Protein AF-A0A955GLV3-F1 (afdb_monomer)

Nearest PDB structures (foldseek):
  5hv3-assembly1_A  TM=8.457E-01  e=3.589E-18  Listeria monocytogenes
  5hv6-assembly1_A  TM=8.400E-01  e=1.665E-17  Listeria monocytogenes
  5hv1-assembly1_A  TM=8.209E-01  e=6.772E-18  Listeria monocytogenes
  5hv6-assembly2_B  TM=8.291E-01  e=8.146E-17  Listeria monocytogenes
  5hv2-assembly1_A  TM=7.913E-01  e=1.383E-16  Listeria monocytogenes

Sequence (504 aa):
MSITPLNQQSSASLVGTKADNLWLLTTLGYQVPRGLTIPVSVFEKYKDLELEDFQDSKEYQTILGLLLELGLGDETTFAVRSSSPNEDGKDNSFAGIFESYLNIEIDQLGKYIKKVWDSTSSTKAQHYARQNGIIQDLQVAVIVQEMIDGDYSGIAFSANPANLVNEIIIESVKGRGDKLADGITNPDSYLVEKRQFQLIHHSQQSATNLEPAEVIRLARIITSLEKNFGYPVDVEWTTRNGQFYILQTRPITTLTSQDSAVEQIVGRQKSLTEWLSDLSHQATATFRHSDSRKRDRLDLLNQFGQMPIEQTWEFEAILAQELSDDLAEFYQEHQDKPVAFRVIPKNPSDQKFRIRGITLKQAINDWLPNHRLNLDRYTLQIGLHPTNNIYAITLVVQGESIIGEIIRGGHHQLTQGFYTSSQPINFSYIIPPGTLTLSLEDPEIRDTLSEIIKVISLDSNDQLIEQLIDRLNATVVRTDQKQFIEGYYEAQISELGLQIIDFN

Mean predicted aligned error: 15.94 Å

Secondary structure (DSSP, 8-state):
---EETTS---HHHH-HHHHHHHHHHHTT-----EEEE-HHHHHHHTTS-HHHHHTSHHHHHHHHHHHHTT--TT-EEEEEEE-TTTEETTEE-TTTS-EEEEEEGGGHHHHHHHHHHGGGSHHHHHHHHHTT--SPP--EEEEEEPP--SEEEEEESSBTTTBTTEEEEEEEES-THHHHTS-SPPEEEEEETTTTEEEEEE--SSS---HHHHHHHHHHHHHHHHHHTS-EEEEEEEETTEEEEEEEEE-GGG--HHHHHHHHHHHPPPHHHHHHHTT-TTHHHHHHHHHTHHHHHHHHHHHH---B--EEEEE---TT---HHHHHHHHHHTTSEEEEEEEESSTTSPPEEEEEEEHHHIIIIITGGG---GGGEEEEEEEPPSSEEEEEEEEEETTEEEEEEEES-HHHHHH---SS-PPEEEEEETTTTEEEESS--HHHHHHHHHHHHHT-EETT-HHHHHHHHHHT--EEE-SSEEEE-EEEEEEEETTEEEEEEE-

Radius of gyration: 29.74 Å; Cα contacts (8 Å, |Δi|>4): 958; chains: 1; bounding box: 71×55×81 Å

pLDDT: mean 84.91, std 12.5, range [37.88, 98.0]

Structure (mmCIF, N/CA/C/O backbone):
data_AF-A0A955GLV3-F1
#
_entry.id   AF-A0A955GLV3-F1
#
loop_
_atom_site.group_PDB
_atom_site.id
_atom_site.type_symbol
_atom_site.label_atom_id
_atom_site.label_alt_id
_atom_site.label_comp_id
_atom_site.label_asym_id
_atom_site.label_entity_id
_atom_site.label_seq_id
_atom_site.pdbx_PDB_ins_code
_atom_site.Cartn_x
_atom_site.Cartn_y
_atom_site.Cartn_z
_atom_site.occupancy
_atom_site.B_iso_or_equiv
_atom_site.auth_seq_id
_atom_site.auth_comp_id
_atom_site.auth_asym_id
_atom_site.auth_atom_id
_atom_site.pdbx_PDB_model_num
ATOM 1 N N . MET A 1 1 ? -9.311 19.424 29.705 1.00 57.72 1 MET A N 1
ATOM 2 C CA . MET A 1 1 ? -10.388 19.592 28.699 1.00 57.72 1 MET A CA 1
ATOM 3 C C . MET A 1 1 ? -11.607 18.806 29.154 1.00 57.72 1 MET A C 1
ATOM 5 O O . MET A 1 1 ? -11.461 17.971 30.039 1.00 57.72 1 MET A O 1
ATOM 9 N N . SER A 1 2 ? -12.790 19.111 28.624 1.00 85.31 2 SER A N 1
ATOM 10 C CA . SER A 1 2 ? -14.054 18.467 29.004 1.00 85.31 2 SER A CA 1
ATOM 11 C C . SER A 1 2 ? -14.303 17.170 28.231 1.00 85.31 2 SER A C 1
ATOM 13 O O . SER A 1 2 ? -13.738 16.968 27.161 1.00 85.31 2 SER A O 1
ATOM 15 N N . ILE A 1 3 ? -15.164 16.312 28.780 1.00 93.81 3 ILE A N 1
ATOM 16 C CA . ILE A 1 3 ? -15.827 15.221 28.050 1.00 93.81 3 ILE A CA 1
ATOM 17 C C . ILE A 1 3 ? -16.641 15.840 26.907 1.00 93.81 3 ILE A C 1
ATOM 19 O O . ILE A 1 3 ? -17.285 16.872 27.112 1.00 93.81 3 ILE A O 1
ATOM 23 N N . THR A 1 4 ? -16.594 15.245 25.718 1.00 93.50 4 THR A N 1
ATOM 24 C CA . THR A 1 4 ? -17.189 15.815 24.498 1.00 93.50 4 THR A CA 1
ATOM 25 C C . THR A 1 4 ? -18.005 14.779 23.729 1.00 93.50 4 THR A C 1
ATOM 27 O O . THR A 1 4 ? -17.633 13.608 23.693 1.00 93.50 4 THR A O 1
ATOM 30 N N . PRO A 1 5 ? -19.113 15.175 23.083 1.00 94.88 5 PRO A N 1
ATOM 31 C CA . PRO A 1 5 ? -19.773 14.352 22.075 1.00 94.88 5 PRO A CA 1
ATOM 32 C C . PRO A 1 5 ? -18.861 14.004 20.893 1.00 94.88 5 PRO A C 1
ATOM 34 O O . PRO A 1 5 ? -18.048 14.827 20.478 1.00 94.88 5 PRO A O 1
ATOM 37 N N . LEU A 1 6 ? -19.042 12.819 20.298 1.00 92.56 6 LEU A N 1
ATOM 38 C CA . LEU A 1 6 ? -18.247 12.356 19.146 1.00 92.56 6 LEU A CA 1
ATOM 39 C C . LEU A 1 6 ? -18.337 13.285 17.924 1.00 92.56 6 LEU A C 1
ATOM 41 O O . LEU A 1 6 ? -17.421 13.315 17.112 1.00 92.56 6 LEU A O 1
ATOM 45 N N . ASN A 1 7 ? -19.412 14.065 17.792 1.00 89.56 7 ASN A N 1
ATOM 46 C CA . ASN A 1 7 ? -19.581 15.043 16.714 1.00 89.56 7 ASN A CA 1
ATOM 47 C C . ASN A 1 7 ? -18.957 16.421 17.014 1.00 89.56 7 ASN A C 1
ATOM 49 O O . ASN A 1 7 ? -19.154 17.362 16.246 1.00 89.56 7 ASN A O 1
ATOM 53 N N . GLN A 1 8 ? -18.220 16.563 18.119 1.00 87.69 8 GLN A N 1
ATOM 54 C CA . GLN A 1 8 ? -17.521 17.791 18.490 1.00 87.69 8 GLN A CA 1
ATOM 55 C C . GLN A 1 8 ? -16.008 17.581 18.479 1.00 87.69 8 GLN A C 1
ATOM 57 O O . GLN A 1 8 ? -15.492 16.575 18.965 1.00 87.69 8 GLN A O 1
ATOM 62 N N . GLN A 1 9 ? -15.289 18.565 17.940 1.00 79.56 9 GLN A N 1
ATOM 63 C CA . GLN A 1 9 ? -13.843 18.473 17.788 1.00 79.56 9 GLN A CA 1
ATOM 64 C C . GLN A 1 9 ? -13.149 18.400 19.151 1.00 79.56 9 GLN A C 1
ATOM 66 O O . GLN A 1 9 ? -13.423 19.191 20.054 1.00 79.56 9 GLN A O 1
ATOM 71 N N . SER A 1 10 ? -12.208 17.469 19.268 1.00 76.06 10 SER A N 1
ATOM 72 C CA . SER A 1 10 ? -11.315 17.312 20.416 1.00 76.06 10 SER A CA 1
ATOM 73 C C . SER A 1 10 ? -9.881 17.163 19.908 1.00 76.06 10 SER A C 1
ATOM 75 O O . SER A 1 10 ? -9.670 16.770 18.768 1.00 76.06 10 SER A O 1
ATOM 77 N N . SER A 1 11 ? -8.874 17.498 20.716 1.00 76.44 11 SER A N 1
ATOM 78 C CA . SER A 1 11 ? -7.477 17.335 20.285 1.00 76.44 11 SER A CA 1
ATOM 79 C C . SER A 1 11 ? -7.112 15.852 20.221 1.00 76.44 11 SER A C 1
ATOM 81 O O . SER A 1 11 ? -7.158 15.195 21.261 1.00 76.44 11 SER A O 1
ATOM 83 N N . ALA A 1 12 ? -6.684 15.343 19.060 1.00 68.62 12 ALA A N 1
ATOM 84 C CA . ALA A 1 12 ? -6.233 13.955 18.881 1.00 68.62 12 ALA A CA 1
ATOM 85 C C . ALA A 1 12 ? -5.195 13.521 19.935 1.00 68.62 12 ALA A C 1
ATOM 87 O O . ALA A 1 12 ? -5.265 12.418 20.474 1.00 68.62 12 ALA A O 1
ATOM 88 N N . SER A 1 13 ? -4.305 14.437 20.335 1.00 74.38 13 SER A N 1
ATOM 89 C CA . SER A 1 13 ? -3.314 14.220 21.400 1.00 74.38 13 SER A CA 1
ATOM 90 C C . SER A 1 13 ? -3.908 13.914 22.785 1.00 74.38 13 SER A C 1
ATOM 92 O O . SER A 1 13 ? -3.191 13.464 23.670 1.00 74.38 13 SER A O 1
ATOM 94 N N . LEU A 1 14 ? -5.197 14.186 22.999 1.00 78.56 14 LEU A N 1
ATOM 95 C CA . LEU A 1 14 ? -5.902 14.001 24.271 1.00 78.56 14 LEU A CA 1
ATOM 96 C C . LEU A 1 14 ? -6.942 12.886 24.228 1.00 78.56 14 LEU A C 1
ATOM 98 O O . LEU A 1 14 ? -7.372 12.425 25.286 1.00 78.56 14 LEU A O 1
ATOM 102 N N . VAL A 1 15 ? -7.389 12.502 23.032 1.00 83.75 15 VAL A N 1
ATOM 103 C CA . VAL A 1 15 ? -8.494 11.554 22.857 1.00 83.75 15 VAL A CA 1
ATOM 104 C C . VAL A 1 15 ? -8.129 10.310 22.063 1.00 83.75 15 VAL A C 1
ATOM 106 O O . VAL A 1 15 ? -8.911 9.365 22.039 1.00 83.75 15 VAL A O 1
ATOM 109 N N . GLY A 1 16 ? -6.954 10.278 21.442 1.00 81.56 16 GLY A N 1
ATOM 110 C CA . GLY A 1 16 ? -6.540 9.173 20.594 1.00 81.56 16 GLY A CA 1
ATOM 111 C C . GLY A 1 16 ? -7.126 9.214 19.191 1.00 81.56 16 GLY A C 1
ATOM 112 O O . GLY A 1 16 ? -8.143 9.856 18.919 1.00 81.56 16 GLY A O 1
ATOM 113 N N . THR A 1 17 ? -6.454 8.500 18.297 1.00 81.25 17 THR A N 1
ATOM 114 C CA . THR A 1 17 ? -6.739 8.499 16.861 1.00 81.25 17 THR A CA 1
ATOM 115 C C . THR A 1 17 ? -8.098 7.889 16.534 1.00 81.25 17 THR A C 1
ATOM 117 O O . THR A 1 17 ? -8.781 8.382 15.644 1.00 81.25 17 THR A O 1
ATOM 120 N N . LYS A 1 18 ? -8.566 6.873 17.275 1.00 86.69 18 LYS A N 1
ATOM 121 C CA . LYS A 1 18 ? -9.905 6.298 17.043 1.00 86.69 18 LYS A CA 1
ATOM 122 C C . LYS A 1 18 ? -11.008 7.329 17.256 1.00 86.69 18 LYS A C 1
ATOM 124 O O . LYS A 1 18 ? -11.908 7.441 16.428 1.00 86.69 18 LYS A O 1
ATOM 129 N N . ALA A 1 19 ? -10.935 8.084 18.351 1.00 89.12 19 ALA A N 1
ATOM 130 C CA . ALA A 1 19 ? -11.908 9.132 18.639 1.00 89.12 19 ALA A CA 1
ATOM 131 C C . ALA A 1 19 ? -11.834 10.267 17.603 1.00 89.12 19 ALA A C 1
ATOM 133 O O . ALA A 1 19 ? -12.873 10.738 17.145 1.00 89.12 19 ALA A O 1
ATOM 134 N N . ASP A 1 20 ? -10.623 10.657 17.193 1.00 87.38 20 ASP A N 1
ATOM 135 C CA . ASP A 1 20 ? -10.408 11.669 16.151 1.00 87.38 20 ASP A CA 1
ATOM 136 C C . ASP A 1 20 ? -10.973 11.225 14.790 1.00 87.38 20 ASP A C 1
ATOM 138 O O . ASP A 1 20 ? -11.697 11.971 14.131 1.00 87.38 20 ASP A O 1
ATOM 142 N N . ASN A 1 21 ? -10.758 9.961 14.417 1.00 89.06 21 ASN A N 1
ATOM 143 C CA . ASN A 1 21 ? -11.310 9.361 13.207 1.00 89.06 21 AS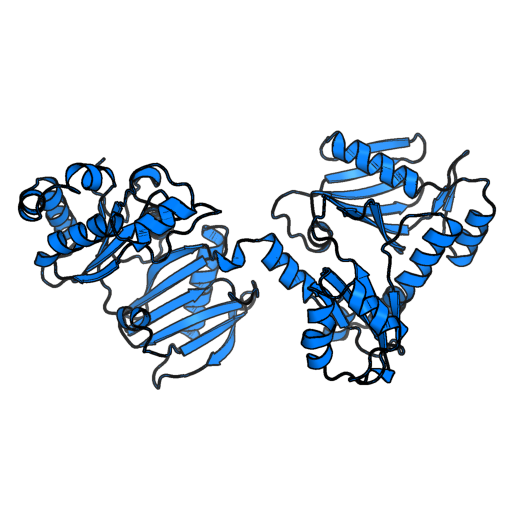N A CA 1
ATOM 144 C C . ASN A 1 21 ? -12.846 9.336 13.227 1.00 89.06 21 ASN A C 1
ATOM 146 O O . ASN A 1 21 ? -13.474 9.658 12.219 1.00 89.06 21 ASN A O 1
ATOM 150 N N . LEU A 1 22 ? -13.471 8.987 14.359 1.00 92.62 22 LEU A N 1
ATOM 151 C CA . LEU A 1 22 ? -14.932 9.033 14.506 1.00 92.62 22 LEU A CA 1
ATOM 152 C C . LEU A 1 22 ? -15.475 10.457 14.364 1.00 92.62 22 LEU A C 1
ATOM 154 O O . LEU A 1 22 ? -16.475 10.667 13.676 1.00 92.62 22 LEU A O 1
ATOM 158 N N . TRP A 1 23 ? -14.799 11.440 14.954 1.00 91.25 23 TRP A N 1
ATOM 159 C CA . TRP A 1 23 ? -15.158 12.842 14.777 1.00 91.25 23 TRP A CA 1
ATOM 160 C C . TRP A 1 23 ? -15.038 13.281 13.310 1.00 91.25 23 TRP A C 1
ATOM 162 O O . TRP A 1 23 ? -15.972 13.876 12.758 1.00 91.25 23 TRP A O 1
ATOM 172 N N . LEU A 1 24 ? -13.940 12.935 12.637 1.00 89.44 24 LEU A N 1
ATOM 173 C CA . LEU A 1 24 ? -13.738 13.249 11.225 1.00 89.44 24 LEU A CA 1
ATOM 174 C C . LEU A 1 24 ? -14.838 12.627 10.350 1.00 89.44 24 LEU A C 1
ATOM 176 O O . LEU A 1 24 ? -15.390 13.303 9.483 1.00 89.44 24 LEU A O 1
ATOM 180 N N . LEU A 1 25 ? -15.232 11.379 10.621 1.00 93.44 25 LEU A N 1
ATOM 181 C CA . LEU A 1 25 ? -16.348 10.719 9.940 1.00 93.44 25 LEU A CA 1
ATOM 182 C C . LEU A 1 25 ? -17.662 11.503 10.073 1.00 93.44 25 LEU A C 1
ATOM 184 O O . LEU A 1 25 ? -18.353 11.700 9.071 1.00 93.44 25 LEU A O 1
ATOM 188 N N . THR A 1 26 ? -17.991 11.989 11.277 1.00 92.56 26 THR A N 1
ATOM 189 C CA . THR A 1 26 ? -19.202 12.807 11.480 1.00 92.56 26 THR A CA 1
ATOM 190 C C . THR A 1 26 ? -19.141 14.119 10.699 1.00 92.56 26 THR A C 1
ATOM 192 O O . THR A 1 26 ? -20.126 14.515 10.077 1.00 92.56 26 THR A O 1
ATOM 195 N N . THR A 1 27 ? -17.970 14.760 10.658 1.00 90.19 27 THR A N 1
ATOM 196 C CA . THR A 1 27 ? -17.745 16.019 9.930 1.00 90.19 27 THR A CA 1
ATOM 197 C C . THR A 1 27 ? -17.876 15.830 8.417 1.00 90.19 27 THR A C 1
ATOM 199 O O . THR A 1 27 ? -18.360 16.713 7.713 1.00 90.19 27 THR A O 1
ATOM 202 N N . LEU A 1 28 ? -17.497 14.653 7.915 1.00 90.69 28 LEU A N 1
ATOM 203 C CA . LEU A 1 28 ? -17.644 14.261 6.513 1.00 90.69 28 LEU A CA 1
ATOM 204 C C . LEU A 1 28 ? -19.072 13.808 6.151 1.00 90.69 28 LEU A C 1
ATOM 206 O O . LEU A 1 28 ? -19.331 13.487 4.991 1.00 90.69 28 LEU A O 1
ATOM 210 N N . GLY A 1 29 ? -20.001 13.792 7.113 1.00 93.44 29 GLY A N 1
ATOM 211 C CA . GLY A 1 29 ? -21.411 13.466 6.893 1.00 93.44 29 GLY A CA 1
ATOM 212 C C . GLY A 1 29 ? -21.734 11.970 6.868 1.00 93.44 29 GLY A C 1
ATOM 213 O O . GLY A 1 29 ? -22.832 11.599 6.449 1.00 93.44 29 GLY A O 1
ATOM 214 N N . TYR A 1 30 ? -20.816 11.102 7.308 1.00 95.12 30 TYR A N 1
ATOM 215 C CA . TYR A 1 30 ? -21.116 9.679 7.476 1.00 95.12 30 TYR A CA 1
ATOM 216 C C . TYR A 1 30 ? -21.986 9.449 8.716 1.00 95.12 30 TYR A C 1
ATOM 218 O O . TYR A 1 30 ? -21.904 10.178 9.706 1.00 95.12 30 TYR A O 1
ATOM 226 N N . GLN A 1 31 ? -22.813 8.404 8.674 1.00 95.44 31 GLN A N 1
ATOM 227 C CA . GLN A 1 31 ? -23.584 7.978 9.838 1.00 95.44 31 GLN A CA 1
ATOM 228 C C . GLN A 1 31 ? -22.645 7.293 10.829 1.00 95.44 31 GLN A C 1
ATOM 230 O O . GLN A 1 31 ? -22.113 6.221 10.551 1.00 95.44 31 GLN A O 1
ATOM 235 N N . VAL A 1 32 ? -22.447 7.914 11.984 1.00 96.06 32 VAL A N 1
ATOM 236 C CA . VAL A 1 32 ? -21.662 7.371 13.096 1.00 96.06 32 VAL A CA 1
ATOM 237 C C . VAL A 1 32 ? -22.595 7.275 14.302 1.00 96.06 32 VAL A C 1
ATOM 239 O O . VAL A 1 32 ? -23.350 8.224 14.539 1.00 96.06 32 VAL A O 1
ATOM 242 N N . PRO A 1 33 ? -22.596 6.163 15.059 1.00 95.88 33 PRO A N 1
ATOM 243 C CA . PRO A 1 33 ? -23.410 6.067 16.264 1.00 95.88 33 PRO A CA 1
ATOM 244 C C . PRO A 1 33 ? -23.070 7.179 17.255 1.00 95.88 33 PRO A C 1
ATOM 246 O O . PRO A 1 33 ? -21.907 7.571 17.398 1.00 95.88 33 PRO A O 1
ATOM 249 N N . ARG A 1 34 ? -24.095 7.680 17.946 1.00 96.38 34 ARG A N 1
ATOM 250 C CA . ARG A 1 34 ? -23.938 8.758 18.924 1.00 96.38 34 ARG A CA 1
ATOM 251 C C . ARG A 1 34 ? -23.071 8.276 20.080 1.00 96.38 34 ARG A C 1
ATOM 253 O O . ARG A 1 34 ? -23.027 7.091 20.392 1.00 96.38 34 ARG A O 1
ATOM 260 N N . GLY A 1 35 ? -22.391 9.196 20.742 1.00 96.56 35 GLY A N 1
ATOM 261 C CA . GLY A 1 35 ? -21.540 8.829 21.859 1.00 96.56 35 GLY A CA 1
ATOM 262 C C . GLY A 1 35 ? -20.685 9.976 22.343 1.00 96.56 35 GLY A C 1
ATOM 263 O O . GLY A 1 35 ? -20.783 11.100 21.843 1.00 96.56 35 GLY A O 1
ATOM 264 N N . LEU A 1 36 ? -19.839 9.656 23.310 1.00 96.75 36 LEU A N 1
ATOM 265 C CA . LEU A 1 36 ? -18.939 10.574 23.978 1.00 96.75 36 LEU A CA 1
ATOM 266 C C . LEU A 1 36 ? -17.501 10.082 23.901 1.00 96.75 36 LEU A C 1
ATOM 268 O O . LEU A 1 36 ? -17.222 8.882 23.856 1.00 96.75 36 LEU A O 1
ATOM 272 N N . THR A 1 37 ? -16.602 11.043 24.008 1.00 95.56 37 THR A N 1
ATOM 273 C CA . THR A 1 37 ? -15.178 10.848 24.194 1.00 95.56 37 THR A CA 1
ATOM 274 C C . THR A 1 37 ? -14.785 11.373 25.570 1.00 95.56 37 THR A C 1
ATOM 276 O O . THR A 1 37 ? -15.008 12.538 25.910 1.00 95.56 37 THR A O 1
ATOM 279 N N . ILE A 1 38 ? -14.191 10.500 26.376 1.00 95.56 38 ILE A N 1
ATOM 280 C CA . ILE A 1 38 ? -13.674 10.781 27.713 1.00 95.56 38 ILE A CA 1
ATOM 281 C C . ILE A 1 38 ? -12.155 10.958 27.580 1.00 95.56 38 ILE A C 1
ATOM 283 O O . ILE A 1 38 ? -11.460 9.977 27.307 1.00 95.56 38 ILE A O 1
ATOM 287 N N . PRO A 1 39 ? -11.617 12.181 27.739 1.00 93.75 39 PRO A N 1
ATOM 288 C CA . PRO A 1 39 ? -10.219 12.468 27.434 1.00 93.75 39 PRO A CA 1
ATOM 289 C C . PRO A 1 39 ? -9.256 11.883 28.473 1.00 93.75 39 PRO A C 1
ATOM 291 O O . PRO A 1 39 ? -9.628 11.647 29.626 1.00 93.75 39 PRO A O 1
ATOM 294 N N . VAL A 1 40 ? -7.980 11.762 28.093 1.00 90.88 40 VAL A N 1
ATOM 295 C CA . VAL A 1 40 ? -6.886 11.278 28.959 1.00 90.88 40 VAL A CA 1
ATOM 296 C C . VAL A 1 40 ? -6.798 12.032 30.292 1.00 90.88 40 VAL A C 1
ATOM 298 O O . VAL A 1 40 ? -6.497 11.429 31.315 1.00 90.88 40 VAL A O 1
ATOM 301 N N . SER A 1 41 ? -7.148 13.320 30.339 1.00 91.75 41 SER A N 1
ATOM 302 C CA . SER A 1 41 ? -7.130 14.082 31.598 1.00 91.75 41 SER A CA 1
ATOM 303 C C . SER A 1 41 ? -8.094 13.543 32.666 1.00 91.75 41 SER A C 1
ATOM 305 O O . SER A 1 41 ? -7.899 13.793 33.851 1.00 91.75 41 SER A O 1
ATOM 307 N N . VAL A 1 42 ? -9.155 12.826 32.269 1.00 93.94 42 VAL A N 1
ATOM 308 C CA . VAL A 1 42 ? -10.046 12.137 33.220 1.00 93.94 42 VAL A CA 1
ATOM 309 C C . VAL A 1 42 ? -9.394 10.839 33.698 1.00 93.94 42 VAL A C 1
ATOM 311 O O . VAL A 1 42 ? -9.403 10.569 34.895 1.00 93.94 42 VAL A O 1
ATOM 314 N N . PHE A 1 43 ? -8.757 10.085 32.796 1.00 92.50 43 PHE A N 1
ATOM 315 C CA . PHE A 1 43 ? -7.953 8.915 33.161 1.00 92.50 43 PHE A CA 1
ATOM 316 C C . PHE A 1 43 ? -6.887 9.275 34.204 1.00 92.50 43 PHE A C 1
ATOM 318 O O . PHE A 1 43 ? -6.852 8.671 35.269 1.00 92.50 43 PHE A O 1
ATOM 325 N N . GLU A 1 44 ? -6.082 10.312 33.963 1.00 91.25 44 GLU A N 1
ATOM 326 C CA . GLU A 1 44 ? -5.022 10.749 34.886 1.00 91.25 44 GLU A CA 1
ATOM 327 C C . GLU A 1 44 ? -5.538 11.045 36.301 1.00 91.25 44 GLU A C 1
ATOM 329 O O . GLU A 1 44 ? -4.840 10.793 37.280 1.00 91.25 44 GLU A O 1
ATOM 334 N N . LYS A 1 45 ? -6.767 11.559 36.412 1.00 93.38 45 LYS A N 1
ATOM 335 C CA . LYS A 1 45 ? -7.385 11.931 37.686 1.00 93.38 45 LYS A CA 1
ATOM 336 C C . LYS A 1 45 ? -7.953 10.733 38.455 1.00 93.38 45 LYS A C 1
ATOM 338 O O . LYS A 1 45 ? -7.960 10.768 39.682 1.00 93.38 45 LYS A O 1
ATOM 343 N N . TYR A 1 46 ? -8.440 9.704 37.755 1.00 93.81 46 TYR A N 1
ATOM 344 C CA . TYR A 1 46 ? -9.245 8.623 38.347 1.00 93.81 46 TYR A CA 1
ATOM 345 C C . TYR A 1 46 ? -8.656 7.213 38.187 1.00 93.81 46 TYR A C 1
ATOM 347 O O . TYR A 1 46 ? -9.206 6.257 38.738 1.00 93.81 46 TYR A O 1
ATOM 355 N N . LYS A 1 47 ? -7.538 7.043 37.470 1.00 88.75 47 LYS A N 1
ATOM 356 C CA . LYS A 1 47 ? -6.940 5.723 37.203 1.00 88.75 47 LYS A CA 1
ATOM 357 C C . LYS A 1 47 ? -6.539 4.946 38.459 1.00 88.75 47 LYS A C 1
ATOM 359 O O . LYS A 1 47 ? -6.657 3.729 38.445 1.00 88.75 47 LYS A O 1
ATOM 364 N N . ASP A 1 48 ? -6.170 5.623 39.546 1.00 88.94 48 ASP A N 1
ATOM 365 C CA . ASP A 1 48 ? -5.730 4.983 40.798 1.00 88.94 48 ASP A CA 1
ATOM 366 C C . ASP A 1 48 ? -6.781 5.060 41.924 1.00 88.94 48 ASP A C 1
ATOM 368 O O . ASP A 1 48 ? -6.518 4.621 43.038 1.00 88.94 48 ASP A O 1
ATOM 372 N N . LEU A 1 49 ? -7.956 5.643 41.652 1.00 92.06 49 LEU A N 1
ATOM 373 C CA . LEU A 1 49 ? -9.058 5.757 42.616 1.00 92.06 49 LEU A CA 1
ATOM 374 C C . LEU A 1 49 ? -10.019 4.568 42.517 1.00 92.06 49 LEU A C 1
ATOM 376 O O . LEU A 1 49 ? -10.063 3.893 41.482 1.00 92.06 49 LEU A O 1
ATOM 380 N N . GLU A 1 50 ? -10.796 4.329 43.575 1.00 94.25 50 GLU A N 1
ATOM 381 C CA . GLU A 1 50 ? -11.811 3.273 43.597 1.00 94.25 50 GLU A CA 1
ATOM 382 C C . GLU A 1 50 ? -12.984 3.607 42.659 1.00 94.25 50 GLU A C 1
ATOM 384 O O . GLU A 1 50 ? -13.179 4.752 42.232 1.00 94.25 50 GLU A O 1
ATOM 389 N N . LEU A 1 51 ? -13.768 2.588 42.294 1.00 94.19 51 LEU A N 1
ATOM 390 C CA . LEU A 1 51 ? -14.892 2.755 41.370 1.00 94.19 51 LEU A CA 1
ATOM 391 C C . LEU A 1 51 ? -15.932 3.740 41.920 1.00 94.19 51 LEU A C 1
ATOM 393 O O . LEU A 1 51 ? -16.436 4.576 41.169 1.00 94.19 51 LEU A O 1
ATOM 397 N N . GLU A 1 52 ? -16.224 3.658 43.215 1.00 95.75 52 GLU A N 1
ATOM 398 C CA . GLU A 1 52 ? -17.185 4.517 43.903 1.00 95.75 52 GLU A CA 1
ATOM 399 C C . GLU A 1 52 ? -16.761 5.992 43.829 1.00 95.75 52 GLU A C 1
ATOM 401 O O . GLU A 1 52 ? -17.570 6.845 43.466 1.00 95.75 52 GLU A O 1
ATOM 406 N N . ASP A 1 53 ? -15.472 6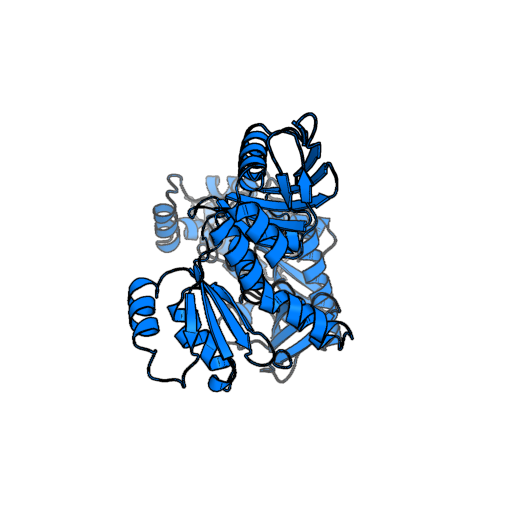.288 44.039 1.00 95.56 53 ASP A N 1
ATOM 407 C CA . ASP A 1 53 ? -14.930 7.652 43.936 1.00 95.56 53 ASP A CA 1
ATOM 408 C C . ASP A 1 53 ? -15.107 8.236 42.525 1.00 95.56 53 ASP A C 1
ATOM 410 O O . ASP A 1 53 ? -15.359 9.434 42.348 1.00 95.56 53 ASP A O 1
ATOM 414 N N . PHE A 1 54 ? -14.962 7.396 41.494 1.00 95.56 54 PHE A N 1
ATOM 415 C CA . PHE A 1 54 ? -15.216 7.810 40.119 1.00 95.56 54 PHE A CA 1
ATOM 416 C C . PHE A 1 54 ? -16.713 8.018 39.861 1.00 95.56 54 PHE A C 1
ATOM 418 O O . PHE A 1 54 ? -17.083 9.034 39.273 1.00 95.56 54 PHE A O 1
ATOM 425 N N . GLN A 1 55 ? -17.581 7.112 40.308 1.00 95.69 55 GLN A N 1
ATOM 426 C CA . GLN A 1 55 ? -19.029 7.214 40.085 1.00 95.69 55 GLN A CA 1
ATOM 427 C C . GLN A 1 55 ? -19.670 8.409 40.814 1.00 95.69 55 GLN A C 1
ATOM 429 O O . GLN A 1 55 ? -20.589 9.037 40.280 1.00 95.69 55 GLN A O 1
ATOM 434 N N . ASP A 1 56 ? -19.128 8.800 41.966 1.00 96.06 56 ASP A N 1
ATOM 435 C CA . ASP A 1 56 ? -19.567 9.981 42.719 1.00 96.06 56 ASP A CA 1
ATOM 436 C C . ASP A 1 56 ? -18.987 11.302 42.171 1.00 96.06 56 ASP A C 1
ATOM 438 O O . ASP A 1 56 ? -19.334 12.398 42.625 1.00 96.06 56 ASP A O 1
ATOM 442 N N . SER A 1 57 ? -18.105 11.235 41.169 1.00 96.19 57 SER A N 1
ATOM 443 C CA . SER A 1 57 ? -17.431 12.412 40.625 1.00 96.19 57 SER A CA 1
ATOM 444 C C . SER A 1 57 ? -18.324 13.291 39.744 1.00 96.19 57 SER A C 1
ATOM 446 O O . SER A 1 57 ? -19.228 12.832 39.044 1.00 96.19 57 SER A O 1
ATOM 448 N N . LYS A 1 58 ? -17.990 14.588 39.677 1.00 96.12 58 LYS A N 1
ATOM 449 C CA . LYS A 1 58 ? -18.620 15.533 38.738 1.00 96.12 58 LYS A CA 1
ATOM 450 C C . LYS A 1 58 ? -18.437 15.091 37.282 1.00 96.12 58 LYS A C 1
ATOM 452 O O . LYS A 1 58 ? -19.329 15.298 36.461 1.00 96.12 58 LYS A O 1
ATOM 457 N N . GLU A 1 59 ? -17.290 14.511 36.950 1.00 96.31 59 GLU A N 1
ATOM 458 C CA . GLU A 1 59 ? -16.972 13.999 35.622 1.00 96.31 59 GLU A CA 1
ATOM 459 C C . GLU A 1 59 ? -17.911 12.856 35.220 1.00 96.31 59 GLU A C 1
ATOM 461 O O . GLU A 1 59 ? -18.461 12.904 34.122 1.00 96.31 59 GLU A O 1
ATOM 466 N N . TYR A 1 60 ? -18.184 11.893 36.106 1.00 96.81 60 TYR A N 1
ATOM 467 C CA . TYR A 1 60 ? -19.140 10.820 35.815 1.00 96.81 60 TYR A CA 1
ATOM 468 C C . TYR A 1 60 ? -20.574 11.340 35.669 1.00 96.81 60 TYR A C 1
ATOM 470 O O . TYR A 1 60 ? -21.263 10.987 34.713 1.00 96.81 60 TYR A O 1
ATOM 478 N N . GLN A 1 61 ? -20.994 12.280 36.522 1.00 96.62 61 GLN A N 1
ATOM 479 C CA . GLN A 1 61 ? -22.291 12.951 36.355 1.00 96.62 61 GLN A CA 1
ATOM 480 C C . GLN A 1 61 ? -22.379 13.729 35.028 1.00 96.62 61 GLN A C 1
ATOM 482 O O . GLN A 1 61 ? -23.436 13.781 34.402 1.00 96.62 61 GLN A O 1
ATOM 487 N N . THR A 1 62 ? -21.262 14.290 34.554 1.00 96.94 62 THR A N 1
ATOM 488 C CA . THR A 1 62 ? -21.185 14.951 33.241 1.00 96.94 62 THR A CA 1
ATOM 489 C C . THR A 1 62 ? -21.330 13.945 32.096 1.00 96.94 62 THR A C 1
ATOM 491 O O . THR A 1 62 ? -22.023 14.240 31.128 1.00 96.94 62 THR A O 1
ATOM 494 N N . ILE A 1 63 ? -20.725 12.754 32.208 1.00 97.00 63 ILE A N 1
ATOM 495 C CA . ILE A 1 63 ? -20.901 11.665 31.231 1.00 97.00 63 ILE A CA 1
ATOM 496 C C . ILE A 1 63 ? -22.386 11.313 31.114 1.00 97.00 63 ILE A C 1
ATOM 498 O O . ILE A 1 63 ? -22.932 11.356 30.015 1.00 97.00 63 ILE A O 1
ATOM 502 N N . LEU A 1 64 ? -23.054 11.027 32.235 1.00 97.06 64 LEU A N 1
ATOM 503 C CA . LEU A 1 64 ? -24.472 10.656 32.237 1.00 97.06 64 LEU A CA 1
ATOM 504 C C . LEU A 1 64 ? -25.365 11.777 31.685 1.00 97.06 64 LEU A C 1
ATOM 506 O O . LEU A 1 64 ? -26.238 11.515 30.859 1.00 97.06 64 LEU A O 1
ATOM 510 N N . GLY A 1 65 ? -25.118 13.028 32.084 1.00 96.94 65 GLY A N 1
ATOM 511 C CA . GLY A 1 65 ? -25.867 14.184 31.586 1.00 96.94 65 GLY A CA 1
ATOM 512 C C . GLY A 1 65 ? -25.756 14.357 30.070 1.00 96.94 65 GLY A C 1
ATOM 513 O O . GLY A 1 65 ? -26.769 14.502 29.392 1.00 96.94 65 GLY A O 1
ATOM 514 N N . LEU A 1 66 ? -24.541 14.262 29.521 1.00 96.75 66 LEU A N 1
ATOM 515 C CA . LEU A 1 66 ? -24.314 14.382 28.079 1.00 96.75 66 LEU A CA 1
ATOM 516 C C . LEU A 1 66 ? -24.906 13.204 27.288 1.00 96.75 66 LEU A C 1
ATOM 518 O O . LEU A 1 66 ? -25.408 13.407 26.185 1.00 96.75 66 LEU A O 1
ATOM 522 N N . LEU A 1 67 ? -24.883 11.979 27.830 1.00 97.31 67 LEU A N 1
ATOM 523 C CA . LEU A 1 67 ? -25.553 10.834 27.198 1.00 97.31 67 LEU A CA 1
ATOM 524 C C . LEU A 1 67 ? -27.065 11.070 27.098 1.00 97.31 67 LEU A C 1
ATOM 526 O O . LEU A 1 67 ? -27.643 10.885 26.025 1.00 97.31 67 LEU A O 1
ATOM 530 N N . LEU A 1 68 ? -27.687 11.565 28.170 1.00 95.75 68 LEU A N 1
ATOM 531 C CA . LEU A 1 68 ? -29.110 11.904 28.175 1.00 95.75 68 LEU A CA 1
ATOM 532 C C . LEU A 1 68 ? -29.443 13.032 27.188 1.00 95.75 68 LEU A C 1
ATOM 534 O O . LEU A 1 68 ? -30.437 12.932 26.471 1.00 95.75 68 LEU A O 1
ATOM 538 N N . GLU A 1 69 ? -28.605 14.070 27.088 1.00 95.88 69 GLU A N 1
ATOM 539 C CA . GLU A 1 69 ? -28.755 15.142 26.087 1.00 95.88 69 GLU A CA 1
ATOM 540 C C . GLU A 1 69 ? -28.676 14.618 24.646 1.00 95.88 69 GLU A C 1
ATOM 542 O O . GLU A 1 69 ? -29.379 15.110 23.761 1.00 95.88 69 GLU A O 1
ATOM 547 N N . LEU A 1 70 ? -27.868 13.581 24.406 1.00 95.06 70 LEU A N 1
ATOM 548 C CA . LEU A 1 70 ? -27.803 12.876 23.125 1.00 95.06 70 LEU A CA 1
ATOM 549 C C . LEU A 1 70 ? -28.992 11.931 22.893 1.00 95.06 70 LEU A C 1
ATOM 551 O O . LEU A 1 70 ? -29.081 11.336 21.817 1.00 95.06 70 LEU A O 1
ATOM 555 N N . GLY A 1 71 ? -29.904 11.791 23.859 1.00 95.50 71 GLY A N 1
ATOM 556 C CA . GLY A 1 71 ? -31.034 10.866 23.810 1.00 95.50 71 GLY A CA 1
ATOM 557 C C . GLY A 1 71 ? -30.618 9.405 23.982 1.00 95.50 71 GLY A C 1
ATOM 558 O O . GLY A 1 71 ? -31.195 8.538 23.326 1.00 95.50 71 GLY A O 1
ATOM 559 N N . LEU A 1 72 ? -29.588 9.152 24.794 1.00 95.56 72 LEU A N 1
ATOM 560 C CA . LEU A 1 72 ? -29.070 7.831 25.151 1.00 95.56 72 LEU A CA 1
ATOM 561 C C . LEU A 1 72 ? -29.341 7.600 26.645 1.00 95.56 72 LEU A C 1
ATOM 563 O O . LEU A 1 72 ? -28.836 8.339 27.488 1.00 95.56 72 LEU A O 1
ATOM 567 N N . GLY A 1 73 ? -30.169 6.608 26.968 1.00 91.50 73 GLY A N 1
ATOM 568 C CA . GLY A 1 73 ? -30.684 6.378 28.325 1.00 91.50 73 GLY A CA 1
ATOM 569 C C . GLY A 1 73 ? -30.770 4.896 28.680 1.00 91.50 73 GLY A C 1
ATOM 570 O O . GLY A 1 73 ? -30.033 4.088 28.124 1.00 91.50 73 GLY A O 1
ATOM 571 N N . ASP A 1 74 ? -31.697 4.537 29.569 1.00 90.12 74 ASP A N 1
ATOM 572 C CA . ASP A 1 74 ? -31.798 3.188 30.157 1.00 90.12 74 ASP A CA 1
ATOM 573 C C . ASP A 1 74 ? -32.059 2.067 29.134 1.00 90.12 74 ASP A C 1
ATOM 575 O O . ASP A 1 74 ? -31.651 0.930 29.341 1.00 90.12 74 ASP A O 1
ATOM 579 N N . GLU A 1 75 ? -32.703 2.373 28.003 1.00 90.75 75 GLU A N 1
ATOM 580 C CA . GLU A 1 75 ? -32.946 1.401 26.921 1.00 90.75 75 GLU A CA 1
ATOM 581 C C . GLU A 1 75 ? -31.767 1.282 25.936 1.00 90.75 75 GLU A C 1
ATOM 583 O O . GLU A 1 75 ? -31.812 0.509 24.978 1.00 90.75 75 GLU A O 1
ATOM 588 N N . THR A 1 76 ? -30.713 2.079 26.123 1.00 94.50 76 THR A N 1
ATOM 589 C CA . THR A 1 76 ? -29.537 2.096 25.252 1.00 94.50 76 THR A CA 1
ATOM 590 C C . THR A 1 76 ? -28.436 1.212 25.822 1.00 94.50 76 THR A C 1
ATOM 592 O O . THR A 1 76 ? -28.110 1.278 27.004 1.00 94.50 76 THR A O 1
ATOM 595 N N . THR A 1 77 ? -27.807 0.423 24.951 1.00 95.56 77 THR A N 1
ATOM 596 C CA . THR A 1 77 ? -26.558 -0.273 25.277 1.00 95.56 77 THR A CA 1
ATOM 597 C C . THR A 1 77 ? -25.380 0.401 24.587 1.00 95.56 77 THR A C 1
ATOM 599 O O . THR A 1 77 ? -25.532 1.035 23.540 1.00 95.56 77 THR A O 1
ATOM 602 N N . PHE A 1 78 ? -24.196 0.267 25.176 1.00 96.50 78 PHE A N 1
ATOM 603 C CA . PHE A 1 78 ? -23.003 1.004 24.782 1.00 96.50 78 PHE A CA 1
ATOM 604 C C . PHE A 1 78 ? -21.822 0.077 24.486 1.00 96.50 78 PHE A C 1
ATOM 606 O O . PHE A 1 78 ? -21.638 -0.963 25.120 1.00 96.50 78 PHE A O 1
ATOM 613 N N . ALA A 1 79 ? -20.998 0.491 23.529 1.00 94.50 79 ALA A N 1
ATOM 614 C CA . ALA A 1 79 ? -19.625 0.054 23.374 1.00 94.50 79 ALA A CA 1
ATOM 615 C C . ALA A 1 79 ? -18.714 1.002 24.164 1.00 94.50 79 ALA A C 1
ATOM 617 O O . ALA A 1 79 ? -18.733 2.214 23.949 1.00 94.50 79 ALA A O 1
ATOM 618 N N . VAL A 1 80 ? -17.901 0.447 25.059 1.00 95.94 80 VAL A N 1
ATOM 619 C CA . VAL A 1 80 ? -16.878 1.168 25.823 1.00 95.94 80 VAL A CA 1
ATOM 620 C C . VAL A 1 80 ? -15.518 0.751 25.279 1.00 95.94 80 VAL A C 1
ATOM 622 O O . VAL A 1 80 ? -15.083 -0.385 25.478 1.00 95.94 80 VAL A O 1
ATOM 625 N N . ARG A 1 81 ? -14.874 1.644 24.527 1.00 92.44 81 ARG A N 1
ATOM 626 C CA . ARG A 1 81 ? -13.681 1.345 23.724 1.00 92.44 81 ARG A CA 1
ATOM 627 C C . ARG A 1 81 ? -12.501 2.202 24.157 1.00 92.44 81 ARG A C 1
ATOM 629 O O . ARG A 1 81 ? -12.649 3.393 24.420 1.00 92.44 81 ARG A O 1
ATOM 636 N N . SER A 1 82 ? -11.319 1.607 24.182 1.00 90.50 82 SER A N 1
ATOM 637 C CA . SER A 1 82 ? -10.067 2.335 24.358 1.00 90.50 82 SER A CA 1
ATOM 638 C C . SER A 1 82 ? -9.725 3.173 23.124 1.00 90.50 82 SER A C 1
ATOM 640 O O . SER A 1 82 ? -9.886 2.713 21.989 1.00 90.50 82 SER A O 1
ATOM 642 N N . SER A 1 83 ? -9.180 4.364 23.352 1.00 87.94 83 SER A N 1
ATOM 643 C CA . SER A 1 83 ? -8.606 5.226 22.318 1.00 87.94 83 SER A CA 1
ATOM 644 C C . SER A 1 83 ? -7.348 5.893 22.872 1.00 87.94 83 SER A C 1
ATOM 646 O O . SER A 1 83 ? -7.435 6.792 23.705 1.00 87.94 83 SER A O 1
ATOM 648 N N . SER A 1 84 ? -6.159 5.436 22.486 1.00 79.00 84 SER A N 1
ATOM 649 C CA . SER A 1 84 ? -4.900 6.001 22.989 1.00 79.00 84 SER A CA 1
ATOM 650 C C . SER A 1 84 ? -4.310 7.040 22.017 1.00 79.00 84 SER A C 1
ATOM 652 O O . SER A 1 84 ? -4.276 6.807 20.809 1.00 79.00 84 SER A O 1
ATOM 654 N N . PRO A 1 85 ? -3.803 8.190 22.507 1.00 66.19 85 PRO A N 1
ATOM 655 C CA . PRO A 1 85 ? -3.025 9.151 21.707 1.00 66.19 85 PRO A CA 1
ATOM 656 C C . PRO A 1 85 ? -1.784 8.558 21.038 1.00 66.19 85 PRO A C 1
ATOM 658 O O . PRO A 1 85 ? -1.338 9.069 20.016 1.00 66.19 85 PRO A O 1
ATOM 661 N N . ASN A 1 86 ? -1.253 7.470 21.600 1.00 61.28 86 ASN A N 1
ATOM 662 C CA . ASN A 1 86 ? -0.070 6.778 21.099 1.00 61.28 86 ASN A CA 1
ATOM 663 C C . ASN A 1 86 ? -0.431 5.534 20.256 1.00 61.28 86 ASN A C 1
ATOM 665 O O . ASN A 1 86 ? 0.464 4.774 19.901 1.00 61.28 86 ASN A O 1
ATOM 669 N N . GLU A 1 87 ? -1.725 5.300 19.976 1.00 54.97 87 GLU A N 1
ATOM 670 C CA . GLU A 1 87 ? -2.262 4.055 19.393 1.00 54.97 87 GLU A CA 1
ATOM 671 C C . GLU A 1 87 ? -1.859 3.822 17.934 1.00 54.97 87 GLU A C 1
ATOM 673 O O . GLU A 1 87 ? -1.712 2.662 17.559 1.00 54.97 87 GLU A O 1
ATOM 678 N N . ASP A 1 88 ? -1.631 4.890 17.157 1.00 51.34 88 ASP A N 1
ATOM 679 C CA . ASP A 1 88 ? -1.467 4.830 15.696 1.00 51.34 88 ASP A CA 1
ATOM 680 C C . ASP A 1 88 ? -0.290 5.695 15.196 1.00 51.34 88 ASP A C 1
ATOM 682 O O . ASP A 1 88 ? -0.453 6.638 14.418 1.00 51.34 88 ASP A O 1
ATOM 686 N N . GLY A 1 89 ? 0.927 5.385 15.653 1.00 45.50 89 GLY A N 1
ATOM 687 C CA . GLY A 1 89 ? 2.142 5.858 14.980 1.00 45.50 89 GLY A CA 1
ATOM 688 C C . GLY A 1 89 ? 2.394 5.047 13.703 1.00 45.50 89 GLY A C 1
ATOM 689 O O . GLY A 1 89 ? 2.025 3.877 13.648 1.00 45.50 89 GLY A O 1
ATOM 690 N N . LYS A 1 90 ? 3.073 5.623 12.694 1.00 42.81 90 LYS A N 1
ATOM 691 C CA . LYS A 1 90 ? 3.471 4.891 11.465 1.00 42.81 90 LYS A CA 1
ATOM 692 C C . LYS A 1 90 ? 4.213 3.574 11.755 1.00 42.81 90 LYS A C 1
ATOM 694 O O . LYS A 1 90 ? 4.130 2.658 10.946 1.00 42.81 90 LYS A O 1
ATOM 699 N N . ASP A 1 91 ? 4.865 3.486 12.915 1.00 37.88 91 ASP A N 1
ATOM 700 C CA . ASP A 1 91 ? 5.715 2.362 13.309 1.00 37.88 91 ASP A CA 1
ATOM 701 C C . ASP A 1 91 ? 5.102 1.459 14.402 1.00 37.88 91 ASP A C 1
ATOM 703 O O . ASP A 1 91 ? 5.599 0.360 14.620 1.00 37.88 91 ASP A O 1
ATOM 707 N N . ASN A 1 92 ? 4.023 1.881 15.083 1.00 48.56 92 ASN A N 1
ATOM 708 C CA . ASN A 1 92 ? 3.501 1.223 16.291 1.00 48.56 92 ASN A CA 1
ATOM 709 C C . ASN A 1 92 ? 1.965 1.250 16.317 1.00 48.56 92 ASN A C 1
ATOM 711 O O . ASN A 1 92 ? 1.381 2.319 16.487 1.00 48.56 92 ASN A O 1
ATOM 715 N N . SER A 1 93 ? 1.317 0.082 16.216 1.00 51.62 93 SER A N 1
ATOM 716 C CA . SER A 1 93 ? -0.141 -0.051 16.352 1.00 51.62 93 SER A CA 1
ATOM 717 C C . SER A 1 93 ? -0.505 -0.765 17.656 1.00 51.62 93 SER A C 1
ATOM 719 O O . SER A 1 93 ? -0.188 -1.940 17.843 1.00 51.62 93 SER A O 1
ATOM 721 N N . PHE A 1 94 ? -1.223 -0.090 18.562 1.00 53.84 94 PHE A N 1
ATOM 722 C CA . PHE A 1 94 ? -1.731 -0.711 19.801 1.00 53.84 94 PHE A CA 1
ATOM 723 C C . PHE A 1 94 ? -2.967 -1.607 19.560 1.00 53.84 94 PHE A C 1
ATOM 725 O O . PHE A 1 94 ? -3.778 -1.852 20.460 1.00 53.84 94 PHE A O 1
ATOM 732 N N . ALA A 1 95 ? -3.121 -2.125 18.340 1.00 54.56 95 ALA A N 1
ATOM 733 C CA . ALA A 1 95 ? -4.277 -2.898 17.922 1.00 54.56 95 ALA A CA 1
ATOM 734 C C . ALA A 1 95 ? -4.489 -4.122 18.833 1.00 54.56 95 ALA A C 1
ATOM 736 O O . ALA A 1 95 ? -3.652 -5.019 18.933 1.00 54.56 95 ALA A O 1
ATOM 737 N N . GLY A 1 96 ? -5.637 -4.148 19.518 1.00 58.34 96 GLY A N 1
ATOM 738 C CA . GLY A 1 96 ? -6.025 -5.237 20.416 1.00 58.34 96 GLY A CA 1
ATOM 739 C C . GLY A 1 96 ? -5.215 -5.323 21.714 1.00 58.34 96 GLY A C 1
ATOM 740 O O . GLY A 1 96 ? -5.209 -6.381 22.347 1.00 58.34 96 GLY A O 1
ATOM 741 N N . ILE A 1 97 ? -4.492 -4.269 22.100 1.00 67.25 97 ILE A N 1
ATOM 742 C CA . ILE A 1 97 ? -3.702 -4.239 23.341 1.00 67.25 97 ILE A CA 1
ATOM 743 C C . ILE A 1 97 ? -4.550 -3.818 24.531 1.00 67.25 97 ILE A C 1
ATOM 745 O O . ILE A 1 97 ? -4.489 -4.460 25.578 1.00 67.25 97 ILE A O 1
ATOM 749 N N . PHE A 1 98 ? -5.336 -2.761 24.353 1.00 75.69 98 PHE A N 1
ATOM 750 C CA . PHE A 1 98 ? -6.301 -2.305 25.342 1.00 75.69 98 PHE A CA 1
ATOM 751 C C . PHE A 1 98 ? -7.654 -2.978 25.119 1.00 75.69 98 PHE A C 1
ATOM 753 O O . PHE A 1 98 ? -7.987 -3.415 24.014 1.00 75.69 98 PHE A O 1
ATOM 760 N N . GLU A 1 99 ? -8.425 -3.083 26.194 1.00 81.62 99 GLU A N 1
ATOM 761 C CA . GLU A 1 99 ? -9.699 -3.790 26.168 1.00 81.62 99 GLU A CA 1
ATOM 762 C C . GLU A 1 99 ? -10.818 -2.930 25.568 1.00 81.62 99 GLU A C 1
ATOM 764 O O . GLU A 1 99 ? -10.813 -1.700 25.631 1.00 81.62 99 GLU A O 1
ATOM 769 N N . SER A 1 100 ? -11.799 -3.597 24.966 1.00 86.50 100 SER A N 1
ATOM 770 C CA . SER A 1 100 ? -13.044 -2.993 24.501 1.00 86.50 100 SER A CA 1
ATOM 771 C C . SER A 1 100 ? -14.202 -3.884 24.916 1.00 86.50 100 SER A C 1
ATOM 773 O O . SER A 1 100 ? -14.105 -5.109 24.862 1.00 86.50 100 SER A O 1
ATOM 775 N N . TYR A 1 101 ? -15.292 -3.258 25.336 1.00 91.25 101 TYR A N 1
ATOM 776 C CA . TYR A 1 101 ? -16.445 -3.932 25.910 1.00 91.25 101 TYR A CA 1
ATOM 777 C C . TYR A 1 101 ? -17.703 -3.527 25.159 1.00 91.25 101 TYR A C 1
ATOM 779 O O . TYR A 1 101 ? -17.915 -2.346 24.899 1.00 91.25 101 TYR A O 1
ATOM 787 N N . LEU A 1 102 ? -18.529 -4.503 24.796 1.00 91.56 102 LEU A N 1
ATOM 788 C CA . LEU A 1 102 ? -19.761 -4.297 24.037 1.00 91.56 102 LEU A CA 1
ATOM 789 C C . LEU A 1 102 ? -20.974 -4.613 24.914 1.00 91.56 102 LEU A C 1
ATOM 791 O O . LEU A 1 102 ? -20.860 -5.380 25.868 1.00 91.56 102 LEU A O 1
ATOM 795 N N . ASN A 1 103 ? -22.138 -4.076 24.544 1.00 91.88 103 ASN A N 1
ATOM 796 C CA . ASN A 1 103 ? -23.434 -4.361 25.179 1.00 91.88 103 ASN A CA 1
ATOM 797 C C . ASN A 1 103 ? -23.520 -3.938 26.646 1.00 91.88 103 ASN A C 1
ATOM 799 O O . ASN A 1 103 ? -24.098 -4.642 27.469 1.00 91.88 103 ASN A O 1
ATOM 803 N N . ILE A 1 104 ? -22.925 -2.795 26.971 1.00 96.00 104 ILE A N 1
ATOM 804 C CA . ILE A 1 104 ? -22.884 -2.283 28.337 1.00 96.00 104 ILE A CA 1
ATOM 805 C C . ILE A 1 104 ? -24.124 -1.437 28.597 1.00 96.00 104 ILE A C 1
ATOM 807 O O . ILE A 1 104 ? -24.410 -0.519 27.835 1.00 96.00 104 ILE A O 1
ATOM 811 N N . GLU A 1 105 ? -24.862 -1.752 29.654 1.00 96.25 105 GLU A N 1
ATOM 812 C CA . GLU A 1 105 ? -25.992 -0.946 30.126 1.00 96.25 105 GLU A CA 1
ATOM 813 C C . GLU A 1 105 ? -25.494 0.336 30.815 1.00 96.25 105 GLU A C 1
ATOM 815 O O . GLU A 1 105 ? -24.349 0.414 31.276 1.00 96.25 105 GLU A O 1
ATOM 820 N N . ILE A 1 106 ? -26.337 1.372 30.862 1.00 95.62 106 ILE A N 1
ATOM 821 C CA . ILE A 1 106 ? -25.936 2.708 31.336 1.00 95.62 106 ILE A CA 1
ATOM 822 C C . ILE A 1 106 ? -25.439 2.711 32.794 1.00 95.62 106 ILE A C 1
ATOM 824 O O . ILE A 1 106 ? -24.490 3.421 33.129 1.00 95.62 106 ILE A O 1
ATOM 828 N N . ASP A 1 107 ? -26.029 1.878 33.650 1.00 94.81 107 ASP A N 1
ATOM 829 C CA . ASP A 1 107 ? -25.682 1.719 35.066 1.00 94.81 107 ASP A CA 1
ATOM 830 C C . ASP A 1 107 ? -24.317 1.036 35.271 1.00 94.81 107 ASP A C 1
ATOM 832 O O . ASP A 1 107 ? -23.638 1.251 36.278 1.00 94.81 107 ASP A O 1
ATOM 836 N N . GLN A 1 108 ? -23.866 0.266 34.280 1.00 96.62 108 GLN A N 1
ATOM 837 C CA . GLN A 1 108 ? -22.587 -0.436 34.285 1.00 96.62 108 GLN A CA 1
ATOM 838 C C . GLN A 1 108 ? -21.438 0.387 33.689 1.00 96.62 108 GLN A C 1
ATOM 840 O O . GLN A 1 108 ? -20.279 -0.025 33.810 1.00 96.62 108 GLN A O 1
ATOM 845 N N . LEU A 1 109 ? -21.706 1.544 33.070 1.00 96.81 109 LEU A N 1
ATOM 846 C CA . LEU A 1 109 ? -20.692 2.330 32.357 1.00 96.81 109 LEU A CA 1
ATOM 847 C C . LEU A 1 109 ? -19.464 2.642 33.212 1.00 96.81 109 LEU A C 1
ATOM 849 O O . LEU A 1 109 ? -18.344 2.405 32.761 1.00 96.81 109 LEU A O 1
ATOM 853 N N . GLY A 1 110 ? -19.652 3.108 34.451 1.00 96.75 110 GLY A N 1
ATOM 854 C CA . GLY A 1 110 ? -18.539 3.447 35.346 1.00 96.75 110 GLY A CA 1
ATOM 855 C C . GLY A 1 110 ? -17.553 2.291 35.525 1.00 96.75 110 GLY A C 1
ATOM 856 O O . GLY A 1 110 ? -16.343 2.468 35.381 1.00 96.75 110 GLY A O 1
ATOM 857 N N . LYS A 1 111 ? -18.081 1.078 35.731 1.00 97.06 111 LYS A N 1
ATOM 858 C CA . LYS A 1 111 ? -17.291 -0.148 35.886 1.00 97.06 111 LYS A CA 1
ATOM 859 C C . LYS A 1 111 ? -16.469 -0.458 34.636 1.00 97.06 111 LYS A C 1
ATOM 861 O O . LYS A 1 111 ? -15.305 -0.831 34.749 1.00 97.06 111 LYS A O 1
ATOM 866 N N . TYR A 1 112 ? -17.059 -0.344 33.449 1.00 97.06 112 TYR A N 1
ATOM 867 C CA . TYR A 1 112 ? -16.372 -0.709 32.206 1.00 97.06 112 TYR A CA 1
ATOM 868 C C . TYR A 1 112 ? -15.417 0.373 31.704 1.00 97.06 112 TYR A C 1
ATOM 870 O O . TYR A 1 112 ? -14.378 0.034 31.146 1.00 97.06 112 TYR A O 1
ATOM 878 N N . ILE A 1 113 ? -15.693 1.650 31.978 1.00 96.62 113 ILE A N 1
ATOM 879 C CA . ILE A 1 113 ? -14.723 2.736 31.779 1.00 96.62 113 ILE A CA 1
ATOM 880 C C . ILE A 1 113 ? -13.473 2.462 32.623 1.00 96.62 113 ILE A C 1
ATOM 882 O O . ILE A 1 113 ? -12.357 2.497 32.105 1.00 96.62 113 ILE A O 1
ATOM 886 N N . LYS A 1 114 ? -13.663 2.098 33.899 1.00 94.75 114 LYS A N 1
ATOM 887 C CA . LYS A 1 114 ? -12.566 1.755 34.806 1.00 94.75 114 LYS A CA 1
ATOM 888 C C . LYS A 1 114 ? -11.775 0.536 34.329 1.00 94.75 114 LYS A C 1
ATOM 890 O O . LYS A 1 114 ? -10.557 0.602 34.267 1.00 94.75 114 LYS A O 1
ATOM 895 N N . LYS A 1 115 ? -12.447 -0.521 33.863 1.00 94.25 115 LYS A N 1
ATOM 896 C CA . LYS A 1 115 ? -11.770 -1.682 33.257 1.00 94.25 115 LYS A CA 1
ATOM 897 C C . LYS A 1 115 ? -10.902 -1.319 32.049 1.00 94.25 115 LYS A C 1
ATOM 899 O O . LYS A 1 115 ? -9.788 -1.822 31.930 1.00 94.25 115 LYS A O 1
ATOM 904 N N . VAL A 1 116 ? -11.376 -0.435 31.164 1.00 93.56 116 VAL A N 1
ATOM 905 C CA . VAL A 1 116 ? -10.557 0.049 30.039 1.00 93.56 116 VAL A CA 1
ATOM 906 C C . VAL A 1 116 ? -9.311 0.769 30.551 1.00 93.56 116 VAL A C 1
ATOM 908 O O . VAL A 1 116 ? -8.219 0.535 30.035 1.00 93.56 116 VAL A O 1
ATOM 911 N N . TRP A 1 117 ? -9.437 1.593 31.591 1.00 93.44 117 TRP A N 1
ATOM 912 C CA . TRP A 1 117 ? -8.287 2.229 32.235 1.00 93.44 117 TRP A CA 1
ATOM 913 C C . TRP A 1 117 ? -7.329 1.214 32.860 1.00 93.44 117 TRP A C 1
ATOM 915 O O . TRP A 1 117 ? -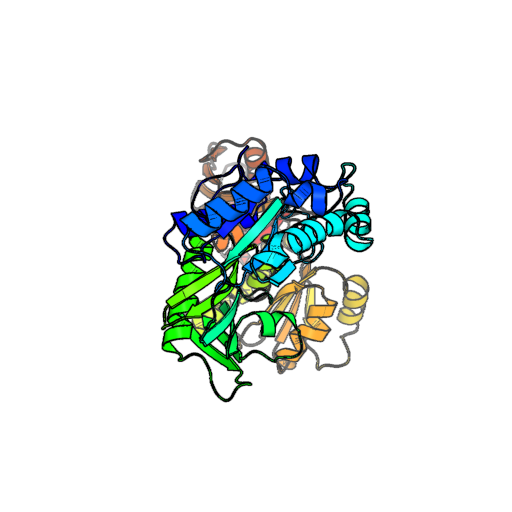6.130 1.284 32.601 1.00 93.44 117 TRP A O 1
ATOM 925 N N . ASP A 1 118 ? -7.834 0.231 33.599 1.00 90.69 118 ASP A N 1
ATOM 926 C CA . ASP A 1 118 ? -7.023 -0.805 34.247 1.00 90.69 118 ASP A CA 1
ATOM 927 C C . ASP A 1 118 ? -6.266 -1.673 33.222 1.00 90.69 118 ASP A C 1
ATOM 929 O O . ASP A 1 118 ? -5.156 -2.144 33.493 1.00 90.69 118 ASP A O 1
ATOM 933 N N . SER A 1 119 ? -6.797 -1.813 31.998 1.00 89.12 119 SER A N 1
ATOM 934 C CA . SER A 1 119 ? -6.137 -2.543 30.905 1.00 89.12 119 SER A CA 1
ATOM 935 C C . SER A 1 119 ? -4.763 -1.965 30.522 1.00 89.12 119 SER A C 1
ATOM 937 O O . SER A 1 119 ? -3.909 -2.696 30.010 1.00 89.12 119 SER A O 1
ATOM 939 N N . THR A 1 120 ? -4.490 -0.694 30.853 1.00 86.88 120 THR A N 1
ATOM 940 C CA . THR A 1 120 ? -3.165 -0.058 30.694 1.00 86.88 120 THR A CA 1
ATOM 941 C C . THR A 1 120 ? -2.066 -0.713 31.533 1.00 86.88 120 THR A C 1
ATOM 943 O O . THR A 1 120 ? -0.898 -0.726 31.138 1.00 86.88 120 THR A O 1
ATOM 946 N N . SER A 1 121 ? -2.436 -1.324 32.658 1.00 85.00 121 SER A N 1
ATOM 947 C CA . SER A 1 121 ? -1.518 -2.035 33.553 1.00 85.00 121 SER A CA 1
ATOM 948 C C . SER A 1 121 ? -1.440 -3.535 33.257 1.00 85.00 121 SER A C 1
ATOM 950 O O . SER A 1 121 ? -0.720 -4.267 33.939 1.00 85.00 121 SER A O 1
ATOM 952 N N . SER A 1 122 ? -2.161 -4.020 32.239 1.00 83.88 122 SER A N 1
ATOM 953 C CA . SER A 1 122 ? -2.146 -5.434 31.867 1.00 83.88 122 SER A CA 1
ATOM 954 C C . SER A 1 122 ? -0.749 -5.893 31.439 1.00 83.88 122 SER A C 1
ATOM 956 O O . SER A 1 122 ? 0.042 -5.135 30.872 1.00 83.88 122 SER A O 1
ATOM 958 N N . THR A 1 123 ? -0.440 -7.174 31.656 1.00 81.12 123 THR A N 1
ATOM 959 C CA . THR A 1 123 ? 0.846 -7.762 31.243 1.00 81.12 123 THR A CA 1
ATOM 960 C C . THR A 1 123 ? 1.107 -7.574 29.749 1.00 81.12 123 THR A C 1
ATOM 962 O O . THR A 1 123 ? 2.243 -7.305 29.360 1.00 81.12 123 THR A O 1
ATOM 965 N N . LYS A 1 124 ? 0.056 -7.651 28.922 1.00 78.62 124 LYS A N 1
ATOM 966 C CA . LYS A 1 124 ? 0.108 -7.422 27.474 1.00 78.62 124 LYS A CA 1
ATOM 967 C C . LYS A 1 124 ? 0.492 -5.979 27.141 1.00 78.62 124 LYS A C 1
ATOM 969 O O . LYS A 1 124 ? 1.423 -5.770 26.366 1.00 78.62 124 LYS A O 1
ATOM 974 N N . ALA A 1 125 ? -0.171 -5.002 27.761 1.00 78.38 125 ALA A N 1
ATOM 975 C CA . ALA A 1 125 ? 0.113 -3.584 27.550 1.00 78.38 125 ALA A CA 1
ATOM 976 C C . ALA A 1 125 ? 1.534 -3.212 28.000 1.00 78.38 125 ALA A C 1
ATOM 978 O O . ALA A 1 125 ? 2.278 -2.570 27.260 1.00 78.38 125 ALA A O 1
ATOM 979 N N . GLN A 1 126 ? 1.957 -3.706 29.165 1.00 81.25 126 GLN A N 1
ATOM 980 C CA . GLN A 1 126 ? 3.296 -3.466 29.707 1.00 81.25 126 GLN A CA 1
ATOM 981 C C . GLN A 1 126 ? 4.401 -4.132 28.876 1.00 81.25 126 GLN A C 1
ATOM 983 O O . GLN A 1 126 ? 5.478 -3.561 28.694 1.00 81.25 126 GLN A O 1
ATOM 988 N N . HIS A 1 127 ? 4.154 -5.333 28.346 1.00 78.19 127 HIS A N 1
ATOM 989 C CA . HIS A 1 127 ? 5.102 -6.002 27.456 1.00 78.19 127 HIS A CA 1
ATOM 990 C C . HIS A 1 127 ? 5.284 -5.229 26.147 1.00 78.19 127 HIS A C 1
ATOM 992 O O . HIS A 1 127 ? 6.418 -4.984 25.737 1.00 78.19 127 HIS A O 1
ATOM 998 N N . TYR A 1 128 ? 4.183 -4.781 25.540 1.00 72.69 128 TYR A N 1
ATOM 999 C CA . TYR A 1 128 ? 4.225 -3.981 24.322 1.00 72.69 128 TYR A CA 1
ATOM 1000 C C . TYR A 1 128 ? 4.934 -2.637 24.523 1.00 72.69 128 TYR A C 1
ATOM 1002 O O . TYR A 1 128 ? 5.771 -2.260 23.705 1.00 72.69 128 TYR A O 1
ATOM 1010 N N . ALA A 1 129 ? 4.654 -1.935 25.627 1.00 74.12 129 ALA A N 1
ATOM 1011 C CA . ALA A 1 129 ? 5.333 -0.681 25.951 1.00 74.12 129 ALA A CA 1
ATOM 1012 C C . ALA A 1 129 ? 6.858 -0.868 26.016 1.00 74.12 129 ALA A C 1
ATOM 1014 O O . ALA A 1 129 ? 7.604 -0.101 25.411 1.00 74.12 129 ALA A O 1
ATOM 1015 N N . ARG A 1 130 ? 7.324 -1.943 26.668 1.00 76.69 130 ARG A N 1
ATOM 1016 C CA . ARG A 1 130 ? 8.756 -2.271 26.755 1.00 76.69 130 ARG A CA 1
ATOM 1017 C C . ARG A 1 130 ? 9.374 -2.605 25.400 1.00 76.69 130 ARG A C 1
ATOM 1019 O O . ARG A 1 130 ? 10.480 -2.149 25.130 1.00 76.69 130 ARG A O 1
ATOM 1026 N N . GLN A 1 131 ? 8.689 -3.391 24.566 1.00 72.69 131 GLN A N 1
ATOM 1027 C CA . GLN A 1 131 ? 9.189 -3.764 23.236 1.00 72.69 131 GLN A CA 1
ATOM 1028 C C . GLN A 1 131 ? 9.361 -2.555 22.313 1.00 72.69 131 GLN A C 1
ATOM 1030 O O . GLN A 1 131 ? 10.315 -2.515 21.544 1.00 72.69 131 GLN A O 1
ATOM 1035 N N . ASN A 1 132 ? 8.488 -1.556 22.441 1.00 66.75 132 ASN A N 1
ATOM 1036 C CA . ASN A 1 132 ? 8.500 -0.359 21.599 1.00 66.75 132 ASN A CA 1
ATOM 1037 C C . ASN A 1 132 ? 9.216 0.836 22.249 1.00 66.75 132 ASN A C 1
ATOM 1039 O O . ASN A 1 132 ? 9.064 1.970 21.800 1.00 66.75 132 ASN A O 1
ATOM 1043 N N . GLY A 1 133 ? 9.987 0.605 23.320 1.00 69.81 133 GLY A N 1
ATOM 1044 C CA . GLY A 1 133 ? 10.787 1.645 23.972 1.00 69.81 133 GLY A CA 1
ATOM 1045 C C . GLY A 1 133 ? 9.964 2.771 24.609 1.00 69.81 133 GLY A C 1
ATOM 1046 O O . GLY A 1 133 ? 10.469 3.879 24.777 1.00 69.81 133 GLY A O 1
ATOM 1047 N N . ILE A 1 134 ? 8.703 2.513 24.963 1.00 71.56 134 ILE A N 1
ATOM 1048 C CA . ILE A 1 134 ? 7.825 3.489 25.611 1.00 71.56 134 ILE A CA 1
ATOM 1049 C C . ILE A 1 134 ? 8.189 3.551 27.097 1.00 71.56 134 ILE A C 1
ATOM 1051 O O . ILE A 1 134 ? 7.973 2.602 27.848 1.00 71.56 134 ILE A O 1
ATOM 1055 N N . ILE A 1 135 ? 8.787 4.675 27.501 1.00 65.31 135 ILE A N 1
ATOM 1056 C CA . ILE A 1 135 ? 9.318 4.901 28.859 1.00 65.31 135 ILE A CA 1
ATOM 1057 C C . ILE A 1 135 ? 8.261 5.520 29.793 1.00 65.31 135 ILE A C 1
ATOM 1059 O O . ILE A 1 135 ? 8.382 5.422 31.010 1.00 65.31 135 ILE A O 1
ATOM 1063 N N . GLN A 1 136 ? 7.238 6.171 29.235 1.00 68.06 136 GLN A N 1
ATOM 1064 C CA . GLN A 1 136 ? 6.177 6.834 29.997 1.00 68.06 136 GLN A CA 1
ATOM 1065 C C . GLN A 1 136 ? 5.033 5.869 30.330 1.00 68.06 136 GLN A C 1
ATOM 1067 O O . GLN A 1 136 ? 4.821 4.883 29.621 1.00 68.06 136 GLN A O 1
ATOM 1072 N N . ASP A 1 137 ? 4.272 6.190 31.379 1.00 73.56 137 ASP A N 1
ATOM 1073 C CA . ASP A 1 137 ? 3.055 5.458 31.725 1.00 73.56 137 ASP A CA 1
ATOM 1074 C C . ASP A 1 137 ? 2.063 5.486 30.557 1.00 73.56 137 ASP A C 1
ATOM 1076 O O . ASP A 1 137 ? 1.840 6.522 29.925 1.00 73.56 137 ASP A O 1
ATOM 1080 N N . LEU A 1 138 ? 1.456 4.335 30.268 1.00 81.75 138 LEU A N 1
ATOM 1081 C CA . LEU A 1 138 ? 0.446 4.237 29.223 1.00 81.75 138 LEU A CA 1
ATOM 1082 C C . LEU A 1 138 ? -0.802 5.018 29.627 1.00 81.75 138 LEU A C 1
ATOM 1084 O O . LEU A 1 138 ? -1.352 4.833 30.712 1.00 81.75 138 LEU A O 1
ATOM 1088 N N . GLN A 1 139 ? -1.267 5.858 28.710 1.00 85.19 139 GLN A N 1
ATOM 1089 C CA . GLN A 1 139 ? -2.463 6.666 28.881 1.00 85.19 139 GLN A CA 1
ATOM 1090 C C . GLN A 1 139 ? -3.493 6.314 27.815 1.00 85.19 139 GLN A C 1
ATOM 1092 O O . GLN A 1 139 ? -3.153 6.035 26.658 1.00 85.19 139 GLN A O 1
ATOM 1097 N N . VAL A 1 140 ? -4.765 6.336 28.205 1.00 89.62 140 VAL A N 1
ATOM 1098 C CA . VAL A 1 140 ? -5.863 5.942 27.326 1.00 89.62 140 VAL A CA 1
ATOM 1099 C C . VAL A 1 140 ? -7.079 6.834 27.564 1.00 89.62 140 VAL A C 1
ATOM 1101 O O . VAL A 1 140 ? -7.495 7.058 28.701 1.00 89.62 140 VAL A O 1
ATOM 1104 N N . ALA A 1 141 ? -7.633 7.377 26.485 1.00 92.69 141 ALA A N 1
ATOM 1105 C CA . ALA A 1 141 ? -8.967 7.958 26.485 1.00 92.69 141 ALA A CA 1
ATOM 1106 C C . ALA A 1 141 ? -10.004 6.851 26.252 1.00 92.69 141 ALA A C 1
ATOM 1108 O O . ALA A 1 141 ? -9.676 5.745 25.815 1.00 92.69 141 ALA A O 1
ATOM 1109 N N . VAL A 1 142 ? -11.266 7.139 26.554 1.00 95.00 142 VAL A N 1
ATOM 1110 C CA . VAL A 1 142 ? -12.354 6.162 26.430 1.00 95.00 142 VAL A CA 1
ATOM 1111 C C . VAL A 1 142 ? -13.449 6.716 25.537 1.00 95.00 142 VAL A C 1
ATOM 1113 O O . VAL A 1 142 ? -13.917 7.832 25.733 1.00 95.00 142 VAL A O 1
ATOM 1116 N N . ILE A 1 143 ? -13.873 5.920 24.566 1.00 95.75 143 ILE A N 1
ATOM 1117 C CA . ILE A 1 143 ? -15.043 6.181 23.736 1.00 95.75 143 ILE A CA 1
ATOM 1118 C C . ILE A 1 143 ? -16.215 5.415 24.348 1.00 95.75 143 ILE A C 1
ATOM 1120 O O . ILE A 1 143 ? -16.123 4.205 24.549 1.00 95.75 143 ILE A O 1
ATOM 1124 N N . VAL A 1 144 ? -17.317 6.110 24.621 1.00 97.38 144 VAL A N 1
ATOM 1125 C CA . VAL A 1 144 ? -18.604 5.508 24.993 1.00 97.38 144 VAL A CA 1
ATOM 1126 C C . VAL A 1 144 ? -19.561 5.743 23.836 1.00 97.38 144 VAL A C 1
ATOM 1128 O O . VAL A 1 144 ? -19.987 6.871 23.606 1.00 97.38 144 VAL A O 1
ATOM 1131 N N . GLN A 1 145 ? -19.867 4.696 23.081 1.00 96.50 145 GLN A N 1
ATOM 1132 C CA . GLN A 1 145 ? -20.591 4.785 21.816 1.00 96.50 145 GLN A CA 1
ATOM 1133 C C . GLN A 1 145 ? -21.865 3.942 21.857 1.00 96.50 145 GLN A C 1
ATOM 1135 O O . GLN A 1 145 ? -21.853 2.825 22.356 1.00 96.50 145 GLN A O 1
ATOM 1140 N N . GLU A 1 146 ? -22.964 4.466 21.329 1.00 96.00 146 GLU A N 1
ATOM 1141 C CA . GLU A 1 146 ? -24.233 3.756 21.169 1.00 96.00 146 GLU A CA 1
ATOM 1142 C C . GLU A 1 146 ? -24.043 2.460 20.362 1.00 96.00 146 GLU A C 1
ATOM 1144 O O . GLU A 1 146 ? -23.467 2.467 19.271 1.00 96.00 146 GLU A O 1
ATOM 1149 N N . MET A 1 147 ? -24.570 1.348 20.877 1.00 93.12 147 MET A N 1
ATOM 1150 C CA . MET A 1 147 ? -24.681 0.103 20.124 1.00 93.12 147 MET A CA 1
ATOM 1151 C C . MET A 1 147 ? -25.871 0.185 19.175 1.00 93.12 147 MET A C 1
ATOM 1153 O O . MET A 1 147 ? -27.020 0.335 19.590 1.00 93.12 147 MET A O 1
ATOM 1157 N N . ILE A 1 148 ? -25.602 0.016 17.886 1.00 92.12 148 ILE A N 1
ATOM 1158 C CA . ILE A 1 148 ? -26.649 -0.126 16.880 1.00 92.12 148 ILE A CA 1
ATOM 1159 C C . ILE A 1 148 ? -27.032 -1.601 16.793 1.00 92.12 148 ILE A C 1
ATOM 1161 O O . ILE A 1 148 ? -26.185 -2.449 16.517 1.00 92.12 148 ILE A O 1
ATOM 1165 N N . ASP A 1 149 ? -28.307 -1.907 17.027 1.00 88.12 149 ASP A N 1
ATOM 1166 C CA . ASP A 1 149 ? -28.858 -3.230 16.734 1.00 88.12 149 ASP A CA 1
ATOM 1167 C C . ASP A 1 149 ? -29.067 -3.351 15.223 1.00 88.12 149 ASP A C 1
ATOM 1169 O O . ASP A 1 149 ? -30.019 -2.799 14.663 1.00 88.12 149 ASP A O 1
ATOM 1173 N N . GLY A 1 150 ? -28.070 -3.938 14.564 1.00 86.69 150 GLY A N 1
ATOM 1174 C CA . GLY A 1 150 ? -27.977 -3.964 13.117 1.00 86.69 150 GLY A CA 1
ATOM 1175 C C . GLY A 1 150 ? -28.463 -5.265 12.490 1.00 86.69 150 GLY A C 1
ATOM 1176 O O . GLY A 1 150 ? -28.270 -6.347 13.041 1.00 86.69 150 GLY A O 1
ATOM 1177 N N . ASP A 1 151 ? -29.040 -5.151 11.295 1.00 90.06 151 ASP A N 1
ATOM 1178 C CA . ASP A 1 151 ? -29.492 -6.266 10.461 1.00 90.06 151 ASP A CA 1
ATOM 1179 C C . ASP A 1 151 ? -28.295 -7.106 9.981 1.00 90.06 151 ASP A C 1
ATOM 1181 O O . ASP A 1 151 ? -28.309 -8.339 10.043 1.00 90.06 151 ASP A O 1
ATOM 1185 N N . TYR A 1 152 ? -27.229 -6.418 9.567 1.00 91.75 152 TYR A N 1
ATOM 1186 C CA . TYR A 1 152 ? -25.925 -6.973 9.213 1.00 91.75 152 TYR A CA 1
ATOM 1187 C C . TYR A 1 152 ? -24.808 -6.107 9.776 1.00 91.75 152 TYR A C 1
ATOM 1189 O O . TYR A 1 152 ? -24.903 -4.879 9.754 1.00 91.75 152 TYR A O 1
ATOM 1197 N N . SER A 1 153 ? -23.728 -6.742 10.212 1.00 91.94 153 SER A N 1
ATOM 1198 C CA . SER A 1 153 ? -22.512 -6.072 10.673 1.00 91.94 153 SER A CA 1
ATOM 1199 C C . SER A 1 153 ? -21.293 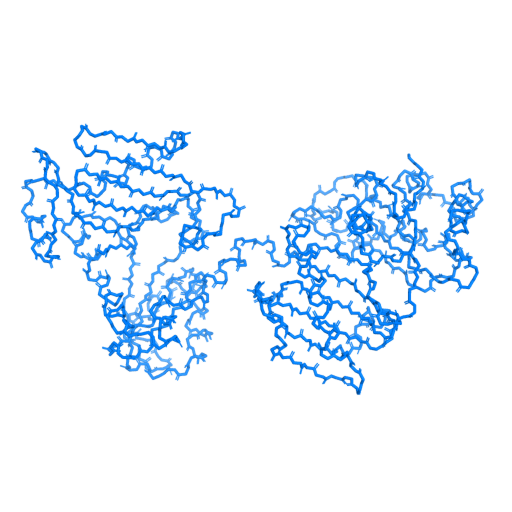-6.696 10.019 1.00 91.94 153 SER A C 1
ATOM 1201 O O . SER A 1 153 ? -21.357 -7.832 9.544 1.00 91.94 153 SER A O 1
ATOM 1203 N N . GLY A 1 154 ? -20.194 -5.958 9.964 1.00 91.38 154 GLY A N 1
ATOM 1204 C CA . GLY A 1 154 ? -19.056 -6.386 9.176 1.00 91.38 154 GLY A CA 1
ATOM 1205 C C . GLY A 1 154 ? -17.799 -5.570 9.370 1.00 91.38 154 GLY A C 1
ATOM 1206 O O . GLY A 1 154 ? -17.777 -4.540 10.046 1.00 91.38 154 GLY A O 1
ATOM 1207 N N . ILE A 1 155 ? -16.763 -6.057 8.703 1.00 91.69 155 ILE A N 1
ATOM 1208 C CA . ILE A 1 155 ? -15.506 -5.354 8.488 1.00 91.69 155 ILE A CA 1
ATOM 1209 C C . ILE A 1 155 ? -15.362 -5.159 6.981 1.00 91.69 155 ILE A C 1
ATOM 1211 O O . ILE A 1 155 ? -15.832 -5.975 6.187 1.00 91.69 155 ILE A O 1
ATOM 1215 N N . ALA A 1 156 ? -14.778 -4.049 6.558 1.00 93.75 156 ALA A N 1
ATOM 1216 C CA . ALA A 1 156 ? -14.446 -3.820 5.168 1.00 93.75 156 ALA A CA 1
ATOM 1217 C C . ALA A 1 156 ? -13.050 -3.221 5.047 1.00 93.75 156 ALA A C 1
ATOM 1219 O O . ALA A 1 156 ? -12.738 -2.204 5.662 1.00 93.75 156 ALA A O 1
ATOM 1220 N N . PHE A 1 157 ? -12.236 -3.829 4.196 1.00 91.44 157 PHE A N 1
ATOM 1221 C CA . PHE A 1 157 ? -10.918 -3.337 3.847 1.00 91.44 157 PHE A CA 1
ATOM 1222 C C . PHE A 1 157 ? -11.012 -2.628 2.510 1.00 91.44 157 PHE A C 1
ATOM 1224 O O . PHE A 1 157 ? -11.427 -3.227 1.513 1.00 91.44 157 PHE A O 1
ATOM 1231 N N . SER A 1 158 ? -10.602 -1.360 2.468 1.00 89.62 158 SER A N 1
ATOM 1232 C CA . SER A 1 158 ? -10.531 -0.645 1.204 1.00 89.62 158 SER A CA 1
ATOM 1233 C C . SER A 1 158 ? -9.512 -1.285 0.288 1.00 89.62 158 SER A C 1
ATOM 1235 O O . SER A 1 158 ? -9.709 -1.202 -0.899 1.00 89.62 158 SER A O 1
ATOM 1237 N N . ALA A 1 159 ? -8.473 -1.954 0.771 1.00 84.50 159 ALA A N 1
ATOM 1238 C CA . ALA A 1 159 ? -7.555 -2.716 -0.066 1.00 84.50 159 ALA A CA 1
ATOM 1239 C C . ALA A 1 159 ? -7.461 -4.152 0.443 1.00 84.50 159 ALA A C 1
ATOM 1241 O O . ALA A 1 159 ? -7.440 -4.381 1.650 1.00 84.50 159 ALA A O 1
ATOM 1242 N N . ASN A 1 160 ? -7.369 -5.116 -0.468 1.00 76.00 160 ASN A N 1
ATOM 1243 C CA . ASN A 1 160 ? -7.177 -6.511 -0.101 1.00 76.00 160 ASN A CA 1
ATOM 1244 C C . ASN A 1 160 ? -5.852 -6.665 0.680 1.00 76.00 160 ASN A C 1
ATOM 1246 O O . ASN A 1 160 ? -4.797 -6.338 0.121 1.00 76.00 160 ASN A O 1
ATOM 1250 N N . PRO A 1 161 ? -5.867 -7.188 1.926 1.00 60.81 161 PRO A N 1
ATOM 1251 C CA . PRO A 1 161 ? -4.659 -7.404 2.725 1.00 60.81 161 PRO A CA 1
ATOM 1252 C C . PRO A 1 161 ? -3.653 -8.385 2.099 1.00 60.81 161 PRO A C 1
ATOM 1254 O O . PRO A 1 161 ? -2.501 -8.420 2.517 1.00 60.81 161 PRO A O 1
ATOM 1257 N N . ALA A 1 162 ? -4.044 -9.136 1.059 1.00 58.47 162 ALA A N 1
ATOM 1258 C CA . ALA A 1 162 ? -3.140 -9.884 0.177 1.00 58.47 162 ALA A CA 1
ATOM 1259 C C . ALA A 1 162 ? -2.417 -8.997 -0.868 1.00 58.47 162 ALA A C 1
ATOM 1261 O O . ALA A 1 162 ? -1.899 -9.506 -1.870 1.00 58.47 162 ALA A O 1
ATOM 1262 N N . ASN A 1 163 ? -2.385 -7.681 -0.629 1.00 50.00 163 ASN A N 1
ATOM 1263 C CA . ASN A 1 163 ? -1.695 -6.643 -1.396 1.00 50.00 163 ASN A CA 1
ATOM 1264 C C . ASN A 1 163 ? -2.272 -6.390 -2.799 1.00 50.00 163 ASN A C 1
ATOM 1266 O O . ASN A 1 163 ? -1.542 -6.129 -3.754 1.00 50.00 163 ASN A O 1
ATOM 1270 N N . LEU A 1 164 ? -3.605 -6.424 -2.921 1.00 60.75 164 LEU A N 1
ATOM 1271 C CA . LEU A 1 164 ? -4.329 -6.016 -4.133 1.00 60.75 164 LEU A CA 1
ATOM 1272 C C . LEU A 1 164 ? -5.119 -4.728 -3.853 1.00 60.75 164 LEU A C 1
ATOM 1274 O O . LEU A 1 164 ? -6.245 -4.747 -3.363 1.00 60.75 164 LEU A O 1
ATOM 1278 N N . VAL A 1 165 ? -4.517 -3.578 -4.176 1.00 66.06 165 VAL A N 1
ATOM 1279 C CA . VAL A 1 165 ? -5.089 -2.246 -3.872 1.00 66.06 165 VAL A CA 1
ATOM 1280 C C . VAL A 1 165 ? -6.319 -1.885 -4.701 1.00 66.06 165 VAL A C 1
ATOM 1282 O O . VAL A 1 165 ? -7.016 -0.939 -4.350 1.00 66.06 165 VAL A O 1
ATOM 1285 N N . ASN A 1 166 ? -6.597 -2.611 -5.787 1.00 75.88 166 ASN A N 1
ATOM 1286 C CA . ASN A 1 166 ? -7.769 -2.386 -6.643 1.00 75.88 166 ASN A CA 1
ATOM 1287 C C . ASN A 1 166 ? -8.988 -3.215 -6.221 1.00 75.88 166 ASN A C 1
ATOM 1289 O O . ASN A 1 166 ? -10.005 -3.209 -6.912 1.00 75.88 166 ASN A O 1
ATOM 1293 N N . GLU A 1 167 ? -8.896 -3.915 -5.095 1.00 83.94 167 GLU A N 1
ATOM 1294 C CA . GLU A 1 167 ? -9.951 -4.775 -4.583 1.00 83.94 167 GLU A CA 1
ATOM 1295 C C . GLU A 1 167 ? -10.379 -4.319 -3.194 1.00 83.94 167 GLU A C 1
ATOM 1297 O O . GLU A 1 167 ? -9.543 -4.002 -2.350 1.00 83.94 167 GLU A O 1
ATOM 1302 N N . ILE A 1 168 ? -11.686 -4.311 -2.965 1.00 89.50 168 ILE A N 1
ATOM 1303 C CA . ILE A 1 168 ? -12.302 -4.110 -1.656 1.00 89.50 168 ILE A CA 1
ATOM 1304 C C . ILE A 1 168 ? -12.750 -5.477 -1.165 1.00 89.50 168 ILE A C 1
ATOM 1306 O O . ILE A 1 168 ? -13.433 -6.204 -1.893 1.00 89.50 168 ILE A O 1
ATOM 1310 N N . ILE A 1 169 ? -12.398 -5.800 0.074 1.00 90.44 169 ILE A N 1
ATOM 1311 C CA . ILE A 1 169 ? -12.926 -6.974 0.767 1.00 90.44 169 ILE A CA 1
ATOM 1312 C C . ILE A 1 169 ? -13.968 -6.498 1.761 1.00 90.44 169 ILE A C 1
ATOM 1314 O O . ILE A 1 169 ? -13.698 -5.611 2.565 1.00 90.44 169 ILE A O 1
ATOM 1318 N N . ILE A 1 170 ? -15.152 -7.095 1.707 1.00 93.06 170 ILE A N 1
ATOM 1319 C CA . ILE A 1 170 ? -16.220 -6.875 2.677 1.00 93.06 170 ILE A CA 1
ATOM 1320 C C . ILE A 1 170 ? -16.515 -8.215 3.329 1.00 93.06 170 ILE A C 1
ATOM 1322 O O . ILE A 1 170 ? -16.827 -9.184 2.642 1.00 93.06 170 ILE A O 1
ATOM 1326 N N . GLU A 1 171 ? -16.448 -8.254 4.649 1.00 90.38 171 GLU A N 1
ATOM 1327 C CA . GLU A 1 171 ? -16.883 -9.380 5.460 1.00 90.38 171 GLU A CA 1
ATOM 1328 C C . GLU A 1 171 ? -18.164 -9.000 6.188 1.00 90.38 171 GLU A C 1
ATOM 1330 O O . GLU A 1 171 ? -18.272 -7.900 6.731 1.00 90.38 171 GLU A O 1
ATOM 1335 N N . SER A 1 172 ? -19.152 -9.890 6.187 1.00 90.62 172 SER A N 1
ATOM 1336 C CA . SER A 1 172 ? -20.453 -9.624 6.792 1.00 90.62 172 SER A CA 1
ATOM 1337 C C . SER A 1 172 ? -20.987 -10.820 7.567 1.00 90.62 172 SER A C 1
ATOM 1339 O O . SER A 1 172 ? -20.885 -11.965 7.136 1.00 90.62 172 SER A O 1
ATOM 1341 N N . VAL A 1 173 ? -21.624 -10.531 8.697 1.00 88.38 173 VAL A N 1
ATOM 1342 C CA . VAL A 1 173 ? -22.455 -11.466 9.454 1.00 88.38 173 VAL A CA 1
ATOM 1343 C C . VAL A 1 173 ? -23.842 -10.878 9.659 1.00 88.38 173 VAL A C 1
ATOM 1345 O O . VAL A 1 173 ? -24.028 -9.660 9.707 1.00 88.38 173 VAL A O 1
ATOM 1348 N N . LYS A 1 174 ? -24.828 -11.755 9.842 1.00 87.19 174 LYS A N 1
ATOM 1349 C CA . LYS A 1 174 ? -26.180 -11.344 10.211 1.00 87.19 174 LYS A CA 1
ATOM 1350 C C . LYS A 1 174 ? -26.294 -11.008 11.697 1.00 87.19 174 LYS A C 1
ATOM 1352 O O . LYS A 1 174 ? -25.953 -11.812 12.576 1.00 87.19 174 LYS A O 1
ATOM 1357 N N . GLY A 1 175 ? -26.917 -9.868 11.963 1.00 84.75 175 GLY A N 1
ATOM 1358 C CA . GLY A 1 175 ? -27.118 -9.316 13.290 1.00 84.75 175 GLY A CA 1
ATOM 1359 C C . GLY A 1 175 ? -25.992 -8.374 13.703 1.00 84.75 175 GLY A C 1
ATOM 1360 O O . GLY A 1 175 ? -25.217 -7.864 12.888 1.00 84.75 175 GLY A O 1
ATOM 1361 N N . ARG A 1 176 ? -25.917 -8.149 15.010 1.00 79.75 176 ARG A N 1
ATOM 1362 C CA . ARG A 1 176 ? -25.025 -7.170 15.618 1.00 79.75 176 ARG A CA 1
ATOM 1363 C C . ARG A 1 176 ? -23.548 -7.608 15.591 1.00 79.75 176 ARG A C 1
ATOM 1365 O O . ARG A 1 176 ? -23.226 -8.794 15.512 1.00 79.75 176 ARG A O 1
ATOM 1372 N N . GLY A 1 177 ? -22.651 -6.617 15.584 1.00 69.56 177 GLY A N 1
ATOM 1373 C CA . GLY A 1 177 ? -21.212 -6.791 15.332 1.00 69.56 177 GLY A CA 1
ATOM 1374 C C . GLY A 1 177 ? -20.416 -7.487 16.438 1.00 69.56 177 GLY A C 1
ATOM 1375 O O . GLY A 1 177 ? -19.279 -7.879 16.199 1.00 69.56 177 GLY A O 1
ATOM 1376 N N . ASP A 1 178 ? -21.008 -7.715 17.611 1.00 70.19 178 ASP A N 1
ATOM 1377 C CA . ASP A 1 178 ? -20.425 -8.535 18.681 1.00 70.19 178 ASP A CA 1
ATOM 1378 C C . ASP A 1 178 ? -20.100 -9.962 18.203 1.00 70.19 178 ASP A C 1
ATOM 1380 O O . ASP A 1 178 ? -19.069 -10.517 18.570 1.00 70.19 178 ASP A O 1
ATOM 1384 N N . LYS A 1 179 ? -20.883 -10.504 17.264 1.00 64.94 179 LYS A N 1
ATOM 1385 C CA . LYS A 1 179 ? -20.652 -11.841 16.689 1.00 64.94 179 LYS A CA 1
ATOM 1386 C C . LYS A 1 179 ? -19.390 -11.984 15.831 1.00 64.94 179 LYS A C 1
ATOM 1388 O O . LYS A 1 179 ? -18.960 -13.116 15.603 1.00 64.94 179 LYS A O 1
ATOM 1393 N N . LEU A 1 180 ? -18.828 -10.881 15.323 1.00 61.69 180 LEU A N 1
ATOM 1394 C CA . LEU A 1 180 ? -17.556 -10.887 14.581 1.00 61.69 180 LEU A CA 1
ATOM 1395 C C . LEU A 1 180 ? -16.359 -10.977 15.528 1.00 61.69 180 LEU A C 1
ATOM 1397 O O . LEU A 1 180 ? -15.363 -11.615 15.200 1.00 61.69 180 LEU A O 1
ATOM 1401 N N . ALA A 1 181 ? -16.467 -10.368 16.711 1.00 56.66 181 ALA A N 1
ATOM 1402 C CA . ALA A 1 181 ? -15.394 -10.346 17.702 1.00 56.66 181 ALA A CA 1
ATOM 1403 C C . ALA A 1 181 ? -15.172 -11.713 18.371 1.00 56.66 181 ALA A C 1
ATOM 1405 O O . ALA A 1 181 ? -14.066 -12.001 18.826 1.00 56.66 181 ALA A O 1
ATOM 1406 N N . ASP A 1 182 ? -16.194 -12.572 18.387 1.00 55.31 182 ASP A N 1
ATOM 1407 C CA . ASP A 1 182 ? -16.142 -13.881 19.045 1.00 55.31 182 ASP A CA 1
ATOM 1408 C C . ASP A 1 182 ? -15.302 -14.926 18.284 1.00 55.31 182 ASP A C 1
ATOM 1410 O O . ASP A 1 182 ? -15.030 -15.998 18.820 1.00 55.31 182 ASP A O 1
ATOM 1414 N N . GLY A 1 183 ? -14.900 -14.660 17.031 1.00 55.41 183 GLY A N 1
ATOM 1415 C CA . GLY A 1 183 ? -14.020 -15.532 16.229 1.00 55.41 183 GLY A CA 1
ATOM 1416 C C . GLY A 1 183 ? -14.600 -16.904 15.843 1.00 55.41 183 GLY A C 1
ATOM 1417 O O . GLY A 1 183 ? -13.925 -17.697 15.194 1.00 55.41 183 GLY A O 1
ATOM 1418 N N . ILE A 1 184 ? -15.843 -17.193 16.242 1.00 58.59 184 ILE A N 1
ATOM 1419 C CA . ILE A 1 184 ? -16.547 -18.463 15.995 1.00 58.59 184 ILE A CA 1
ATOM 1420 C C . ILE A 1 184 ? -17.421 -18.384 14.732 1.00 58.59 184 ILE A C 1
ATOM 1422 O O . ILE A 1 184 ? -17.663 -19.397 14.075 1.00 58.59 184 ILE A O 1
ATOM 1426 N N . THR A 1 185 ? -17.918 -17.193 14.389 1.00 66.81 185 THR A N 1
ATOM 1427 C CA . THR A 1 185 ? -18.825 -16.998 13.251 1.00 66.81 185 THR A CA 1
ATOM 1428 C C . THR A 1 185 ? -18.026 -16.819 11.964 1.00 66.81 185 THR A C 1
ATOM 1430 O O . THR A 1 185 ? -17.291 -15.844 11.842 1.00 66.81 185 THR A O 1
ATOM 1433 N N . ASN A 1 186 ? -18.210 -17.706 10.982 1.00 70.31 186 ASN A N 1
ATOM 1434 C CA . ASN A 1 186 ? -17.659 -17.503 9.641 1.00 70.31 186 ASN A CA 1
ATOM 1435 C C . ASN A 1 186 ? -18.461 -16.415 8.903 1.00 70.31 186 ASN A C 1
ATOM 1437 O O . ASN A 1 186 ? -19.660 -16.619 8.681 1.00 70.31 186 ASN A O 1
ATOM 1441 N N . PRO A 1 187 ? -17.844 -15.287 8.514 1.00 82.69 187 PRO A N 1
ATOM 1442 C CA . PRO A 1 187 ? -18.529 -14.254 7.752 1.00 82.69 187 PRO A CA 1
ATOM 1443 C C . PRO A 1 187 ? -18.728 -14.668 6.288 1.00 82.69 187 PRO A C 1
ATOM 1445 O O . PRO A 1 187 ? -17.944 -15.434 5.722 1.00 82.69 187 PRO A O 1
ATOM 1448 N N . ASP A 1 188 ? -19.756 -14.105 5.654 1.00 85.62 188 ASP A N 1
ATOM 1449 C CA . ASP A 1 188 ? -19.810 -14.024 4.196 1.00 85.62 188 ASP A CA 1
ATOM 1450 C C . ASP A 1 188 ? -18.723 -13.052 3.728 1.00 85.62 188 ASP A C 1
ATOM 1452 O O . ASP A 1 188 ? -18.528 -12.001 4.341 1.00 85.62 188 ASP A O 1
ATOM 1456 N N . SER A 1 189 ? -18.037 -13.380 2.634 1.00 87.75 189 SER A N 1
ATOM 1457 C CA . SER A 1 189 ? -16.952 -12.554 2.095 1.00 87.75 189 SER A CA 1
ATOM 1458 C C . SER A 1 189 ? -17.241 -12.143 0.656 1.00 87.75 189 SER A C 1
ATOM 1460 O O . SER A 1 189 ? -17.528 -12.986 -0.199 1.00 87.75 189 SER A O 1
ATOM 1462 N N . TYR A 1 190 ? -17.149 -10.845 0.385 1.00 89.12 190 TYR A N 1
ATOM 1463 C CA . TYR A 1 190 ? -17.393 -10.234 -0.916 1.00 89.12 190 TYR A CA 1
ATOM 1464 C C . TYR A 1 190 ? -16.126 -9.535 -1.395 1.00 89.12 190 TYR A C 1
ATOM 1466 O O . TYR A 1 190 ? -15.559 -8.705 -0.684 1.00 89.12 190 TYR A O 1
ATOM 1474 N N . LEU A 1 191 ? -15.719 -9.841 -2.623 1.00 87.94 191 LEU A N 1
ATOM 1475 C CA . LEU A 1 191 ? -14.595 -9.202 -3.294 1.00 87.94 191 LEU A CA 1
ATOM 1476 C C . LEU A 1 191 ? -15.120 -8.285 -4.394 1.00 87.94 191 LEU A C 1
ATOM 1478 O O . LEU A 1 191 ? -15.756 -8.760 -5.338 1.00 87.94 191 LEU A O 1
ATOM 1482 N N . VAL A 1 192 ? -14.855 -6.987 -4.289 1.00 88.62 192 VAL A N 1
ATOM 1483 C CA . VAL A 1 192 ? -15.345 -5.973 -5.232 1.00 88.62 192 VAL A CA 1
ATOM 1484 C C . VAL A 1 192 ? -14.175 -5.275 -5.919 1.00 88.62 192 VAL A C 1
ATOM 1486 O O . VAL A 1 192 ? -13.267 -4.782 -5.260 1.00 88.62 192 VAL A O 1
ATOM 1489 N N . GLU A 1 193 ? -14.216 -5.187 -7.246 1.00 86.62 193 GLU A N 1
ATOM 1490 C CA . GLU A 1 193 ? -13.278 -4.395 -8.048 1.00 86.62 193 GLU A CA 1
ATOM 1491 C C . GLU A 1 193 ? -13.579 -2.898 -7.885 1.00 86.62 193 GLU A C 1
ATOM 1493 O O . GLU A 1 193 ? -14.718 -2.465 -8.081 1.00 86.62 193 GLU A O 1
ATOM 1498 N N . LYS A 1 194 ? -12.575 -2.090 -7.532 1.00 84.25 194 LYS A N 1
ATOM 1499 C CA . LYS A 1 194 ? -12.753 -0.672 -7.177 1.00 84.25 194 LYS A CA 1
ATOM 1500 C C . LYS A 1 194 ? -13.180 0.238 -8.320 1.00 84.25 194 LYS A C 1
ATOM 1502 O O . LYS A 1 194 ? -13.903 1.203 -8.085 1.00 84.25 194 LYS A O 1
ATOM 1507 N N . ARG A 1 195 ? -12.683 0.019 -9.538 1.00 79.25 195 ARG A N 1
ATOM 1508 C CA . ARG A 1 195 ? -12.831 0.974 -10.644 1.00 79.25 195 ARG A CA 1
ATOM 1509 C C . ARG A 1 195 ? -14.253 1.007 -11.187 1.00 79.25 195 ARG A C 1
ATOM 1511 O O . ARG A 1 195 ? -14.763 2.077 -11.511 1.00 79.25 195 ARG A O 1
ATOM 1518 N N . GLN A 1 196 ? -14.872 -0.157 -11.322 1.00 83.38 196 GLN A N 1
ATOM 1519 C CA . GLN A 1 196 ? -16.209 -0.335 -11.879 1.00 83.38 196 GLN A CA 1
ATOM 1520 C C . GLN A 1 196 ? -17.241 -0.705 -10.811 1.00 83.38 196 GLN A C 1
ATOM 1522 O O . GLN A 1 196 ? -18.435 -0.711 -11.111 1.00 83.38 196 GLN A O 1
ATOM 1527 N N . PHE A 1 197 ? -16.808 -0.963 -9.570 1.00 89.44 197 PHE A N 1
ATOM 1528 C CA . PHE A 1 197 ? -17.641 -1.512 -8.500 1.00 89.44 197 PHE A CA 1
ATOM 1529 C C . PHE A 1 197 ? -18.334 -2.803 -8.938 1.00 89.44 197 PHE A C 1
ATOM 1531 O O . PHE A 1 197 ? -19.551 -2.953 -8.814 1.00 89.44 197 PHE A O 1
ATOM 1538 N N . GLN A 1 198 ? -17.551 -3.726 -9.494 1.00 86.06 198 GLN A N 1
ATOM 1539 C CA . GLN A 1 198 ? -18.038 -5.036 -9.902 1.00 86.06 198 GLN A CA 1
ATOM 1540 C C . GLN A 1 198 ? -17.766 -6.059 -8.800 1.00 86.06 198 GLN A C 1
ATOM 1542 O O . GLN A 1 198 ? -16.635 -6.193 -8.341 1.00 86.06 198 GLN A O 1
ATOM 1547 N N . LEU A 1 199 ? -18.792 -6.811 -8.397 1.00 87.00 199 LEU A N 1
ATOM 1548 C CA . LEU A 1 199 ? -18.622 -7.963 -7.514 1.00 87.00 199 LEU A CA 1
ATOM 1549 C C . LEU A 1 199 ? -17.898 -9.081 -8.284 1.00 87.00 199 LEU A C 1
ATOM 1551 O O . LEU A 1 199 ? -18.457 -9.642 -9.226 1.00 87.00 199 LEU A O 1
ATOM 1555 N N . ILE A 1 200 ? -16.651 -9.363 -7.905 1.00 81.38 200 ILE A N 1
ATOM 1556 C CA . ILE A 1 200 ? -15.786 -10.383 -8.517 1.00 81.38 200 ILE A CA 1
ATOM 1557 C C . ILE A 1 200 ? -16.103 -11.759 -7.931 1.00 81.38 200 ILE A C 1
ATOM 1559 O O . ILE A 1 200 ? -16.229 -12.741 -8.660 1.00 81.38 200 ILE A O 1
ATOM 1563 N N . HIS A 1 201 ? -16.204 -11.830 -6.604 1.00 78.75 201 HIS A N 1
ATOM 1564 C CA . HIS A 1 201 ? -16.361 -13.082 -5.877 1.00 78.75 201 HIS A CA 1
ATOM 1565 C C . HIS A 1 201 ? -17.259 -12.899 -4.655 1.00 78.75 201 HIS A C 1
ATOM 1567 O O . HIS A 1 201 ? -17.234 -11.856 -4.003 1.00 78.75 201 HIS A O 1
ATOM 1573 N N . HIS A 1 202 ? -18.025 -13.940 -4.340 1.00 81.81 202 HIS A N 1
ATOM 1574 C CA . HIS A 1 202 ? -18.856 -14.033 -3.149 1.00 81.81 202 HIS A CA 1
ATOM 1575 C C . HIS A 1 202 ? -18.692 -15.435 -2.553 1.00 81.81 202 HIS A C 1
ATOM 1577 O O . HIS A 1 202 ? -19.092 -16.425 -3.165 1.00 81.81 202 HIS A O 1
ATOM 1583 N N . SER A 1 203 ? -18.080 -15.508 -1.371 1.00 76.69 203 SER A N 1
ATOM 1584 C CA . SER A 1 203 ? -18.028 -16.717 -0.550 1.00 76.69 203 SER A CA 1
ATOM 1585 C C . SER A 1 203 ? -19.187 -16.674 0.432 1.00 76.69 203 SER A C 1
ATOM 1587 O O . SER A 1 203 ? -19.169 -15.872 1.366 1.00 76.69 203 SER A O 1
ATOM 1589 N N . GLN A 1 204 ? -20.187 -17.520 0.207 1.00 74.62 204 GLN A N 1
ATOM 1590 C CA . GLN A 1 204 ? -21.375 -17.584 1.046 1.00 74.62 204 GLN A CA 1
ATOM 1591 C C . GLN A 1 204 ? -21.220 -18.671 2.114 1.00 74.62 204 GLN A C 1
ATOM 1593 O O . GLN A 1 204 ? -20.953 -19.831 1.797 1.00 74.62 204 GLN A O 1
ATOM 1598 N N . GLN A 1 205 ? -21.410 -18.294 3.373 1.00 69.00 205 GLN A N 1
ATOM 1599 C CA . GLN A 1 205 ? -21.407 -19.179 4.541 1.00 69.00 205 GLN A CA 1
ATOM 1600 C C . GLN A 1 205 ? -22.765 -19.149 5.264 1.00 69.00 205 GLN A C 1
ATOM 1602 O O . GLN A 1 205 ? -23.165 -20.143 5.872 1.00 69.00 205 GLN A O 1
ATOM 1607 N N . SER A 1 206 ? -23.510 -18.041 5.160 1.00 62.19 206 SER A N 1
ATOM 1608 C CA . SER A 1 206 ? -24.837 -17.844 5.756 1.00 62.19 206 SER A CA 1
ATOM 1609 C C . SER A 1 206 ? -25.978 -18.008 4.738 1.00 62.19 206 SER A C 1
ATOM 1611 O O . SER A 1 206 ? -25.852 -17.694 3.556 1.00 62.19 206 SER A O 1
ATOM 1613 N N . ALA A 1 207 ? -27.149 -18.460 5.204 1.00 60.62 207 ALA A N 1
ATOM 1614 C CA . ALA A 1 207 ? -28.370 -18.550 4.391 1.00 60.62 207 ALA A CA 1
ATOM 1615 C C . ALA A 1 207 ? -29.005 -17.179 4.077 1.00 60.62 207 ALA A C 1
ATOM 1617 O O . ALA A 1 207 ? -29.912 -17.093 3.254 1.00 60.62 207 ALA A O 1
ATOM 1618 N N . THR A 1 208 ? -28.562 -16.124 4.763 1.00 66.25 208 THR A N 1
ATOM 1619 C CA . THR A 1 208 ? -29.026 -14.744 4.578 1.00 66.25 208 THR A CA 1
ATOM 1620 C C . THR A 1 208 ? -27.833 -13.808 4.552 1.00 66.25 208 THR A C 1
ATOM 1622 O O . THR A 1 208 ? -27.026 -13.835 5.485 1.00 66.25 208 THR A O 1
ATOM 1625 N N . ASN A 1 209 ? -27.777 -12.993 3.510 1.00 78.50 209 ASN A N 1
ATOM 1626 C CA . ASN A 1 209 ? -26.608 -12.275 3.037 1.00 78.50 209 ASN A CA 1
ATOM 1627 C C . ASN A 1 209 ? -27.000 -10.856 2.597 1.00 78.50 209 ASN A C 1
ATOM 1629 O O . ASN A 1 209 ? -28.177 -10.571 2.361 1.00 78.50 209 ASN A O 1
ATOM 1633 N N . LEU A 1 210 ? -26.009 -9.967 2.491 1.00 86.94 210 LEU A N 1
ATOM 1634 C CA . LEU A 1 210 ? -26.216 -8.657 1.880 1.00 86.94 210 LEU A CA 1
ATOM 1635 C C . LEU A 1 210 ? -26.615 -8.836 0.416 1.00 86.94 210 LEU A C 1
ATOM 1637 O O . LEU A 1 210 ? -25.999 -9.615 -0.318 1.00 86.94 210 LEU A O 1
ATOM 1641 N N . GLU A 1 211 ? -27.600 -8.064 -0.037 1.00 89.62 211 GLU A N 1
ATOM 1642 C CA . GLU A 1 211 ? -27.930 -8.049 -1.458 1.00 89.62 211 GLU A CA 1
ATOM 1643 C C . GLU A 1 211 ? -26.772 -7.414 -2.252 1.00 89.62 211 GLU A C 1
ATOM 1645 O O . GLU A 1 211 ? -26.159 -6.448 -1.778 1.00 89.62 211 GLU A O 1
ATOM 1650 N N . PRO A 1 212 ? -26.470 -7.868 -3.486 1.00 90.69 212 PRO A N 1
ATOM 1651 C CA . PRO A 1 212 ? -25.350 -7.340 -4.271 1.00 90.69 212 PRO A CA 1
ATOM 1652 C C . PRO A 1 212 ? -25.364 -5.812 -4.411 1.00 90.69 212 PRO A C 1
ATOM 1654 O O . PRO A 1 212 ? -24.321 -5.164 -4.376 1.00 90.69 212 PRO A O 1
ATOM 1657 N N . ALA A 1 213 ? -26.552 -5.208 -4.510 1.00 92.00 213 ALA A N 1
ATOM 1658 C CA . ALA A 1 213 ? -26.693 -3.757 -4.552 1.00 92.00 213 ALA A CA 1
ATOM 1659 C C . ALA A 1 213 ? -26.186 -3.071 -3.269 1.00 92.00 213 ALA A C 1
ATOM 1661 O O . ALA A 1 213 ? -25.631 -1.978 -3.343 1.00 92.00 213 ALA A O 1
ATOM 1662 N N . GLU A 1 214 ? -26.357 -3.688 -2.102 1.00 94.19 214 GLU A N 1
ATOM 1663 C CA . GLU A 1 214 ? -25.898 -3.159 -0.812 1.00 94.19 214 GLU A CA 1
ATOM 1664 C C . GLU A 1 214 ? -24.394 -3.311 -0.656 1.00 94.19 214 GLU A C 1
ATOM 1666 O O . GLU A 1 214 ? -23.743 -2.368 -0.215 1.00 94.19 214 GLU A O 1
ATOM 1671 N N . VAL A 1 215 ? -23.841 -4.437 -1.116 1.00 94.94 215 VAL A N 1
ATOM 1672 C CA . VAL A 1 215 ? -22.392 -4.659 -1.206 1.00 94.94 215 VAL A CA 1
ATOM 1673 C C . VAL A 1 215 ? -21.742 -3.556 -2.044 1.00 94.94 215 VAL A C 1
ATOM 1675 O O . VAL A 1 215 ? -20.766 -2.943 -1.617 1.00 94.94 215 VAL A O 1
ATOM 1678 N N . ILE A 1 216 ? -22.324 -3.220 -3.201 1.00 95.81 216 ILE A N 1
ATOM 1679 C CA . ILE A 1 216 ? -21.829 -2.127 -4.049 1.00 95.81 216 ILE A CA 1
ATOM 1680 C C . ILE A 1 216 ? -22.001 -0.750 -3.390 1.00 95.81 216 ILE A C 1
ATOM 1682 O O . ILE A 1 216 ? -21.112 0.099 -3.510 1.00 95.81 216 ILE A O 1
ATOM 1686 N N . ARG A 1 217 ? -23.111 -0.496 -2.680 1.00 96.44 217 ARG A N 1
ATOM 1687 C CA . ARG A 1 217 ? -23.282 0.757 -1.917 1.00 96.44 217 ARG A CA 1
ATOM 1688 C C . ARG A 1 217 ? -22.209 0.895 -0.839 1.00 96.44 217 ARG A C 1
ATOM 1690 O O . ARG A 1 217 ? -21.610 1.962 -0.735 1.00 96.44 217 ARG A O 1
ATOM 1697 N N . LEU A 1 218 ? -21.943 -0.171 -0.087 1.00 96.69 218 LEU A N 1
ATOM 1698 C CA . LEU A 1 218 ? -20.902 -0.184 0.931 1.00 96.69 218 LEU A CA 1
ATOM 1699 C C . LEU A 1 218 ? -19.519 0.003 0.307 1.00 96.69 218 LEU A C 1
ATOM 1701 O O . LEU A 1 218 ? -18.791 0.885 0.740 1.00 96.69 218 LEU A O 1
ATOM 1705 N N . ALA A 1 219 ? -19.189 -0.716 -0.766 1.00 96.06 219 ALA A N 1
ATOM 1706 C CA . ALA A 1 219 ? -17.919 -0.554 -1.473 1.00 96.06 219 ALA A CA 1
ATOM 1707 C C . ALA A 1 219 ? -17.660 0.909 -1.879 1.00 96.06 219 ALA A C 1
ATOM 1709 O O . ALA A 1 219 ? -16.565 1.426 -1.675 1.00 96.06 219 ALA A O 1
ATOM 1710 N N . ARG A 1 220 ? -18.686 1.624 -2.364 1.00 96.38 220 ARG A N 1
ATOM 1711 C CA . ARG A 1 220 ? -18.588 3.063 -2.673 1.00 96.38 220 ARG A CA 1
ATOM 1712 C C . ARG A 1 220 ? -18.320 3.925 -1.441 1.00 96.38 220 ARG A C 1
ATOM 1714 O O . ARG A 1 220 ? -17.532 4.865 -1.530 1.00 96.38 220 ARG A O 1
ATOM 1721 N N . ILE A 1 221 ? -18.958 3.614 -0.312 1.00 96.75 221 ILE A N 1
ATOM 1722 C CA . ILE A 1 221 ? -18.692 4.282 0.970 1.00 96.75 221 ILE A CA 1
ATOM 1723 C C . ILE A 1 221 ? -17.228 4.060 1.368 1.00 96.75 221 ILE A C 1
ATOM 1725 O O . ILE A 1 221 ? -16.529 5.030 1.641 1.00 96.75 221 ILE A O 1
ATOM 1729 N N . ILE A 1 222 ? -16.734 2.821 1.307 1.00 96.19 222 ILE A N 1
ATOM 1730 C CA . ILE A 1 222 ? -15.352 2.469 1.661 1.00 96.19 222 ILE A CA 1
ATOM 1731 C C . ILE A 1 222 ? -14.324 3.173 0.761 1.00 96.19 222 ILE A C 1
ATOM 1733 O O . ILE A 1 222 ? -13.358 3.738 1.267 1.00 96.19 222 ILE A O 1
ATOM 1737 N N . THR A 1 223 ? -14.541 3.226 -0.557 1.00 93.12 223 THR A N 1
ATOM 1738 C CA . THR A 1 223 ? -13.663 3.986 -1.472 1.00 93.12 223 THR A CA 1
ATOM 1739 C C . THR A 1 223 ? -13.669 5.485 -1.170 1.00 93.12 223 THR A C 1
ATOM 1741 O O . THR A 1 223 ? -12.639 6.150 -1.263 1.00 93.12 223 THR A O 1
ATOM 1744 N N . SER A 1 224 ? -14.827 6.040 -0.806 1.00 92.94 224 SER A N 1
ATOM 1745 C CA . SER A 1 224 ? -14.940 7.446 -0.409 1.00 92.94 224 SER A CA 1
ATOM 1746 C C . SER A 1 224 ? -14.195 7.722 0.903 1.00 92.94 224 SER A C 1
ATOM 1748 O O . SER A 1 224 ? -13.530 8.750 1.025 1.00 92.94 224 SER A O 1
ATOM 1750 N N . LEU A 1 225 ? -14.240 6.788 1.858 1.00 91.06 225 LEU A N 1
ATOM 1751 C CA . LEU A 1 225 ? -13.459 6.854 3.094 1.00 91.06 225 LEU A CA 1
ATOM 1752 C C . LEU A 1 225 ? -11.956 6.834 2.810 1.00 91.06 225 LEU A C 1
ATOM 1754 O O . LEU A 1 225 ? -11.266 7.762 3.217 1.00 91.06 225 LEU A O 1
ATOM 1758 N N . GLU A 1 226 ? -11.464 5.859 2.046 1.00 87.50 226 GLU A N 1
ATOM 1759 C CA . GLU A 1 226 ? -10.057 5.779 1.623 1.00 87.50 226 GLU A CA 1
ATOM 1760 C C . GLU A 1 226 ? -9.570 7.091 0.989 1.00 87.50 226 GLU A C 1
ATOM 1762 O O . GLU A 1 226 ? -8.509 7.604 1.342 1.00 87.50 226 GLU A O 1
ATOM 1767 N N . LYS A 1 227 ? -10.378 7.689 0.104 1.00 83.69 227 LYS A N 1
ATOM 1768 C CA . LYS A 1 227 ? -10.055 8.977 -0.521 1.00 83.69 227 LYS A CA 1
ATOM 1769 C C . LYS A 1 227 ? -9.987 10.125 0.491 1.00 83.69 227 LYS A C 1
ATOM 1771 O O . LYS A 1 227 ? -9.106 10.972 0.377 1.00 83.69 227 LYS A O 1
ATOM 1776 N N . ASN A 1 228 ? -10.919 10.178 1.440 1.00 82.44 228 ASN A N 1
ATOM 1777 C CA . ASN A 1 228 ? -10.976 11.245 2.439 1.00 82.44 228 ASN A CA 1
ATOM 1778 C C . ASN A 1 228 ? -9.843 11.138 3.470 1.00 82.44 228 ASN A C 1
ATOM 1780 O O . ASN A 1 228 ? -9.333 12.164 3.911 1.00 82.44 228 ASN A O 1
ATOM 1784 N N . PHE A 1 229 ? -9.447 9.917 3.835 1.00 75.38 229 PHE A N 1
ATOM 1785 C CA . PHE A 1 229 ? -8.344 9.661 4.763 1.00 75.38 229 PHE A CA 1
ATOM 1786 C C . PHE A 1 229 ? -6.966 9.716 4.084 1.00 75.38 229 PHE A C 1
ATOM 1788 O O . PHE A 1 229 ? -5.973 10.014 4.742 1.00 75.38 229 PHE A O 1
ATOM 1795 N N . GLY A 1 230 ? -6.892 9.484 2.769 1.00 75.69 230 GLY A N 1
ATOM 1796 C CA . GLY A 1 230 ? -5.646 9.536 1.996 1.00 75.69 230 GLY A CA 1
ATOM 1797 C C . GLY A 1 230 ? -4.776 8.280 2.118 1.00 75.69 230 GLY A C 1
ATOM 1798 O O . GLY A 1 230 ? -3.622 8.290 1.695 1.00 75.69 230 GLY A O 1
ATOM 1799 N N . TYR A 1 231 ? -5.313 7.201 2.687 1.00 76.50 231 TYR A N 1
ATOM 1800 C CA . TYR A 1 231 ? -4.644 5.912 2.860 1.00 76.50 231 TYR A CA 1
ATOM 1801 C C . TYR A 1 231 ? -5.664 4.761 2.843 1.00 76.50 231 TYR A C 1
ATOM 1803 O O . TYR A 1 231 ? -6.845 5.005 3.100 1.00 76.50 231 TYR A O 1
ATOM 1811 N N . PRO A 1 232 ? -5.240 3.509 2.570 1.00 83.38 232 PRO A N 1
ATOM 1812 C CA . PRO A 1 232 ? -6.127 2.357 2.665 1.00 83.38 232 PRO A CA 1
ATOM 1813 C C . PRO A 1 232 ? -6.684 2.178 4.079 1.00 83.38 232 PRO A C 1
ATOM 1815 O O . PRO A 1 232 ? -5.928 2.188 5.054 1.00 83.38 232 PRO A O 1
ATOM 1818 N N . VAL A 1 233 ? -7.999 1.999 4.184 1.00 86.00 233 VAL A N 1
ATOM 1819 C CA . VAL A 1 233 ? -8.735 1.951 5.451 1.00 86.00 233 VAL A CA 1
ATOM 1820 C C . VAL A 1 233 ? -9.303 0.565 5.733 1.00 86.00 233 VAL A C 1
ATOM 1822 O O . VAL A 1 233 ? -9.802 -0.115 4.841 1.00 86.00 233 VAL A O 1
ATOM 1825 N N . ASP A 1 234 ? -9.252 0.174 6.996 1.00 89.56 234 ASP A N 1
ATOM 1826 C CA . ASP A 1 234 ? -10.016 -0.913 7.595 1.00 89.56 234 ASP A CA 1
ATOM 1827 C C . ASP A 1 234 ? -11.177 -0.295 8.384 1.00 89.56 234 ASP A C 1
ATOM 1829 O O . ASP A 1 234 ? -10.971 0.576 9.237 1.00 89.56 234 ASP A O 1
ATOM 1833 N N . VAL A 1 235 ? -12.397 -0.702 8.045 1.00 93.25 235 VAL A N 1
ATOM 1834 C CA . VAL A 1 235 ? -13.639 -0.073 8.481 1.00 93.25 235 VAL A CA 1
ATOM 1835 C C . VAL A 1 235 ? -14.550 -1.101 9.137 1.00 93.25 235 VAL A C 1
ATOM 1837 O O . VAL A 1 235 ? -14.993 -2.050 8.494 1.00 93.25 235 VAL A O 1
ATOM 1840 N N . GLU A 1 236 ? -14.923 -0.860 10.392 1.00 93.50 236 GLU A N 1
ATOM 1841 C CA . GLU A 1 236 ? -16.017 -1.582 11.043 1.00 93.50 236 GLU A CA 1
ATOM 1842 C C . GLU A 1 236 ? -17.343 -0.898 10.710 1.00 93.50 236 GLU A C 1
ATOM 1844 O O . GLU A 1 236 ? -17.472 0.327 10.828 1.00 93.50 236 GLU A O 1
ATOM 1849 N N . TRP A 1 237 ? -18.350 -1.677 10.328 1.00 95.56 237 TRP A N 1
ATOM 1850 C CA . TRP A 1 237 ? -19.646 -1.152 9.913 1.00 95.56 237 TRP A CA 1
ATOM 1851 C C . TRP A 1 237 ? -20.808 -2.020 10.399 1.00 95.56 237 TRP A C 1
ATOM 1853 O O . TRP A 1 237 ? -20.672 -3.203 10.711 1.00 95.56 237 TRP A O 1
ATOM 1863 N N . THR A 1 238 ? -21.990 -1.414 10.451 1.00 94.81 238 THR A N 1
ATOM 1864 C CA . THR A 1 238 ? -23.254 -2.107 10.707 1.00 94.81 238 THR A CA 1
ATOM 1865 C C . THR A 1 238 ? -24.383 -1.458 9.919 1.00 94.81 238 THR A C 1
ATOM 1867 O O . THR A 1 238 ? -24.255 -0.327 9.454 1.00 94.81 238 THR A O 1
ATOM 1870 N N . THR A 1 239 ? -25.481 -2.174 9.715 1.00 93.94 239 THR A N 1
ATOM 1871 C CA . THR A 1 239 ? -26.637 -1.703 8.950 1.00 93.94 239 THR A CA 1
ATOM 1872 C C . THR A 1 239 ? -27.872 -1.695 9.813 1.00 93.94 239 THR A C 1
ATOM 1874 O O . THR A 1 239 ? -28.123 -2.658 10.519 1.00 93.94 239 THR A O 1
ATOM 1877 N N . ARG A 1 240 ? -28.677 -0.640 9.737 1.00 92.19 240 ARG A N 1
ATOM 1878 C CA . ARG A 1 240 ? -29.994 -0.607 10.379 1.00 92.19 240 ARG A CA 1
ATOM 1879 C C . ARG A 1 240 ? -30.972 0.083 9.454 1.00 92.19 240 ARG A C 1
ATOM 1881 O O . ARG A 1 240 ? -30.711 1.204 9.017 1.00 92.19 240 ARG A O 1
ATOM 1888 N N . ASN A 1 241 ? -32.087 -0.575 9.142 1.00 88.94 241 ASN A N 1
ATOM 1889 C 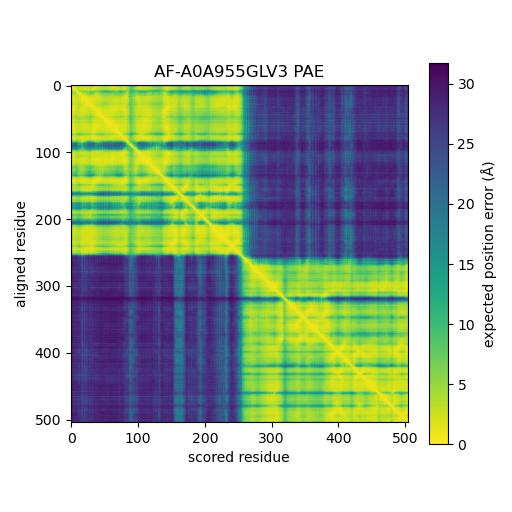CA . ASN A 1 241 ? -33.111 -0.033 8.239 1.00 88.94 241 ASN A CA 1
ATOM 1890 C C . ASN A 1 241 ? -32.531 0.386 6.868 1.00 88.94 241 ASN A C 1
ATOM 1892 O O . ASN A 1 241 ? -32.874 1.437 6.321 1.00 88.94 241 ASN A O 1
ATOM 1896 N N . GLY A 1 242 ? -31.593 -0.407 6.336 1.00 86.81 242 GLY A N 1
ATOM 1897 C CA . GLY A 1 242 ? -30.939 -0.161 5.044 1.00 86.81 242 GLY A CA 1
ATOM 1898 C C . GLY A 1 242 ? -29.906 0.977 5.020 1.00 86.81 242 GLY A C 1
ATOM 1899 O O . GLY A 1 242 ? -29.383 1.289 3.948 1.00 86.81 242 GLY A O 1
ATOM 1900 N N . GLN A 1 243 ? -29.597 1.596 6.166 1.00 93.12 243 GLN A N 1
ATOM 1901 C CA . GLN A 1 243 ? -28.545 2.609 6.306 1.00 93.12 243 GLN A CA 1
ATOM 1902 C C . GLN A 1 243 ? -27.276 1.998 6.899 1.00 93.12 243 GLN A C 1
ATOM 1904 O O . GLN A 1 243 ? -27.361 1.236 7.860 1.00 93.12 243 GLN A O 1
ATOM 1909 N N . PHE A 1 244 ? -26.112 2.360 6.355 1.00 96.12 244 PHE A N 1
ATOM 1910 C CA . PHE A 1 244 ? -24.809 1.955 6.885 1.00 96.12 244 PHE A CA 1
ATOM 1911 C C . PHE A 1 244 ? -24.332 2.941 7.948 1.00 96.12 244 PHE A C 1
ATOM 1913 O O . PHE A 1 244 ? -24.234 4.134 7.674 1.00 96.12 244 PHE A O 1
ATOM 1920 N N . TYR A 1 245 ? -23.986 2.420 9.118 1.00 96.62 245 TYR A N 1
ATOM 1921 C CA . TYR A 1 245 ? -23.306 3.123 10.195 1.00 96.62 245 TYR A CA 1
ATOM 1922 C C . TYR A 1 245 ? -21.843 2.693 10.225 1.00 96.62 245 TYR A C 1
ATOM 1924 O O . TYR A 1 245 ? -21.545 1.497 10.230 1.00 96.62 245 TYR A O 1
ATOM 1932 N N . ILE A 1 246 ? -20.938 3.666 10.266 1.00 96.38 246 ILE A N 1
ATOM 1933 C CA . ILE A 1 246 ? -19.505 3.433 10.417 1.00 96.38 246 ILE A CA 1
ATOM 1934 C C . ILE A 1 246 ? -19.176 3.443 11.907 1.00 96.38 246 ILE A C 1
ATOM 1936 O O . ILE A 1 246 ? -19.388 4.439 12.599 1.00 96.38 246 ILE A O 1
ATOM 1940 N N . LEU A 1 247 ? -18.697 2.305 12.401 1.00 93.62 247 LEU A N 1
ATOM 1941 C CA . LEU A 1 247 ? -18.413 2.074 13.815 1.00 93.62 247 LEU A CA 1
ATOM 1942 C C . LEU A 1 247 ? -16.976 2.430 14.174 1.00 93.62 247 LEU A C 1
ATOM 1944 O O . LEU A 1 247 ? -16.722 2.825 15.308 1.00 93.62 247 LEU A O 1
ATOM 1948 N N . GLN A 1 248 ? -16.046 2.253 13.236 1.00 90.31 248 GLN A N 1
ATOM 1949 C CA . GLN A 1 248 ? -14.626 2.554 13.392 1.00 90.31 248 GLN A CA 1
ATOM 1950 C C . GLN A 1 248 ? -13.969 2.637 12.012 1.00 90.31 248 GLN A C 1
ATOM 1952 O O . GLN A 1 248 ? -14.417 1.990 11.068 1.00 90.31 248 GLN A O 1
ATOM 1957 N N . THR A 1 249 ? -12.882 3.397 11.906 1.00 88.75 249 THR A N 1
ATOM 1958 C CA . THR A 1 249 ? -11.986 3.387 10.744 1.00 88.75 249 THR A CA 1
ATOM 1959 C C . THR A 1 249 ? -10.543 3.517 11.214 1.00 88.75 249 THR A C 1
ATOM 1961 O O . THR A 1 249 ? -10.262 4.276 12.148 1.00 88.75 249 THR A O 1
ATOM 1964 N N . ARG A 1 250 ? -9.634 2.767 10.591 1.00 83.81 250 ARG A N 1
ATOM 1965 C CA . ARG A 1 250 ? -8.194 2.774 10.884 1.00 83.81 250 ARG A CA 1
ATOM 1966 C C . ARG A 1 250 ? -7.374 2.540 9.611 1.00 83.81 250 ARG A C 1
ATOM 1968 O O . ARG A 1 250 ? -7.907 1.967 8.663 1.00 83.81 250 ARG A O 1
ATOM 1975 N N . PRO A 1 251 ? -6.099 2.955 9.553 1.00 76.88 251 PRO A N 1
ATOM 1976 C CA . PRO A 1 251 ? -5.223 2.581 8.447 1.00 76.88 251 PRO A CA 1
ATOM 1977 C C . PRO A 1 251 ? -4.981 1.064 8.417 1.00 76.88 251 PRO A C 1
ATOM 1979 O O . PRO A 1 251 ? -4.852 0.423 9.461 1.00 76.88 251 PRO A O 1
ATOM 1982 N N . ILE A 1 252 ? -4.866 0.486 7.220 1.00 75.38 252 ILE A N 1
ATOM 1983 C CA . ILE A 1 252 ? -4.412 -0.902 7.058 1.00 75.38 252 ILE A CA 1
ATOM 1984 C C . ILE A 1 252 ? -2.887 -0.942 7.234 1.00 75.38 252 ILE A C 1
ATOM 1986 O O . ILE A 1 252 ? -2.139 -0.597 6.322 1.00 75.38 252 ILE A O 1
ATOM 1990 N N . THR A 1 253 ? -2.416 -1.390 8.398 1.00 60.47 253 THR A N 1
ATOM 1991 C CA . THR A 1 253 ? -0.981 -1.449 8.742 1.00 60.47 253 THR A CA 1
ATOM 1992 C C . THR A 1 253 ? -0.242 -2.642 8.133 1.00 60.47 253 THR A C 1
ATOM 1994 O O . THR A 1 253 ? 0.972 -2.627 7.992 1.00 60.47 253 THR A O 1
ATOM 1997 N N . THR A 1 254 ? -0.936 -3.679 7.664 1.00 57.25 254 THR A N 1
ATOM 1998 C CA . THR A 1 254 ? -0.276 -4.738 6.875 1.00 57.25 254 THR A CA 1
ATOM 1999 C C . THR A 1 254 ? 0.142 -4.254 5.486 1.00 57.25 254 THR A C 1
ATOM 2001 O O . THR A 1 254 ? 0.980 -4.882 4.848 1.00 57.25 254 THR A O 1
ATOM 2004 N N . LEU A 1 255 ? -0.414 -3.122 5.035 1.00 51.78 255 LEU A N 1
ATOM 2005 C CA . LEU A 1 255 ? -0.037 -2.433 3.803 1.00 51.78 255 LEU A CA 1
ATOM 2006 C C . LEU A 1 255 ? 1.024 -1.342 4.038 1.00 51.78 255 LEU A C 1
ATOM 2008 O O . LEU A 1 255 ? 1.435 -0.702 3.074 1.00 51.78 255 LEU A O 1
ATOM 2012 N N . THR A 1 256 ? 1.476 -1.095 5.282 1.00 40.03 256 THR A N 1
ATOM 2013 C CA . THR A 1 256 ? 2.393 0.020 5.620 1.00 40.03 256 THR A CA 1
ATOM 2014 C C . THR A 1 256 ? 3.872 -0.273 5.409 1.00 40.03 256 THR A C 1
ATOM 2016 O O . THR A 1 256 ? 4.736 0.308 6.056 1.00 40.03 256 THR A O 1
ATOM 2019 N N . SER A 1 257 ? 4.195 -1.023 4.373 1.00 41.94 257 SER A N 1
ATOM 2020 C CA . SER A 1 257 ? 5.125 -0.416 3.431 1.00 41.94 257 SER A CA 1
ATOM 2021 C C . SER A 1 257 ? 4.314 -0.130 2.184 1.00 41.94 257 SER A C 1
ATOM 2023 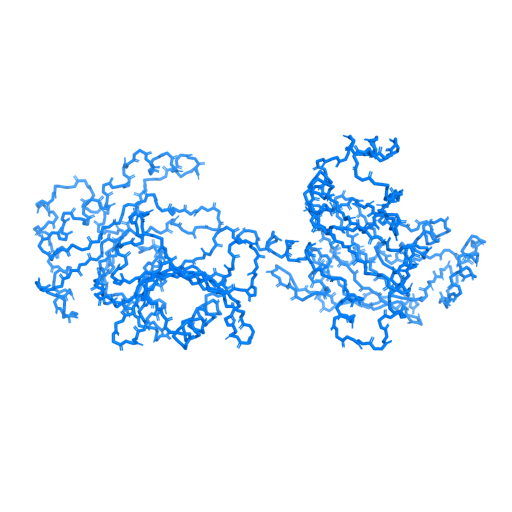O O . SER A 1 257 ? 4.012 -1.030 1.408 1.00 41.94 257 SER A O 1
ATOM 2025 N N . GLN A 1 258 ? 3.927 1.137 2.002 1.00 41.16 258 GLN A N 1
ATOM 2026 C CA . GLN A 1 258 ? 3.446 1.601 0.697 1.00 41.16 258 GLN A CA 1
ATOM 2027 C C . GLN A 1 258 ? 4.432 1.170 -0.397 1.00 41.16 258 GLN A C 1
ATOM 2029 O O . GLN A 1 258 ? 3.997 0.797 -1.481 1.00 41.16 258 GLN A O 1
ATOM 2034 N N . ASP A 1 259 ? 5.720 1.088 -0.051 1.00 42.75 259 ASP A N 1
ATOM 2035 C CA . ASP A 1 259 ? 6.752 0.467 -0.869 1.00 42.75 259 ASP A CA 1
ATOM 2036 C C . ASP A 1 259 ? 6.525 -1.041 -1.082 1.00 42.75 259 ASP A C 1
ATOM 2038 O O . ASP A 1 259 ? 6.533 -1.442 -2.233 1.00 42.75 259 ASP A O 1
ATOM 2042 N N . SER A 1 260 ? 6.178 -1.883 -0.089 1.00 44.97 260 SER A N 1
ATOM 2043 C CA . SER A 1 260 ? 5.912 -3.315 -0.362 1.00 44.97 260 SER A CA 1
ATOM 2044 C C . SER A 1 260 ? 4.590 -3.590 -1.069 1.00 44.97 260 SER A C 1
ATOM 2046 O O . SER A 1 260 ? 4.519 -4.533 -1.851 1.00 44.97 260 SER A O 1
ATOM 2048 N N . ALA A 1 261 ? 3.529 -2.812 -0.833 1.00 47.94 261 ALA A N 1
ATOM 2049 C CA . ALA A 1 261 ? 2.268 -2.999 -1.548 1.00 47.94 261 ALA A CA 1
ATOM 2050 C C . ALA A 1 261 ? 2.436 -2.618 -3.028 1.00 47.94 261 ALA A C 1
ATOM 2052 O O . ALA A 1 261 ? 2.013 -3.367 -3.911 1.00 47.94 261 ALA A O 1
ATOM 2053 N N . VAL A 1 262 ? 3.117 -1.499 -3.306 1.00 50.75 262 VAL A N 1
ATOM 2054 C CA . VAL A 1 262 ? 3.493 -1.108 -4.669 1.00 50.75 262 VAL A CA 1
ATOM 2055 C C . VAL A 1 262 ? 4.493 -2.104 -5.256 1.00 50.75 262 VAL A C 1
ATOM 2057 O O . VAL A 1 262 ? 4.251 -2.584 -6.355 1.00 50.75 262 VAL A O 1
ATOM 2060 N N . GLU A 1 263 ? 5.542 -2.515 -4.544 1.00 50.56 263 GLU A N 1
ATOM 2061 C CA . GLU A 1 263 ? 6.507 -3.527 -5.004 1.00 50.56 263 GLU A CA 1
ATOM 2062 C C . GLU A 1 263 ? 5.846 -4.874 -5.297 1.00 50.56 263 GLU A C 1
ATOM 2064 O O . GLU A 1 263 ? 6.204 -5.523 -6.276 1.00 50.56 263 GLU A O 1
ATOM 2069 N N . GLN A 1 264 ? 4.843 -5.294 -4.523 1.00 53.47 264 GLN A N 1
ATOM 2070 C CA . GLN A 1 264 ? 4.106 -6.533 -4.781 1.00 53.47 264 GLN A CA 1
ATOM 2071 C C . GLN A 1 264 ? 3.162 -6.415 -5.982 1.00 53.47 264 GLN A C 1
ATOM 2073 O O . GLN A 1 264 ? 3.044 -7.367 -6.760 1.00 53.47 264 GLN A O 1
ATOM 2078 N N . ILE A 1 265 ? 2.533 -5.254 -6.191 1.00 58.16 265 ILE A N 1
ATOM 2079 C CA . ILE A 1 265 ? 1.754 -4.971 -7.407 1.00 58.16 265 ILE A CA 1
ATOM 2080 C C . ILE A 1 265 ? 2.678 -4.939 -8.626 1.00 58.16 265 ILE A C 1
ATOM 2082 O O . ILE A 1 265 ? 2.437 -5.646 -9.603 1.00 58.16 265 ILE A O 1
ATOM 2086 N N . VAL A 1 266 ? 3.759 -4.163 -8.557 1.00 59.06 266 VAL A N 1
ATOM 2087 C CA . VAL A 1 266 ? 4.795 -4.027 -9.591 1.00 59.06 266 VAL A CA 1
ATOM 2088 C C . VAL A 1 266 ? 5.429 -5.383 -9.897 1.00 59.06 266 VAL A C 1
ATOM 2090 O O . VAL A 1 266 ? 5.663 -5.714 -11.062 1.00 59.06 266 VAL A O 1
ATOM 2093 N N . GLY A 1 267 ? 5.653 -6.198 -8.867 1.00 59.47 267 GLY A N 1
ATOM 2094 C CA . GLY A 1 267 ? 6.194 -7.546 -8.967 1.00 59.47 267 GLY A CA 1
ATOM 2095 C C . GLY A 1 267 ? 5.277 -8.499 -9.727 1.00 59.47 267 GLY A C 1
ATOM 2096 O O . GLY A 1 267 ? 5.775 -9.361 -10.443 1.00 59.47 267 GLY A O 1
ATOM 2097 N N . ARG A 1 268 ? 3.951 -8.325 -9.645 1.00 66.75 268 ARG A N 1
ATOM 2098 C CA . ARG A 1 268 ? 2.950 -9.179 -10.318 1.00 66.75 268 ARG A CA 1
ATOM 2099 C C . ARG A 1 268 ? 2.414 -8.603 -11.631 1.00 66.75 268 ARG A C 1
ATOM 2101 O O . ARG A 1 268 ? 1.583 -9.233 -12.286 1.00 66.75 268 ARG A O 1
ATOM 2108 N N . GLN A 1 269 ? 2.861 -7.418 -12.040 1.00 68.00 269 GLN A N 1
ATOM 2109 C CA . GLN A 1 269 ? 2.364 -6.775 -13.252 1.00 68.00 269 GLN A CA 1
ATOM 2110 C C . GLN A 1 269 ? 2.809 -7.491 -14.531 1.00 68.00 269 GLN A C 1
ATOM 2112 O O . GLN A 1 269 ? 4.007 -7.643 -14.822 1.00 68.00 269 GLN A O 1
ATOM 2117 N N . LYS A 1 270 ? 1.814 -7.790 -15.373 1.00 74.06 270 LYS A N 1
ATOM 2118 C CA . LYS A 1 270 ? 2.013 -8.166 -16.776 1.00 74.06 270 LYS A CA 1
ATOM 2119 C C . LYS A 1 270 ? 2.876 -7.117 -17.491 1.00 74.06 270 LYS A C 1
ATOM 2121 O O . LYS A 1 270 ? 2.833 -5.929 -17.167 1.00 74.06 270 LYS A O 1
ATOM 2126 N N . SER A 1 271 ? 3.706 -7.544 -18.441 1.00 78.19 271 SER A N 1
ATOM 2127 C CA . SER A 1 271 ? 4.426 -6.601 -19.304 1.00 78.19 271 SER A CA 1
ATOM 2128 C C . SER A 1 271 ? 3.452 -5.835 -20.197 1.00 78.19 271 SER A C 1
ATOM 2130 O O . SER A 1 271 ? 2.350 -6.309 -20.473 1.00 78.19 271 SER A O 1
ATOM 2132 N N . LEU A 1 272 ? 3.877 -4.666 -20.692 1.00 82.81 272 LEU A N 1
ATOM 2133 C CA . LEU A 1 272 ? 3.107 -3.883 -21.665 1.00 82.81 272 LEU A CA 1
ATOM 2134 C C . LEU A 1 272 ? 2.696 -4.741 -22.871 1.00 82.81 272 LEU A C 1
ATOM 2136 O O . LEU A 1 272 ? 1.573 -4.655 -23.350 1.00 82.81 272 LEU A O 1
ATOM 2140 N N . THR A 1 273 ? 3.596 -5.614 -23.319 1.00 84.88 273 THR A N 1
ATOM 2141 C CA . THR A 1 273 ? 3.368 -6.555 -24.417 1.00 84.88 273 THR A CA 1
ATOM 2142 C C . THR A 1 273 ? 2.222 -7.529 -24.144 1.00 84.88 273 THR A C 1
ATOM 2144 O O . THR A 1 273 ? 1.394 -7.759 -25.022 1.00 84.88 273 THR A O 1
ATOM 2147 N N . GLU A 1 274 ? 2.114 -8.050 -22.921 1.00 86.38 274 GLU A N 1
ATOM 2148 C CA . GLU A 1 274 ? 1.011 -8.931 -22.527 1.00 86.38 274 GLU A CA 1
ATOM 2149 C C . GLU A 1 274 ? -0.286 -8.160 -22.271 1.00 86.38 274 GLU A C 1
ATOM 2151 O O . GLU A 1 274 ? -1.362 -8.647 -22.602 1.00 86.38 274 GLU A O 1
ATOM 2156 N N . TRP A 1 275 ? -0.200 -6.925 -21.778 1.00 87.12 275 TRP A N 1
ATOM 2157 C CA . TRP A 1 275 ? -1.364 -6.047 -21.677 1.00 87.12 275 TRP A CA 1
ATOM 2158 C C . TRP A 1 275 ? -1.960 -5.722 -23.058 1.00 87.12 275 TRP A C 1
ATOM 2160 O O . TRP A 1 275 ? -3.169 -5.822 -23.256 1.00 87.12 275 TRP A O 1
ATOM 2170 N N . LEU A 1 276 ? -1.117 -5.416 -24.052 1.00 88.00 276 LEU A N 1
ATOM 2171 C CA . LEU A 1 276 ? -1.542 -5.244 -25.446 1.00 88.00 276 LEU A CA 1
ATOM 2172 C C . LEU A 1 276 ? -2.157 -6.530 -26.019 1.00 88.00 276 LEU A C 1
ATOM 2174 O O . LEU A 1 276 ? -3.129 -6.463 -26.774 1.00 88.00 276 LEU A O 1
ATOM 2178 N N . SER A 1 277 ? -1.623 -7.693 -25.638 1.00 85.62 277 SER A N 1
ATOM 2179 C CA . SER A 1 277 ? -2.176 -8.989 -26.031 1.00 85.62 277 SER A CA 1
ATOM 2180 C C . SER A 1 277 ? -3.574 -9.219 -25.473 1.00 85.62 277 SER A C 1
ATOM 2182 O O . SER A 1 277 ? -4.449 -9.639 -26.226 1.00 85.62 277 SER A O 1
ATOM 2184 N N . ASP A 1 278 ? -3.801 -8.925 -24.189 1.00 86.50 278 ASP A N 1
ATOM 2185 C CA . ASP A 1 278 ? -5.122 -9.040 -23.555 1.00 86.50 278 ASP A CA 1
ATOM 2186 C C . ASP A 1 278 ? -6.162 -8.161 -24.277 1.00 86.50 278 ASP A C 1
ATOM 2188 O O . ASP A 1 278 ? -7.324 -8.537 -24.419 1.00 86.50 278 ASP A O 1
ATOM 2192 N N . LEU A 1 279 ? -5.731 -7.010 -24.804 1.00 90.19 279 LEU A N 1
ATOM 2193 C CA . LEU A 1 279 ? -6.561 -6.107 -25.604 1.00 90.19 279 LEU A CA 1
ATOM 2194 C C . LEU A 1 279 ? -6.690 -6.504 -27.080 1.00 90.19 279 LEU A C 1
ATOM 2196 O O . LEU A 1 279 ? -7.321 -5.780 -27.850 1.00 90.19 279 LEU A O 1
ATOM 2200 N N . SER A 1 280 ? -6.087 -7.619 -27.500 1.00 90.62 280 SER A N 1
ATOM 2201 C CA . SER A 1 280 ? -6.008 -8.029 -28.910 1.00 90.62 280 SER A CA 1
ATOM 2202 C C . SER 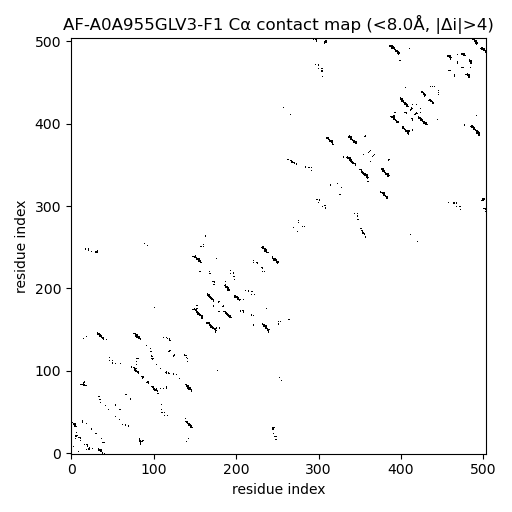A 1 280 ? -5.443 -6.929 -29.821 1.00 90.62 280 SER A C 1
ATOM 2204 O O . SER A 1 280 ? -5.858 -6.768 -30.969 1.00 90.62 280 SER A O 1
ATOM 2206 N N . HIS A 1 281 ? -4.498 -6.138 -29.309 1.00 92.50 281 HIS A N 1
ATOM 2207 C CA . HIS A 1 281 ? -3.934 -5.020 -30.048 1.00 92.50 281 HIS A CA 1
ATOM 2208 C C . HIS A 1 281 ? -3.072 -5.517 -31.220 1.00 92.50 281 HIS A C 1
ATOM 2210 O O . HIS A 1 281 ? -2.222 -6.394 -31.068 1.00 92.50 281 HIS A O 1
ATOM 2216 N N . GLN A 1 282 ? -3.233 -4.919 -32.402 1.00 90.94 282 GLN A N 1
ATOM 2217 C CA . GLN A 1 282 ? -2.531 -5.337 -33.627 1.00 90.94 282 GLN A CA 1
ATOM 2218 C C . GLN A 1 282 ? -0.996 -5.260 -33.529 1.00 90.94 282 GLN A C 1
ATOM 2220 O O . GLN A 1 282 ? -0.289 -6.029 -34.173 1.00 90.94 282 GLN A O 1
ATOM 2225 N N . ALA A 1 283 ? -0.471 -4.351 -32.701 1.00 88.38 283 ALA A N 1
ATOM 2226 C CA . ALA A 1 283 ? 0.971 -4.163 -32.537 1.00 88.38 283 ALA A CA 1
ATOM 2227 C C . ALA A 1 283 ? 1.623 -5.142 -31.539 1.00 88.38 283 ALA A C 1
ATOM 2229 O O . ALA A 1 283 ? 2.837 -5.085 -31.355 1.00 88.38 283 ALA A O 1
ATOM 2230 N N . THR A 1 284 ? 0.855 -6.032 -30.896 1.00 86.31 284 THR A N 1
ATOM 2231 C CA . THR A 1 284 ? 1.352 -6.946 -29.849 1.00 86.31 284 THR A CA 1
ATOM 2232 C C . THR A 1 284 ? 2.587 -7.728 -30.289 1.00 86.31 284 THR A C 1
ATOM 2234 O O . THR A 1 284 ? 3.587 -7.738 -29.575 1.00 86.31 284 THR A O 1
ATOM 2237 N N . ALA A 1 285 ? 2.561 -8.332 -31.482 1.00 83.56 285 ALA A N 1
ATOM 2238 C CA . ALA A 1 285 ? 3.689 -9.111 -31.996 1.00 83.56 285 ALA A CA 1
ATOM 2239 C C . ALA A 1 285 ? 4.948 -8.249 -32.203 1.00 83.56 285 ALA A C 1
ATOM 2241 O O . ALA A 1 285 ? 6.047 -8.659 -31.835 1.00 83.56 285 ALA A O 1
ATOM 2242 N N . THR A 1 286 ? 4.788 -7.032 -32.730 1.00 85.62 286 THR A N 1
ATOM 2243 C CA . THR A 1 286 ? 5.891 -6.086 -32.952 1.00 85.62 286 THR A CA 1
ATOM 2244 C C . THR A 1 286 ? 6.521 -5.635 -31.636 1.00 85.62 286 THR A C 1
ATOM 2246 O O . THR A 1 286 ? 7.744 -5.666 -31.498 1.00 85.62 286 THR A O 1
ATOM 2249 N N . PHE A 1 287 ? 5.702 -5.267 -30.644 1.00 86.12 287 PHE A N 1
ATOM 2250 C CA . PHE A 1 287 ? 6.197 -4.868 -29.325 1.00 86.12 287 PHE A CA 1
ATOM 2251 C C . PHE A 1 287 ? 6.855 -6.040 -28.586 1.00 86.12 287 PHE A C 1
ATOM 2253 O O . PHE A 1 287 ? 7.918 -5.848 -28.002 1.00 86.12 287 PHE A O 1
ATOM 2260 N N . ARG A 1 288 ? 6.292 -7.258 -28.661 1.00 84.56 288 ARG A N 1
ATOM 2261 C CA . ARG A 1 288 ? 6.935 -8.473 -28.124 1.00 84.56 288 ARG A CA 1
ATOM 2262 C C . ARG A 1 288 ? 8.301 -8.709 -28.750 1.00 84.56 288 ARG A C 1
ATOM 2264 O O . ARG A 1 288 ? 9.263 -8.922 -28.026 1.00 84.56 288 ARG A O 1
ATOM 2271 N N . HIS A 1 289 ? 8.401 -8.627 -30.075 1.00 82.56 289 HIS A N 1
ATOM 2272 C CA . HIS A 1 289 ? 9.675 -8.801 -30.767 1.00 82.56 289 HIS A CA 1
ATOM 2273 C C . HIS A 1 289 ? 10.717 -7.756 -30.328 1.00 82.56 289 HIS A C 1
ATOM 2275 O O . HIS A 1 289 ? 11.867 -8.108 -30.079 1.00 82.56 289 HIS A O 1
ATOM 2281 N N . SER A 1 290 ? 10.327 -6.484 -30.187 1.00 82.50 290 SER A N 1
ATOM 2282 C CA . SER A 1 290 ? 11.241 -5.434 -29.713 1.00 82.50 290 SER A CA 1
ATOM 2283 C C . SER A 1 290 ? 11.715 -5.655 -28.270 1.00 82.50 290 SER A C 1
ATOM 2285 O O . SER A 1 290 ? 12.917 -5.575 -28.000 1.00 82.50 290 SER A O 1
ATOM 2287 N N . ASP A 1 291 ? 10.779 -5.977 -27.369 1.00 82.06 291 ASP A N 1
ATOM 2288 C CA . ASP A 1 291 ? 11.014 -6.230 -25.939 1.00 82.06 291 ASP A CA 1
ATOM 2289 C C . ASP A 1 291 ? 11.880 -7.481 -25.714 1.00 82.06 291 ASP A C 1
ATOM 2291 O O . ASP A 1 291 ? 12.753 -7.488 -24.850 1.00 82.06 291 ASP A O 1
ATOM 2295 N N . SER A 1 292 ? 11.708 -8.534 -26.520 1.00 78.06 292 SER A N 1
ATOM 2296 C CA . SER A 1 292 ? 12.559 -9.729 -26.448 1.00 78.06 292 SER A CA 1
ATOM 2297 C C . SER A 1 292 ? 13.999 -9.469 -26.902 1.00 78.06 292 SER A C 1
ATOM 2299 O O . SER A 1 292 ? 14.909 -10.084 -26.363 1.00 78.06 292 SER A O 1
ATOM 2301 N N . ARG A 1 293 ? 14.228 -8.534 -27.836 1.00 80.00 293 ARG A N 1
ATOM 2302 C CA . ARG A 1 293 ? 15.580 -8.159 -28.309 1.00 80.00 293 ARG A CA 1
ATOM 2303 C C . ARG A 1 293 ? 16.236 -7.029 -27.518 1.00 80.00 293 ARG A C 1
ATOM 2305 O O . ARG A 1 293 ? 17.299 -6.541 -27.896 1.00 80.00 293 ARG A O 1
ATOM 2312 N N . LYS A 1 294 ? 15.581 -6.542 -26.463 1.00 85.88 294 LYS A N 1
ATOM 2313 C CA . LYS A 1 294 ? 16.116 -5.491 -25.588 1.00 85.88 294 LYS A CA 1
ATOM 2314 C C . LYS A 1 294 ? 17.492 -5.862 -25.044 1.00 85.88 294 LYS A C 1
ATOM 2316 O O . LYS A 1 294 ? 18.388 -5.023 -25.015 1.00 85.88 294 LYS A O 1
ATOM 2321 N N . ARG A 1 295 ? 17.662 -7.128 -24.658 1.00 86.06 295 ARG A N 1
ATOM 2322 C CA . ARG A 1 295 ? 18.913 -7.617 -24.085 1.00 86.06 295 ARG A CA 1
ATOM 2323 C C . ARG A 1 295 ? 20.071 -7.536 -25.075 1.00 86.06 295 ARG A C 1
ATOM 2325 O O . ARG A 1 295 ? 21.092 -6.961 -24.723 1.00 86.06 295 ARG A O 1
ATOM 2332 N N . ASP A 1 296 ? 19.856 -7.967 -26.318 1.00 88.50 296 ASP A N 1
ATOM 2333 C CA . ASP A 1 296 ? 20.855 -7.877 -27.389 1.00 88.50 296 ASP A CA 1
ATOM 2334 C C . ASP A 1 296 ? 21.419 -6.455 -27.519 1.00 88.50 296 ASP A C 1
ATOM 2336 O O . ASP A 1 296 ? 22.621 -6.260 -27.678 1.00 88.50 296 ASP A O 1
ATOM 2340 N N . ARG A 1 297 ? 20.550 -5.439 -27.423 1.00 92.00 297 ARG A N 1
ATOM 2341 C CA . ARG A 1 297 ? 20.966 -4.034 -27.508 1.00 92.00 297 ARG A CA 1
ATOM 2342 C C . ARG A 1 297 ? 21.779 -3.596 -26.290 1.00 92.00 297 ARG A C 1
ATOM 2344 O O . ARG A 1 297 ? 22.806 -2.947 -26.460 1.00 92.00 297 ARG A O 1
ATOM 2351 N N . LEU A 1 298 ? 21.348 -3.961 -25.082 1.00 93.06 298 LEU A N 1
ATOM 2352 C CA . LEU A 1 298 ? 22.082 -3.658 -23.849 1.00 93.06 298 LEU A CA 1
ATOM 2353 C C . LEU A 1 298 ? 23.462 -4.329 -23.830 1.00 93.06 298 LEU A C 1
ATOM 2355 O O . LEU A 1 298 ? 24.444 -3.681 -23.476 1.00 93.06 298 LEU A O 1
ATOM 2359 N N . ASP A 1 299 ? 23.562 -5.585 -24.268 1.00 91.62 299 ASP A N 1
ATOM 2360 C CA . ASP A 1 299 ? 24.838 -6.302 -24.342 1.00 91.62 299 ASP A CA 1
ATOM 2361 C C . ASP A 1 299 ? 25.799 -5.643 -25.338 1.00 91.62 299 ASP A C 1
ATOM 2363 O O . ASP A 1 299 ? 26.988 -5.523 -25.050 1.00 91.62 299 ASP A O 1
ATOM 2367 N N . LEU A 1 300 ? 25.297 -5.126 -26.467 1.00 93.50 300 LEU A N 1
ATOM 2368 C CA . LEU A 1 300 ? 26.106 -4.319 -27.383 1.00 93.50 300 LEU A CA 1
ATOM 2369 C C . LEU A 1 300 ? 26.604 -3.026 -26.713 1.00 93.50 300 LEU A C 1
ATOM 2371 O O . LEU A 1 300 ? 27.795 -2.715 -26.803 1.00 93.50 300 LEU A O 1
ATOM 2375 N N . LEU A 1 301 ? 25.731 -2.295 -26.007 1.00 93.19 301 LEU A N 1
ATOM 2376 C CA . LEU A 1 301 ? 26.122 -1.086 -25.269 1.00 93.19 301 LEU A CA 1
ATOM 2377 C C . LEU A 1 301 ? 27.193 -1.372 -24.206 1.00 93.19 301 LEU A C 1
ATOM 2379 O O . LEU A 1 301 ? 28.111 -0.571 -24.037 1.00 93.19 301 LEU A O 1
ATOM 2383 N N . ASN A 1 302 ? 27.116 -2.508 -23.513 1.00 93.56 302 ASN A N 1
ATOM 2384 C CA . ASN A 1 302 ? 28.122 -2.897 -22.528 1.00 93.56 302 ASN A CA 1
ATOM 2385 C C . ASN A 1 302 ? 29.429 -3.363 -23.183 1.00 93.56 302 ASN A C 1
ATOM 2387 O O . ASN A 1 302 ? 30.497 -2.872 -22.828 1.00 93.56 302 ASN A O 1
ATOM 2391 N N . GLN A 1 303 ? 29.357 -4.263 -24.165 1.00 91.69 303 GLN A N 1
ATOM 2392 C CA . GLN A 1 303 ? 30.533 -4.856 -24.803 1.00 91.69 303 GLN A CA 1
ATOM 2393 C C . GLN A 1 303 ? 31.392 -3.816 -25.526 1.00 91.69 303 GLN A C 1
ATOM 2395 O O . GLN A 1 303 ? 32.620 -3.871 -25.454 1.00 91.69 303 GLN A O 1
ATOM 2400 N N . PHE A 1 304 ? 30.756 -2.899 -26.255 1.00 90.25 304 PHE A N 1
ATOM 2401 C CA . PHE A 1 304 ? 31.459 -1.935 -27.098 1.00 90.25 304 PHE A CA 1
ATOM 2402 C C . PHE A 1 304 ? 31.510 -0.540 -26.475 1.00 90.25 304 PHE A C 1
ATOM 2404 O O . PHE A 1 304 ? 32.525 0.137 -26.596 1.00 90.25 304 PHE A O 1
ATOM 2411 N N . GLY A 1 305 ? 30.437 -0.118 -25.801 1.00 86.69 305 GLY A N 1
ATOM 2412 C CA . GLY A 1 305 ? 30.325 1.202 -25.173 1.00 86.69 305 GLY A CA 1
ATOM 2413 C C . GLY A 1 305 ? 30.744 1.247 -23.705 1.00 86.69 305 GLY A C 1
ATOM 2414 O O . GLY A 1 305 ? 30.781 2.330 -23.132 1.00 86.69 305 GLY A O 1
ATOM 2415 N N . GLN A 1 306 ? 31.043 0.095 -23.089 1.00 90.44 306 GLN A N 1
ATOM 2416 C CA . GLN A 1 306 ? 31.399 -0.033 -21.669 1.00 90.44 306 GLN A CA 1
ATOM 2417 C C . GLN A 1 306 ? 30.338 0.538 -20.711 1.00 90.44 306 GLN A C 1
ATOM 2419 O O . GLN A 1 306 ? 30.632 0.834 -19.553 1.00 90.44 306 GLN A O 1
ATOM 2424 N N . MET A 1 307 ? 29.089 0.675 -21.169 1.00 94.25 307 MET A N 1
ATOM 2425 C CA . MET A 1 307 ? 27.999 1.158 -20.325 1.00 94.25 307 MET A CA 1
ATOM 2426 C C . MET A 1 307 ? 27.676 0.111 -19.249 1.00 94.25 307 MET A C 1
ATOM 2428 O O . MET A 1 307 ? 27.556 -1.073 -19.580 1.00 94.25 307 MET A O 1
ATOM 2432 N N . PRO A 1 308 ? 27.512 0.495 -17.973 1.00 93.81 308 PRO A N 1
ATOM 2433 C CA . PRO A 1 308 ? 27.118 -0.442 -16.933 1.00 93.81 308 PRO A CA 1
ATOM 2434 C C . PRO A 1 308 ? 25.653 -0.824 -17.152 1.00 93.81 308 PRO A C 1
ATOM 2436 O O . PRO A 1 308 ? 24.789 0.046 -17.166 1.00 93.81 308 PRO A O 1
ATOM 2439 N N . ILE A 1 309 ? 25.359 -2.109 -17.343 1.00 92.81 309 ILE A N 1
ATOM 2440 C CA . ILE A 1 309 ? 23.993 -2.610 -17.568 1.00 92.81 309 ILE A CA 1
ATOM 2441 C C . ILE A 1 309 ? 23.535 -3.510 -16.415 1.00 92.81 309 ILE A C 1
ATOM 2443 O O . ILE A 1 309 ? 24.365 -4.027 -15.664 1.00 92.81 309 ILE A O 1
ATOM 2447 N N . GLU A 1 310 ? 22.221 -3.737 -16.284 1.00 86.88 310 GLU A N 1
ATOM 2448 C CA . GLU A 1 310 ? 21.684 -4.803 -15.414 1.00 86.88 310 GLU A CA 1
ATOM 2449 C C . GLU A 1 310 ? 22.363 -6.133 -15.781 1.00 86.88 310 GLU A C 1
ATOM 2451 O O . GLU A 1 310 ? 22.307 -6.556 -16.936 1.00 86.88 310 GLU A O 1
ATOM 2456 N N . GLN A 1 311 ? 23.005 -6.815 -14.831 1.00 83.50 311 GLN A N 1
ATOM 2457 C CA . GLN A 1 311 ? 23.547 -8.149 -15.089 1.00 83.50 311 GLN A CA 1
ATOM 2458 C C . GLN A 1 311 ? 22.420 -9.183 -15.030 1.00 83.50 311 GLN A C 1
ATOM 2460 O O . GLN A 1 311 ? 21.677 -9.254 -14.048 1.00 83.50 311 GLN A O 1
ATOM 2465 N N . THR A 1 312 ? 22.305 -9.991 -16.081 1.00 87.56 312 THR A N 1
ATOM 2466 C CA . THR A 1 312 ? 21.325 -11.076 -16.161 1.00 87.56 312 THR A CA 1
ATOM 2467 C C . THR A 1 312 ? 21.998 -12.371 -16.577 1.00 87.56 312 THR A C 1
ATOM 2469 O O . THR A 1 312 ? 22.866 -12.364 -17.447 1.00 87.56 312 THR A O 1
ATOM 2472 N N . TRP A 1 313 ? 21.551 -13.476 -15.996 1.00 89.19 313 TRP A N 1
ATOM 2473 C CA . TRP A 1 313 ? 21.957 -14.829 -16.354 1.00 89.19 313 TRP A CA 1
ATOM 2474 C C . TRP A 1 313 ? 20.813 -15.533 -17.076 1.00 89.19 313 TRP A C 1
ATOM 2476 O O . TRP A 1 313 ? 19.648 -15.3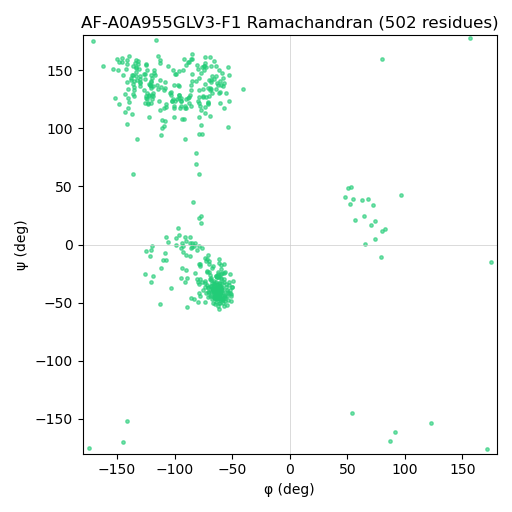77 -16.698 1.00 89.19 313 TRP A O 1
ATOM 2486 N N . GLU A 1 314 ? 21.148 -16.292 -18.116 1.00 88.88 314 GLU A N 1
ATOM 2487 C CA . GLU A 1 314 ? 20.189 -17.061 -18.903 1.00 88.88 314 GLU A CA 1
ATOM 2488 C C . GLU A 1 314 ? 20.397 -18.555 -18.688 1.00 88.88 314 GLU A C 1
ATOM 2490 O O . GLU A 1 314 ? 21.523 -19.047 -18.704 1.00 88.88 314 GLU A O 1
ATOM 2495 N N . PHE A 1 315 ? 19.293 -19.270 -18.495 1.00 87.12 315 PHE A N 1
ATOM 2496 C CA . PHE A 1 315 ? 19.278 -20.707 -18.269 1.00 87.12 315 PHE A CA 1
ATOM 2497 C C . PHE A 1 315 ? 18.222 -21.356 -19.159 1.00 87.12 315 PHE A C 1
ATOM 2499 O O . PHE A 1 315 ? 17.122 -20.823 -19.338 1.00 87.12 315 PHE A O 1
ATOM 2506 N N . GLU A 1 316 ? 18.529 -22.537 -19.689 1.00 82.88 316 GLU A N 1
ATOM 2507 C CA . GLU A 1 316 ? 17.518 -23.364 -20.344 1.00 82.88 316 GLU A CA 1
ATOM 2508 C C . GLU A 1 316 ? 16.436 -23.746 -19.329 1.00 82.88 316 GLU A C 1
ATOM 2510 O O . GLU A 1 316 ? 16.723 -24.216 -18.226 1.00 82.88 316 GLU A O 1
ATOM 2515 N N . ALA A 1 317 ? 15.173 -23.543 -19.700 1.00 70.44 317 ALA A N 1
ATOM 2516 C CA . ALA A 1 317 ? 14.052 -23.937 -18.865 1.00 70.44 317 ALA A CA 1
ATOM 2517 C C . ALA A 1 317 ? 13.799 -25.443 -19.070 1.00 70.44 317 ALA A C 1
ATOM 2519 O O . ALA A 1 317 ? 12.938 -25.847 -19.847 1.00 70.44 317 ALA A O 1
ATOM 2520 N N . ILE A 1 318 ? 14.607 -26.290 -18.432 1.00 63.22 318 ILE A N 1
ATOM 2521 C CA . ILE A 1 318 ? 14.477 -27.752 -18.528 1.00 63.22 318 ILE A CA 1
ATOM 2522 C C . ILE A 1 318 ? 13.444 -28.245 -17.498 1.00 63.22 318 ILE A C 1
ATOM 2524 O O . ILE A 1 318 ? 13.263 -27.649 -16.435 1.00 63.22 318 ILE A O 1
ATOM 2528 N N . LEU A 1 319 ? 12.713 -29.305 -17.862 1.00 51.19 319 LEU A N 1
ATOM 2529 C CA . LEU A 1 319 ? 11.640 -29.946 -17.096 1.00 51.19 319 LEU A CA 1
ATOM 2530 C C . LEU A 1 319 ? 11.920 -30.066 -15.587 1.00 51.19 319 LEU A C 1
ATOM 2532 O O . LEU A 1 319 ? 12.973 -30.511 -15.141 1.00 51.19 319 LEU A O 1
ATOM 2536 N N . ALA A 1 320 ? 10.893 -29.702 -14.819 1.00 45.97 320 ALA A N 1
ATOM 2537 C CA . ALA A 1 320 ? 10.857 -29.646 -13.368 1.00 45.97 320 ALA A CA 1
ATOM 2538 C C . ALA A 1 320 ? 11.285 -30.961 -12.693 1.00 45.97 320 ALA A C 1
ATOM 2540 O O . ALA A 1 320 ? 10.481 -31.887 -12.598 1.00 45.97 320 ALA A O 1
ATOM 2541 N N . GLN A 1 321 ? 12.532 -30.997 -12.209 1.00 49.03 321 GLN A N 1
ATOM 2542 C CA . GLN A 1 321 ? 12.991 -31.600 -10.940 1.00 49.03 321 GLN A CA 1
ATOM 2543 C C . GLN A 1 321 ? 14.522 -31.553 -10.791 1.00 49.03 321 GLN A C 1
ATOM 2545 O O . GLN A 1 321 ? 15.017 -31.667 -9.673 1.00 49.03 321 GLN A O 1
ATOM 2550 N N . GLU A 1 322 ? 15.259 -31.297 -11.872 1.00 56.44 322 GLU A N 1
ATOM 2551 C CA . GLU A 1 322 ? 16.711 -31.116 -11.857 1.00 56.44 322 GLU A CA 1
ATOM 2552 C C . GLU A 1 322 ? 17.017 -29.735 -12.450 1.00 56.44 322 GLU A C 1
ATOM 2554 O O . GLU A 1 322 ? 16.783 -29.488 -13.632 1.00 56.44 322 GLU A O 1
ATOM 2559 N N . LEU A 1 323 ? 17.469 -28.792 -11.613 1.00 62.59 323 LEU A N 1
ATOM 2560 C CA . LEU A 1 323 ? 18.109 -27.577 -12.125 1.00 62.59 323 LEU A CA 1
ATOM 2561 C C . LEU A 1 323 ? 19.295 -28.041 -12.986 1.00 62.59 323 LEU A C 1
ATOM 2563 O O . LEU A 1 323 ? 19.982 -28.981 -12.584 1.00 62.59 323 LEU A O 1
ATOM 2567 N N . SER A 1 324 ? 19.547 -27.416 -14.143 1.00 68.88 324 SER A N 1
ATOM 2568 C CA . SER A 1 324 ? 20.810 -27.667 -14.854 1.00 68.88 324 SER A CA 1
ATOM 2569 C C . SER A 1 324 ? 21.986 -27.421 -13.905 1.00 68.88 324 SER A C 1
ATOM 2571 O O . SER A 1 324 ? 21.845 -26.615 -12.986 1.00 68.88 324 SER A O 1
ATOM 2573 N N . ASP A 1 325 ? 23.133 -28.072 -14.113 1.00 72.69 325 ASP A N 1
ATOM 2574 C CA . ASP A 1 325 ? 24.298 -27.909 -13.225 1.00 72.69 325 ASP A CA 1
ATOM 2575 C C . ASP A 1 325 ? 24.641 -26.419 -13.003 1.00 72.69 325 ASP A C 1
ATOM 2577 O O . ASP A 1 325 ? 24.806 -25.978 -11.864 1.00 72.69 325 ASP A O 1
ATOM 2581 N N . ASP A 1 326 ? 24.591 -25.618 -14.075 1.00 77.38 326 ASP A N 1
ATOM 2582 C CA . ASP A 1 326 ? 24.808 -24.166 -14.036 1.00 77.38 326 ASP A CA 1
ATOM 2583 C C . ASP A 1 326 ? 23.741 -23.417 -13.212 1.00 77.38 326 ASP A C 1
ATOM 2585 O O . ASP A 1 326 ? 24.049 -22.500 -12.446 1.00 77.38 326 ASP A O 1
ATOM 2589 N N . LEU A 1 327 ? 22.464 -23.795 -13.345 1.00 82.00 327 LEU A N 1
ATOM 2590 C CA . LEU A 1 327 ? 21.380 -23.184 -12.575 1.00 82.00 327 LEU A CA 1
ATOM 2591 C C . LEU A 1 327 ? 21.413 -23.639 -11.112 1.00 82.00 327 LEU A C 1
ATOM 2593 O O . LEU A 1 327 ? 21.035 -22.869 -10.233 1.00 82.00 327 LEU A O 1
ATOM 2597 N N . ALA A 1 328 ? 21.862 -24.862 -10.831 1.00 83.62 328 ALA A N 1
ATOM 2598 C CA . ALA A 1 328 ? 22.006 -25.388 -9.481 1.00 83.62 328 ALA A CA 1
ATOM 2599 C C . ALA A 1 328 ? 23.089 -24.628 -8.706 1.00 83.62 328 ALA A C 1
ATOM 2601 O O . ALA A 1 328 ? 22.847 -24.224 -7.566 1.00 83.62 328 ALA A O 1
ATOM 2602 N N . GLU A 1 329 ? 24.247 -24.384 -9.328 1.00 86.31 329 GLU A N 1
ATOM 2603 C CA . GLU A 1 329 ? 25.317 -23.568 -8.746 1.00 86.31 329 GLU A CA 1
ATOM 2604 C C . GLU A 1 329 ? 24.834 -22.134 -8.498 1.00 86.31 329 GLU A C 1
ATOM 2606 O O . GLU A 1 329 ? 24.899 -21.640 -7.367 1.00 86.31 329 GLU A O 1
ATOM 2611 N N . PHE A 1 330 ? 24.234 -21.506 -9.516 1.00 88.69 330 PHE A N 1
ATOM 2612 C CA . PHE A 1 330 ? 23.670 -20.164 -9.386 1.00 88.69 330 PHE A CA 1
ATOM 2613 C C . PHE A 1 330 ? 22.620 -20.087 -8.271 1.00 88.69 330 PHE A C 1
ATOM 2615 O O . PHE A 1 330 ? 22.624 -19.154 -7.464 1.00 88.69 330 PHE A O 1
ATOM 2622 N N . TYR A 1 331 ? 21.737 -21.085 -8.193 1.00 89.50 331 TYR A N 1
ATOM 2623 C CA . TYR A 1 331 ? 20.703 -21.178 -7.173 1.00 89.50 331 TYR A CA 1
ATOM 2624 C C . TYR A 1 331 ? 21.295 -21.264 -5.768 1.00 89.50 331 TYR A C 1
ATOM 2626 O O . TYR A 1 331 ? 20.832 -20.546 -4.885 1.00 89.50 331 TYR A O 1
ATOM 2634 N N . GLN A 1 332 ? 22.328 -22.081 -5.539 1.00 88.06 332 GLN A N 1
ATOM 2635 C CA . GLN A 1 332 ? 22.941 -22.175 -4.211 1.00 88.06 332 GLN A CA 1
ATOM 2636 C C . GLN A 1 332 ? 23.494 -20.834 -3.726 1.00 88.06 332 GLN A C 1
ATOM 2638 O O . GLN A 1 332 ? 23.331 -20.499 -2.551 1.00 88.06 332 GLN A O 1
ATOM 2643 N N . GLU A 1 333 ? 24.092 -20.054 -4.624 1.00 91.50 333 GLU A N 1
ATOM 2644 C CA . GLU A 1 333 ? 24.673 -18.752 -4.296 1.00 91.50 333 GLU A CA 1
ATOM 2645 C C . GLU A 1 333 ? 23.616 -17.634 -4.145 1.00 91.50 333 GLU A C 1
ATOM 2647 O O . GLU A 1 333 ? 23.809 -16.685 -3.378 1.00 91.50 333 GLU A O 1
ATOM 2652 N N . HIS A 1 334 ? 22.484 -17.732 -4.854 1.00 92.12 334 HIS A N 1
ATOM 2653 C CA . HIS A 1 334 ? 21.531 -16.625 -5.010 1.00 92.12 334 HIS A CA 1
ATOM 2654 C C . HIS A 1 334 ? 20.116 -16.896 -4.475 1.00 92.12 334 HIS A C 1
ATOM 2656 O O . HIS A 1 334 ? 19.283 -15.994 -4.532 1.00 92.12 334 HIS A O 1
ATOM 2662 N N . GLN A 1 335 ? 19.821 -18.087 -3.937 1.00 90.44 335 GLN A N 1
ATOM 2663 C CA . GLN A 1 335 ? 18.465 -18.509 -3.538 1.00 90.44 335 GLN A CA 1
ATOM 2664 C C . GLN A 1 335 ? 17.712 -17.507 -2.645 1.00 90.44 335 GLN A C 1
ATOM 2666 O O . GLN A 1 335 ? 16.506 -17.331 -2.821 1.00 90.44 335 GLN A O 1
ATOM 2671 N N . ASP A 1 336 ? 18.405 -16.827 -1.730 1.00 90.44 336 ASP A N 1
ATOM 2672 C CA . ASP A 1 336 ? 17.797 -15.889 -0.777 1.00 90.44 336 ASP A CA 1
ATOM 2673 C C . ASP A 1 336 ? 17.825 -14.426 -1.254 1.00 90.44 336 ASP A C 1
ATOM 2675 O O . ASP A 1 336 ? 17.290 -13.544 -0.583 1.00 90.44 336 ASP A O 1
ATOM 2679 N N . LYS A 1 337 ? 18.424 -14.144 -2.419 1.00 89.00 337 LYS A N 1
ATOM 2680 C CA . LYS A 1 337 ? 18.497 -12.789 -2.979 1.00 89.00 337 LYS A CA 1
ATOM 2681 C C . LYS A 1 337 ? 17.226 -12.464 -3.780 1.00 89.00 337 LYS A C 1
ATOM 2683 O O . LYS A 1 337 ? 16.730 -13.335 -4.503 1.00 89.00 337 LYS A O 1
ATOM 2688 N N . PRO A 1 338 ? 16.704 -11.226 -3.701 1.00 88.69 338 PRO A N 1
ATOM 2689 C CA . PRO A 1 338 ? 15.626 -10.762 -4.569 1.00 88.69 338 PRO A CA 1
ATOM 2690 C C . PRO A 1 338 ? 16.046 -10.746 -6.039 1.00 88.69 338 PRO A C 1
ATOM 2692 O O . PRO A 1 338 ? 17.162 -10.345 -6.377 1.00 88.69 338 PRO A O 1
ATOM 2695 N N . VAL A 1 339 ? 15.142 -11.166 -6.926 1.00 89.94 339 VAL A N 1
ATOM 2696 C CA . VAL A 1 339 ? 15.433 -11.294 -8.360 1.00 89.94 339 VAL A CA 1
ATOM 2697 C C . VAL A 1 339 ? 14.385 -10.642 -9.252 1.00 89.94 339 VAL A C 1
ATOM 2699 O O . VAL A 1 339 ? 13.201 -10.564 -8.925 1.00 89.94 339 VAL A O 1
ATOM 2702 N N . ALA A 1 340 ? 14.835 -10.188 -10.418 1.00 89.62 340 ALA A N 1
ATOM 2703 C CA . ALA A 1 340 ? 14.009 -9.933 -11.583 1.00 89.62 340 ALA A CA 1
ATOM 2704 C C . ALA A 1 340 ? 13.980 -11.214 -12.428 1.00 89.62 340 ALA A C 1
ATOM 2706 O O . ALA A 1 340 ? 14.844 -11.445 -13.275 1.00 89.62 340 ALA A O 1
ATOM 2707 N N . PHE A 1 341 ? 12.990 -12.064 -12.161 1.00 89.81 341 PHE A N 1
ATOM 2708 C CA . PHE A 1 341 ? 12.840 -13.379 -12.773 1.00 89.81 341 PHE A CA 1
ATOM 2709 C C . PHE A 1 341 ? 11.919 -13.299 -13.991 1.00 89.81 341 PHE A C 1
ATOM 2711 O O . PHE A 1 341 ? 10.780 -12.833 -13.903 1.00 89.81 341 PHE A O 1
ATOM 2718 N N . ARG A 1 342 ? 12.402 -13.735 -15.152 1.00 89.19 342 ARG A N 1
ATOM 2719 C CA . ARG A 1 342 ? 11.705 -13.617 -16.435 1.00 89.19 342 ARG A CA 1
ATOM 2720 C C . ARG A 1 342 ? 11.692 -14.977 -17.132 1.00 89.19 342 ARG A C 1
ATOM 2722 O O . ARG A 1 342 ? 12.702 -15.667 -17.180 1.00 89.19 342 ARG A O 1
ATOM 2729 N N . VAL A 1 343 ? 10.547 -15.343 -17.696 1.00 88.81 343 VAL A N 1
ATOM 2730 C CA . VAL A 1 343 ? 10.365 -16.549 -18.511 1.00 88.81 343 VAL A CA 1
ATOM 2731 C C . VAL A 1 343 ? 10.131 -16.081 -19.942 1.00 88.81 343 VAL A C 1
ATOM 2733 O O . VAL A 1 343 ? 9.052 -15.582 -20.283 1.00 88.81 343 VAL A O 1
ATOM 2736 N N . ILE A 1 344 ? 11.187 -16.152 -20.748 1.00 86.81 344 ILE A N 1
ATOM 2737 C CA . ILE A 1 344 ? 11.250 -15.595 -22.098 1.00 86.81 344 ILE A CA 1
ATOM 2738 C C . ILE A 1 344 ? 10.883 -16.686 -23.104 1.00 86.81 344 ILE A C 1
ATOM 2740 O O . ILE A 1 344 ? 11.511 -17.742 -23.103 1.00 86.81 344 ILE A O 1
ATOM 2744 N N . PRO A 1 345 ? 9.866 -16.486 -23.954 1.00 86.88 345 PRO A N 1
ATOM 2745 C CA . PRO A 1 345 ? 9.491 -17.492 -24.934 1.00 86.88 345 PRO A CA 1
ATOM 2746 C C . PRO A 1 345 ? 10.498 -17.571 -26.084 1.00 86.88 345 PRO A C 1
ATOM 2748 O O . PRO A 1 345 ? 10.899 -16.548 -26.640 1.00 86.88 345 PRO A O 1
ATOM 2751 N N . LYS A 1 346 ? 10.823 -18.795 -26.513 1.00 85.50 346 LYS A N 1
ATOM 2752 C CA . LYS A 1 346 ? 11.625 -19.065 -27.720 1.00 85.50 346 LYS A CA 1
ATOM 2753 C C . LYS A 1 346 ? 10.866 -18.696 -29.000 1.00 85.50 346 LYS A C 1
ATOM 2755 O O . LYS A 1 346 ? 11.478 -18.341 -30.002 1.00 85.50 346 LYS A O 1
ATOM 2760 N N . ASN A 1 347 ? 9.531 -18.763 -28.973 1.00 83.19 347 ASN A N 1
ATOM 2761 C CA . ASN A 1 347 ? 8.671 -18.291 -30.057 1.00 83.19 347 ASN A CA 1
ATOM 2762 C C . ASN A 1 347 ? 7.955 -16.988 -29.646 1.00 83.19 347 ASN A C 1
ATOM 2764 O O . ASN A 1 347 ? 7.169 -17.018 -28.700 1.00 83.19 347 ASN A O 1
ATOM 2768 N N . PRO A 1 348 ? 8.128 -15.866 -30.371 1.00 74.56 348 PRO A N 1
ATOM 2769 C CA . PRO A 1 348 ? 7.485 -14.586 -30.049 1.00 74.56 348 PRO A CA 1
ATOM 2770 C C . PRO A 1 348 ? 5.948 -14.602 -29.972 1.00 74.56 348 PRO A C 1
ATOM 2772 O O . PRO A 1 348 ? 5.354 -13.661 -29.442 1.00 74.56 348 PRO A O 1
ATOM 2775 N N . SER A 1 349 ? 5.282 -15.627 -30.521 1.00 76.50 349 SER A N 1
ATOM 2776 C CA . SER A 1 349 ? 3.829 -15.786 -30.386 1.00 76.50 349 SER A CA 1
ATOM 2777 C C . SER A 1 349 ? 3.392 -16.193 -28.978 1.00 76.50 349 SER A C 1
ATOM 2779 O O . SER A 1 349 ? 2.235 -15.974 -28.623 1.00 76.50 349 SER A O 1
ATOM 2781 N N . ASP A 1 350 ? 4.288 -16.796 -28.199 1.00 82.25 350 ASP A N 1
ATOM 2782 C CA . ASP A 1 350 ? 3.989 -17.277 -26.855 1.00 82.25 350 ASP A CA 1
ATOM 2783 C C . ASP A 1 350 ? 4.021 -16.144 -25.829 1.00 82.25 350 ASP A C 1
ATOM 2785 O O . ASP A 1 350 ? 4.681 -15.119 -26.002 1.00 82.25 350 ASP A O 1
ATOM 2789 N N . GLN A 1 351 ? 3.278 -16.339 -24.742 1.00 82.00 351 GLN A N 1
ATOM 2790 C CA . GLN A 1 351 ? 3.195 -15.376 -23.652 1.00 82.00 351 GLN A CA 1
ATOM 2791 C C . GLN A 1 351 ? 4.516 -15.306 -22.884 1.00 82.00 351 GLN A C 1
ATOM 2793 O O . GLN A 1 351 ? 5.051 -16.341 -22.486 1.00 82.00 351 GLN A O 1
ATOM 2798 N N . LYS A 1 352 ? 4.996 -14.088 -22.620 1.00 85.00 352 LYS A N 1
ATOM 2799 C CA . LYS A 1 352 ? 6.121 -13.817 -21.714 1.00 85.00 352 LYS A CA 1
ATOM 2800 C C . LYS A 1 352 ? 5.626 -13.703 -20.271 1.00 85.00 352 LYS A C 1
ATOM 2802 O O . LYS A 1 352 ? 4.624 -13.037 -20.011 1.00 85.00 352 LYS A O 1
ATOM 2807 N N . PHE A 1 353 ? 6.354 -14.292 -19.321 1.00 85.69 353 PHE A N 1
ATOM 2808 C CA . PHE A 1 353 ? 6.046 -14.176 -17.888 1.00 85.69 353 PHE A CA 1
ATOM 2809 C C . PHE A 1 353 ? 7.187 -13.494 -17.139 1.00 85.69 353 PHE A C 1
ATOM 2811 O O . PHE A 1 353 ? 8.350 -13.584 -17.534 1.00 85.69 353 PHE A O 1
ATOM 2818 N N . ARG A 1 354 ? 6.862 -12.790 -16.054 1.00 87.00 354 ARG A N 1
ATOM 2819 C CA . ARG A 1 354 ? 7.856 -12.149 -15.189 1.00 87.00 354 ARG A CA 1
ATOM 2820 C C . ARG A 1 354 ? 7.345 -11.999 -13.762 1.00 87.00 354 ARG A C 1
ATOM 2822 O O . ARG A 1 354 ? 6.148 -11.800 -13.568 1.00 87.00 354 ARG A O 1
ATOM 2829 N N . ILE A 1 355 ? 8.270 -12.007 -12.812 1.00 83.69 355 ILE A N 1
ATOM 2830 C CA . ILE A 1 355 ? 8.065 -11.564 -11.436 1.00 83.69 355 ILE A CA 1
ATOM 2831 C C . ILE A 1 355 ? 9.315 -10.847 -10.926 1.00 83.69 355 ILE A C 1
ATOM 2833 O O . ILE A 1 355 ? 10.423 -11.097 -11.399 1.00 83.69 355 ILE A O 1
ATOM 2837 N N . ARG A 1 356 ? 9.139 -9.901 -10.004 1.00 85.62 356 ARG A N 1
ATOM 2838 C CA . ARG A 1 356 ? 10.230 -9.094 -9.447 1.00 85.62 356 ARG A CA 1
ATOM 2839 C C . ARG A 1 356 ? 10.101 -8.960 -7.937 1.00 85.62 356 ARG A C 1
ATOM 2841 O O . ARG A 1 356 ? 8.989 -9.036 -7.419 1.00 85.62 356 ARG A O 1
ATOM 2848 N N . GLY A 1 357 ? 11.229 -8.757 -7.261 1.00 81.19 357 GLY A N 1
ATOM 2849 C CA . GLY A 1 357 ? 11.291 -8.426 -5.832 1.00 81.19 357 GLY A CA 1
ATOM 2850 C C . GLY A 1 357 ? 11.121 -9.610 -4.874 1.00 81.19 357 GLY A C 1
ATOM 2851 O O . GLY A 1 357 ? 11.402 -9.470 -3.690 1.00 81.19 357 GLY A O 1
ATOM 2852 N N . ILE A 1 358 ? 10.721 -10.787 -5.364 1.00 81.69 358 ILE A N 1
ATOM 2853 C CA . ILE A 1 358 ? 10.720 -12.026 -4.571 1.00 81.69 358 ILE A CA 1
ATOM 2854 C C . ILE A 1 358 ? 12.092 -12.699 -4.620 1.00 81.69 358 ILE A C 1
ATOM 2856 O O . ILE A 1 358 ? 12.873 -12.453 -5.544 1.00 81.69 358 ILE A O 1
ATOM 2860 N N . THR A 1 359 ? 12.381 -13.572 -3.655 1.00 89.25 359 THR A N 1
ATOM 2861 C CA . THR A 1 359 ? 13.645 -14.317 -3.660 1.00 89.25 359 THR A CA 1
ATOM 2862 C C . THR A 1 359 ? 13.693 -15.318 -4.811 1.00 89.25 359 THR A C 1
ATOM 2864 O O . THR A 1 359 ? 12.658 -15.817 -5.265 1.00 89.25 359 THR A O 1
ATOM 2867 N N . LEU A 1 360 ? 14.896 -15.658 -5.278 1.00 90.56 360 LEU A N 1
ATOM 2868 C CA . LEU A 1 360 ? 15.075 -16.683 -6.312 1.00 90.56 360 LEU A CA 1
ATOM 2869 C C . LEU A 1 360 ? 14.416 -18.016 -5.920 1.00 90.56 360 LEU A C 1
ATOM 2871 O O . LEU A 1 360 ? 13.762 -18.659 -6.742 1.00 90.56 360 LEU A O 1
ATOM 2875 N N . LYS A 1 361 ? 14.521 -18.390 -4.641 1.00 87.44 361 LYS A N 1
ATOM 2876 C CA . LYS A 1 361 ? 13.848 -19.551 -4.055 1.00 87.44 361 LYS A CA 1
ATOM 2877 C C . LYS A 1 361 ? 12.335 -19.507 -4.248 1.00 87.44 361 LYS A C 1
ATOM 2879 O O . LYS A 1 361 ? 11.760 -20.498 -4.688 1.00 87.44 361 LYS A O 1
ATOM 2884 N N . GLN A 1 362 ? 11.700 -18.376 -3.945 1.00 86.12 362 GLN A N 1
ATOM 2885 C CA . GLN A 1 362 ? 10.258 -18.198 -4.135 1.00 86.12 362 GLN A CA 1
ATOM 2886 C C . GLN A 1 362 ? 9.882 -18.214 -5.622 1.00 86.12 362 GLN A C 1
ATOM 2888 O O . GLN A 1 362 ? 8.872 -18.801 -6.010 1.00 86.12 362 GLN A O 1
ATOM 2893 N N . ALA A 1 363 ? 10.706 -17.605 -6.480 1.00 87.25 363 ALA A N 1
ATOM 2894 C CA . ALA A 1 363 ? 10.455 -17.572 -7.917 1.00 87.25 363 ALA A CA 1
ATOM 2895 C C . ALA A 1 363 ? 10.443 -18.980 -8.531 1.00 87.25 363 ALA A C 1
ATOM 2897 O O . ALA A 1 363 ? 9.521 -19.312 -9.277 1.00 87.25 363 ALA A O 1
ATOM 2898 N N . ILE A 1 364 ? 11.427 -19.813 -8.180 1.00 86.75 364 ILE A N 1
ATOM 2899 C CA . ILE A 1 364 ? 11.575 -21.169 -8.722 1.00 86.75 364 ILE A CA 1
ATOM 2900 C C . ILE A 1 364 ? 10.612 -22.166 -8.070 1.00 86.75 364 ILE A C 1
ATOM 2902 O O . ILE A 1 364 ? 9.997 -22.953 -8.786 1.00 86.75 364 ILE A O 1
ATOM 2906 N N . ASN A 1 365 ? 10.463 -22.147 -6.742 1.00 83.56 365 ASN A N 1
ATOM 2907 C CA . ASN A 1 365 ? 9.722 -23.196 -6.032 1.00 83.56 365 ASN A CA 1
ATOM 2908 C C . ASN A 1 365 ? 8.224 -22.904 -5.906 1.00 83.56 365 ASN A C 1
ATOM 2910 O O . ASN A 1 365 ? 7.432 -23.844 -5.864 1.00 83.56 365 ASN A O 1
ATOM 2914 N N . ASP A 1 366 ? 7.834 -21.627 -5.878 1.00 82.00 366 ASP A N 1
ATOM 2915 C CA . ASP A 1 366 ? 6.449 -21.235 -5.615 1.00 82.00 366 ASP A CA 1
ATOM 2916 C C . ASP A 1 366 ? 5.799 -20.611 -6.857 1.00 82.00 366 ASP A C 1
ATOM 2918 O O . ASP A 1 366 ? 4.717 -21.018 -7.276 1.00 82.00 366 ASP A O 1
ATOM 2922 N N . TRP A 1 367 ? 6.441 -19.625 -7.488 1.00 83.69 367 TRP A N 1
ATOM 2923 C CA . TRP A 1 367 ? 5.813 -18.848 -8.563 1.00 83.69 367 TRP A CA 1
ATOM 2924 C C . TRP A 1 367 ? 5.812 -19.561 -9.922 1.00 83.69 367 TRP A C 1
ATOM 2926 O O . TRP A 1 367 ? 4.764 -19.650 -10.569 1.00 83.69 367 TRP A O 1
ATOM 2936 N N . LEU A 1 368 ? 6.958 -20.086 -10.367 1.00 84.12 368 LEU A N 1
ATOM 2937 C CA . LEU A 1 368 ? 7.089 -20.744 -11.670 1.00 84.12 368 LEU A CA 1
ATOM 2938 C C . LEU A 1 368 ? 6.157 -21.969 -11.817 1.00 84.12 368 LEU A C 1
ATOM 2940 O O . LEU A 1 368 ? 5.455 -22.045 -12.832 1.00 84.12 368 LEU A O 1
ATOM 2944 N N . PRO A 1 369 ? 6.036 -22.881 -10.825 1.00 80.75 369 PRO A N 1
ATOM 2945 C CA . PRO A 1 369 ? 5.182 -24.066 -10.946 1.00 80.75 369 PRO A CA 1
ATOM 2946 C C . PRO A 1 369 ? 3.690 -23.741 -11.101 1.00 80.75 369 PRO A C 1
ATOM 2948 O O . PRO A 1 369 ? 2.957 -24.478 -11.767 1.00 80.75 369 PRO A O 1
ATOM 2951 N N . ASN A 1 370 ? 3.232 -22.606 -10.562 1.00 78.44 370 ASN A N 1
ATOM 2952 C CA . ASN A 1 370 ? 1.831 -22.184 -10.642 1.00 78.44 370 ASN A CA 1
ATOM 2953 C C . ASN A 1 370 ? 1.364 -21.845 -12.068 1.00 78.44 370 ASN A C 1
ATOM 2955 O O . ASN A 1 370 ? 0.163 -21.859 -12.334 1.00 78.44 370 ASN A O 1
ATOM 2959 N N . HIS A 1 371 ? 2.287 -21.594 -13.001 1.00 75.56 371 HIS A N 1
ATOM 2960 C CA . HIS A 1 371 ? 1.956 -21.226 -14.380 1.00 75.56 371 HIS A CA 1
ATOM 2961 C C . HIS A 1 371 ? 1.749 -22.432 -15.309 1.00 75.56 371 HIS A C 1
ATOM 2963 O O . HIS A 1 371 ? 1.271 -22.252 -16.427 1.00 75.56 371 HIS A O 1
ATOM 2969 N N . ARG A 1 372 ? 2.076 -23.659 -14.863 1.00 75.69 372 ARG A N 1
ATOM 2970 C CA . ARG A 1 372 ? 1.897 -24.918 -15.625 1.00 75.69 372 ARG A CA 1
ATOM 2971 C C . ARG A 1 372 ? 2.421 -24.840 -17.072 1.00 75.69 372 ARG A C 1
ATOM 2973 O O . ARG A 1 372 ? 1.775 -25.318 -18.005 1.00 75.69 372 ARG A O 1
ATOM 2980 N N . LEU A 1 373 ? 3.576 -24.202 -17.259 1.00 79.88 373 LEU A N 1
ATOM 2981 C CA . LEU A 1 373 ? 4.172 -23.962 -18.574 1.00 79.88 373 LEU A CA 1
ATOM 2982 C C . LEU A 1 373 ? 4.843 -25.221 -19.125 1.00 79.88 373 LEU A C 1
ATOM 2984 O O . LEU A 1 373 ? 5.439 -25.998 -18.381 1.00 79.88 373 LEU A O 1
ATOM 2988 N N . ASN A 1 374 ? 4.818 -25.374 -20.450 1.00 83.44 374 ASN A N 1
ATOM 2989 C CA . ASN A 1 374 ? 5.749 -26.269 -21.129 1.00 83.44 374 ASN A CA 1
ATOM 2990 C C . ASN A 1 374 ? 7.103 -25.553 -21.257 1.00 83.44 374 ASN A C 1
ATOM 2992 O O . ASN A 1 374 ? 7.282 -24.756 -22.180 1.00 83.44 374 ASN A O 1
ATOM 2996 N N . LEU A 1 375 ? 8.008 -25.812 -20.309 1.00 83.12 375 LEU A N 1
ATOM 2997 C CA . LEU A 1 375 ? 9.274 -25.092 -20.162 1.00 83.12 375 LEU A CA 1
ATOM 2998 C C . LEU A 1 375 ? 10.214 -25.241 -21.369 1.00 83.12 375 LEU A C 1
ATOM 3000 O O . LEU A 1 375 ? 10.914 -24.286 -21.676 1.00 83.12 375 LEU A O 1
ATOM 3004 N N . ASP A 1 376 ? 10.122 -26.314 -22.163 1.00 84.94 376 ASP A N 1
ATOM 3005 C CA . ASP A 1 376 ? 10.957 -26.503 -23.367 1.00 84.94 376 ASP A CA 1
ATOM 3006 C C . ASP A 1 376 ? 10.843 -25.344 -24.379 1.00 84.94 376 ASP A C 1
ATOM 3008 O O . ASP A 1 376 ? 11.740 -25.103 -25.194 1.00 84.94 376 ASP A O 1
ATOM 3012 N N . ARG A 1 377 ? 9.728 -24.605 -24.322 1.00 87.12 377 ARG A N 1
ATOM 3013 C CA . ARG A 1 377 ? 9.426 -23.445 -25.171 1.00 87.12 377 ARG A CA 1
ATOM 3014 C C . ARG A 1 377 ? 10.012 -22.133 -24.650 1.00 87.12 377 ARG A C 1
ATOM 3016 O O . ARG A 1 377 ? 9.780 -21.097 -25.271 1.00 87.12 377 ARG A O 1
ATOM 3023 N N . TYR A 1 378 ? 10.732 -22.157 -23.534 1.00 87.88 378 TYR A N 1
ATOM 3024 C CA . TYR A 1 378 ? 11.148 -20.969 -22.802 1.00 87.88 378 TYR A CA 1
ATOM 3025 C C . TYR A 1 378 ? 12.625 -21.008 -22.406 1.00 87.88 378 TYR A C 1
ATOM 3027 O O . TYR A 1 378 ? 13.245 -22.063 -22.308 1.00 87.88 378 TYR A O 1
ATOM 3035 N N . THR A 1 379 ? 13.156 -19.821 -22.148 1.00 88.75 379 THR A N 1
ATOM 3036 C CA . THR A 1 379 ? 14.445 -19.572 -21.505 1.00 88.75 379 THR A CA 1
ATOM 3037 C C . THR A 1 379 ? 14.173 -18.799 -20.216 1.00 88.75 379 THR A C 1
ATOM 3039 O O . THR A 1 379 ? 13.338 -17.887 -20.195 1.00 88.75 379 THR A O 1
ATOM 3042 N N . LEU A 1 380 ? 14.836 -19.167 -19.123 1.00 90.56 380 LEU A N 1
ATOM 3043 C CA . LEU A 1 380 ? 14.789 -18.410 -17.876 1.00 90.56 380 LEU A CA 1
ATOM 3044 C C . LEU A 1 380 ? 15.851 -17.321 -17.928 1.00 90.56 380 LEU A C 1
ATOM 3046 O O . LEU A 1 380 ? 17.013 -17.606 -18.188 1.00 90.56 380 LEU A O 1
ATOM 3050 N N . GLN A 1 381 ? 15.461 -16.085 -17.652 1.00 90.12 381 GLN A N 1
ATOM 3051 C CA . GLN A 1 381 ? 16.375 -14.958 -17.532 1.00 90.12 381 GLN A CA 1
ATOM 3052 C C . GLN A 1 381 ? 16.234 -14.365 -16.132 1.00 90.12 381 GLN A C 1
ATOM 3054 O O . GLN A 1 381 ? 15.143 -13.956 -15.722 1.00 90.12 381 GLN A O 1
ATOM 3059 N N . ILE A 1 382 ? 17.334 -14.331 -15.387 1.00 91.81 382 ILE A N 1
ATOM 3060 C CA . ILE A 1 382 ? 17.357 -13.960 -13.972 1.00 91.81 382 ILE A CA 1
ATOM 3061 C C . ILE A 1 382 ? 18.317 -12.789 -13.801 1.00 91.81 382 ILE A C 1
ATOM 3063 O O . ILE A 1 382 ? 19.488 -12.904 -14.137 1.00 91.81 382 ILE A O 1
ATOM 3067 N N . GLY A 1 383 ? 17.823 -11.660 -13.300 1.00 90.31 383 GLY A N 1
ATOM 3068 C CA . GLY A 1 383 ? 18.647 -10.531 -12.855 1.00 90.31 383 GLY A CA 1
ATOM 3069 C C . GLY A 1 383 ? 18.546 -10.350 -11.346 1.00 90.31 383 GLY A C 1
ATOM 3070 O O . GLY A 1 383 ? 17.547 -10.752 -10.746 1.00 90.31 383 GLY A O 1
ATOM 3071 N N . LEU A 1 384 ? 19.551 -9.736 -10.723 1.00 89.31 384 LEU A N 1
ATOM 3072 C CA . LEU A 1 384 ? 19.427 -9.296 -9.332 1.00 89.31 384 LEU A CA 1
ATOM 3073 C C . LEU A 1 384 ? 18.472 -8.108 -9.248 1.00 89.31 384 LEU A C 1
ATOM 3075 O O . LEU A 1 384 ? 18.556 -7.183 -10.053 1.00 89.31 384 LEU A O 1
ATOM 3079 N N . HIS A 1 385 ? 17.566 -8.137 -8.274 1.00 86.69 385 HIS A N 1
ATOM 3080 C CA . HIS A 1 385 ? 16.657 -7.027 -8.027 1.00 86.69 385 HIS A CA 1
ATOM 3081 C C . HIS A 1 385 ? 17.154 -6.203 -6.838 1.00 86.69 385 HIS A C 1
ATOM 3083 O O . HIS A 1 385 ? 17.339 -6.775 -5.761 1.00 86.69 385 HIS A O 1
ATOM 3089 N N . PRO A 1 386 ? 17.344 -4.883 -6.995 1.00 82.62 386 PRO A N 1
ATOM 3090 C CA . PRO A 1 386 ? 17.724 -4.031 -5.881 1.00 82.62 386 PRO A CA 1
ATOM 3091 C C . PRO A 1 386 ? 16.603 -3.969 -4.841 1.00 82.62 386 PRO A C 1
ATOM 3093 O O . PRO A 1 386 ? 15.414 -3.952 -5.165 1.00 82.62 386 PRO A O 1
ATOM 3096 N N . THR A 1 387 ? 17.003 -3.935 -3.582 1.00 77.56 387 THR A N 1
ATOM 3097 C CA . THR A 1 387 ? 16.154 -3.704 -2.412 1.00 77.56 387 THR A CA 1
ATOM 3098 C C . THR A 1 387 ? 16.114 -2.234 -2.020 1.00 77.56 387 THR A C 1
ATOM 3100 O O . THR A 1 387 ? 15.173 -1.820 -1.352 1.00 77.56 387 THR A O 1
ATOM 3103 N N . ASN A 1 388 ? 17.098 -1.432 -2.447 1.00 80.19 388 ASN A N 1
ATOM 3104 C CA . ASN A 1 388 ? 17.179 -0.017 -2.115 1.00 80.19 388 ASN A CA 1
ATOM 3105 C C . ASN A 1 388 ? 17.469 0.842 -3.356 1.00 80.19 388 ASN A C 1
ATOM 3107 O O . ASN A 1 388 ? 18.614 1.128 -3.711 1.00 80.19 388 ASN A O 1
ATOM 3111 N N . ASN A 1 389 ? 16.403 1.295 -4.014 1.00 82.56 389 ASN A N 1
ATOM 3112 C CA . ASN A 1 389 ? 16.519 2.192 -5.160 1.00 82.56 389 ASN A CA 1
ATOM 3113 C C . ASN A 1 389 ? 16.747 3.636 -4.695 1.00 82.56 389 ASN A C 1
ATOM 3115 O O . ASN A 1 389 ? 15.930 4.193 -3.965 1.00 82.56 389 ASN A O 1
ATOM 3119 N N . ILE A 1 390 ? 17.840 4.245 -5.153 1.00 87.69 390 ILE A N 1
ATOM 3120 C CA . ILE A 1 390 ? 18.209 5.630 -4.845 1.00 87.69 390 ILE A CA 1
ATOM 3121 C C . ILE A 1 390 ? 17.588 6.568 -5.881 1.00 87.69 390 ILE A C 1
ATOM 3123 O O . ILE A 1 390 ? 16.856 7.489 -5.518 1.00 87.69 390 ILE A O 1
ATOM 3127 N N . TYR A 1 391 ? 17.835 6.307 -7.168 1.00 92.44 391 TYR A N 1
ATOM 3128 C CA . TYR A 1 391 ? 17.267 7.076 -8.273 1.00 92.44 391 TYR A CA 1
ATOM 3129 C C . TYR A 1 391 ? 16.792 6.174 -9.401 1.00 92.44 391 TYR A C 1
ATOM 3131 O O . TYR A 1 391 ? 17.442 5.184 -9.736 1.00 92.44 391 TYR A O 1
ATOM 3139 N N . ALA A 1 392 ? 15.717 6.591 -10.054 1.00 92.94 392 ALA A N 1
ATOM 3140 C CA . ALA A 1 392 ? 15.328 6.088 -11.360 1.00 92.94 392 ALA A CA 1
ATOM 3141 C C . ALA A 1 392 ? 15.292 7.239 -12.360 1.00 92.94 392 ALA A C 1
ATOM 3143 O O . ALA A 1 392 ? 14.979 8.374 -11.992 1.00 92.94 392 ALA A O 1
ATOM 3144 N N . ILE A 1 393 ? 15.646 6.939 -13.608 1.00 96.38 393 ILE A N 1
ATOM 3145 C CA . ILE A 1 393 ? 15.808 7.918 -14.675 1.00 96.38 393 ILE A CA 1
ATOM 3146 C C . ILE A 1 393 ? 15.255 7.345 -15.974 1.00 96.38 393 ILE A C 1
ATOM 3148 O O . ILE A 1 393 ? 15.592 6.227 -16.359 1.00 96.38 393 ILE A O 1
ATOM 3152 N N . THR A 1 394 ? 14.479 8.153 -16.686 1.00 96.44 394 THR A N 1
ATOM 3153 C CA . THR A 1 394 ? 14.115 7.909 -18.084 1.00 96.44 394 THR A CA 1
ATOM 3154 C C . THR A 1 394 ? 14.563 9.097 -18.913 1.00 96.44 394 THR A C 1
ATOM 3156 O O . THR A 1 394 ? 14.242 10.234 -18.565 1.00 96.44 394 THR A O 1
ATOM 3159 N N . LEU A 1 395 ? 15.290 8.863 -20.002 1.00 97.25 395 LEU A N 1
ATOM 3160 C CA . LEU A 1 395 ? 15.783 9.935 -20.863 1.00 97.25 395 LEU A CA 1
ATOM 3161 C C . LEU A 1 395 ? 15.712 9.571 -22.341 1.00 97.25 395 LEU A C 1
ATOM 3163 O O . LEU A 1 395 ? 15.724 8.404 -22.720 1.00 97.25 395 LEU A O 1
ATOM 3167 N N . VAL A 1 396 ? 15.648 10.597 -23.178 1.00 97.88 396 VAL A N 1
ATOM 3168 C CA . VAL A 1 396 ? 15.668 10.501 -24.634 1.00 97.88 396 VAL A CA 1
ATOM 3169 C C . VAL A 1 396 ? 16.800 11.369 -25.146 1.00 97.88 396 VAL A C 1
ATOM 3171 O O . VAL A 1 396 ? 16.852 12.562 -24.844 1.00 97.88 396 VAL A O 1
ATOM 3174 N N . VAL A 1 397 ? 17.678 10.771 -25.943 1.00 97.12 397 VAL A N 1
ATOM 3175 C CA . VAL A 1 397 ? 18.675 11.485 -26.741 1.00 97.12 397 VAL A CA 1
ATOM 3176 C C . VAL A 1 397 ? 18.090 11.686 -28.134 1.00 97.12 397 VAL A C 1
ATOM 3178 O O . VAL A 1 397 ? 17.780 10.709 -28.817 1.00 97.12 397 VAL A O 1
ATOM 3181 N N . GLN A 1 398 ? 17.925 12.940 -28.554 1.00 94.44 398 GLN A N 1
ATOM 3182 C CA . GLN A 1 398 ? 17.404 13.278 -29.876 1.00 94.44 398 GLN A CA 1
ATOM 3183 C C . GLN A 1 398 ? 18.017 14.586 -30.380 1.00 94.44 398 GLN A C 1
ATOM 3185 O O . GLN A 1 398 ? 17.846 15.644 -29.767 1.00 94.44 398 GLN A O 1
ATOM 3190 N N . GLY A 1 399 ? 18.694 14.533 -31.529 1.00 91.81 399 GLY A N 1
ATOM 3191 C CA . GLY A 1 399 ? 19.469 15.662 -32.028 1.00 91.81 399 GLY A CA 1
ATOM 3192 C C . GLY A 1 399 ? 20.468 16.157 -30.979 1.00 91.81 399 GLY A C 1
ATOM 3193 O O . GLY A 1 399 ? 20.992 15.400 -30.172 1.00 91.81 399 GLY A O 1
ATOM 3194 N N . GLU A 1 400 ? 20.712 17.461 -30.919 1.00 93.88 400 GLU A N 1
ATOM 3195 C CA . GLU A 1 400 ? 21.679 18.040 -29.972 1.00 93.88 400 GLU A CA 1
ATOM 3196 C C . GLU A 1 400 ? 21.137 18.184 -28.535 1.00 93.88 400 GLU A C 1
ATOM 3198 O O . GLU A 1 400 ? 21.595 19.032 -27.767 1.00 93.88 400 GLU A O 1
ATOM 3203 N N . SER A 1 401 ? 20.124 17.401 -28.156 1.00 95.44 401 SER A N 1
ATOM 3204 C CA . SER A 1 401 ? 19.437 17.516 -26.871 1.00 95.44 401 SER A CA 1
ATOM 3205 C C . SER A 1 401 ? 19.185 16.164 -26.215 1.00 95.44 401 SER A C 1
ATOM 3207 O O . SER A 1 401 ? 18.889 15.164 -26.866 1.00 95.44 401 SER A O 1
ATOM 3209 N N . ILE A 1 402 ? 19.258 16.166 -24.889 1.00 97.62 402 ILE A N 1
ATOM 3210 C CA . ILE A 1 402 ? 18.824 15.073 -24.026 1.00 97.62 402 ILE A CA 1
ATOM 3211 C C . ILE A 1 402 ? 17.714 15.624 -23.145 1.00 97.62 402 ILE A C 1
ATOM 3213 O O . ILE A 1 402 ? 17.896 16.662 -22.512 1.00 97.62 402 ILE A O 1
ATOM 3217 N N . ILE A 1 403 ? 16.572 14.956 -23.099 1.00 98.00 403 ILE A N 1
ATOM 3218 C CA . ILE A 1 403 ? 15.457 15.327 -22.222 1.00 98.00 403 ILE A CA 1
ATOM 3219 C C . ILE A 1 403 ? 15.052 14.123 -21.391 1.00 98.00 403 ILE A C 1
ATOM 3221 O O . ILE A 1 403 ? 15.139 12.994 -21.865 1.00 98.00 403 ILE A O 1
ATOM 3225 N N . GLY A 1 404 ? 14.608 14.341 -20.162 1.00 97.31 404 GLY A N 1
ATOM 3226 C CA . GLY A 1 404 ? 14.210 13.226 -19.320 1.00 97.31 404 GLY A CA 1
ATOM 3227 C C . GLY A 1 404 ? 13.606 13.630 -17.993 1.00 97.31 404 GLY A C 1
ATOM 3228 O O . GLY A 1 404 ? 13.402 14.808 -17.698 1.00 97.31 404 GLY A O 1
ATOM 3229 N N . GLU A 1 405 ? 13.347 12.605 -17.198 1.00 96.94 405 GLU A N 1
ATOM 3230 C CA . GLU A 1 405 ? 12.788 12.686 -15.858 1.00 96.94 405 GLU A CA 1
ATOM 3231 C C . GLU A 1 405 ? 13.657 11.848 -14.917 1.00 96.94 405 GLU A C 1
ATOM 3233 O O . GLU A 1 405 ? 14.126 10.767 -15.282 1.00 96.94 405 GLU A O 1
ATOM 3238 N N . ILE A 1 406 ? 13.882 12.356 -13.709 1.00 95.38 406 ILE A N 1
ATOM 3239 C CA . ILE A 1 406 ? 14.583 11.665 -12.623 1.00 95.38 406 ILE A CA 1
ATOM 3240 C C . ILE A 1 406 ? 13.746 11.754 -11.350 1.00 95.38 406 ILE A C 1
ATOM 3242 O O . ILE A 1 406 ? 13.168 12.797 -11.045 1.00 95.38 406 ILE A O 1
ATOM 3246 N N . ILE A 1 407 ? 13.684 10.663 -10.593 1.00 91.31 407 ILE A N 1
ATOM 3247 C CA . ILE A 1 407 ? 12.974 10.593 -9.314 1.00 91.31 407 ILE A CA 1
ATOM 3248 C C . ILE A 1 407 ? 13.845 9.915 -8.258 1.00 91.31 407 ILE A C 1
ATOM 3250 O O . ILE A 1 407 ? 14.629 9.022 -8.583 1.00 91.31 407 ILE A O 1
ATOM 3254 N N . ARG A 1 408 ? 13.684 10.311 -6.990 1.00 87.12 408 ARG A N 1
ATOM 3255 C CA . ARG A 1 408 ? 14.244 9.577 -5.846 1.00 87.12 408 ARG A CA 1
ATOM 3256 C C . ARG A 1 408 ? 13.381 8.347 -5.575 1.00 87.12 408 ARG A C 1
ATOM 3258 O O . ARG A 1 408 ? 12.222 8.505 -5.189 1.00 87.12 408 ARG A O 1
ATOM 3265 N N . GLY A 1 409 ? 13.961 7.165 -5.751 1.00 84.69 409 GLY A N 1
ATOM 3266 C CA . GLY A 1 409 ? 13.307 5.873 -5.558 1.00 84.69 409 GLY A CA 1
ATOM 3267 C C . GLY A 1 409 ? 13.326 4.983 -6.803 1.00 84.69 409 GLY A C 1
ATOM 3268 O O . GLY A 1 409 ? 14.249 5.037 -7.615 1.00 84.69 409 GLY A O 1
ATOM 3269 N N . GLY A 1 410 ? 12.343 4.087 -6.909 1.00 82.56 410 GLY A N 1
ATOM 3270 C CA . GLY A 1 410 ? 12.336 2.988 -7.878 1.00 82.56 410 GLY A CA 1
ATOM 3271 C C . GLY A 1 410 ? 11.727 3.333 -9.238 1.00 82.56 410 GLY A C 1
ATOM 3272 O O . GLY A 1 410 ? 10.855 4.189 -9.369 1.00 82.56 410 GLY A O 1
ATOM 3273 N N . HIS A 1 411 ? 12.111 2.571 -10.266 1.00 82.00 411 HIS A N 1
ATOM 3274 C CA . HIS A 1 411 ? 11.680 2.788 -11.657 1.00 82.00 411 HIS A CA 1
ATOM 3275 C C . HIS A 1 411 ? 10.158 2.719 -11.881 1.00 82.00 411 HIS A C 1
ATOM 3277 O O . HIS A 1 411 ? 9.602 3.318 -12.806 1.00 82.00 411 HIS A O 1
ATOM 3283 N N . HIS A 1 412 ? 9.450 2.003 -11.011 1.00 77.19 412 HIS A N 1
ATOM 3284 C CA . HIS A 1 412 ? 7.994 1.945 -11.041 1.00 77.19 412 HIS A CA 1
ATOM 3285 C C . HIS A 1 412 ? 7.340 3.311 -10.778 1.00 77.19 412 HIS A C 1
ATOM 3287 O O . HIS A 1 412 ? 6.241 3.554 -11.266 1.00 77.19 412 HIS A O 1
ATOM 3293 N N . GLN A 1 413 ? 7.996 4.220 -10.052 1.00 78.00 413 GLN A N 1
ATOM 3294 C CA . GLN A 1 413 ? 7.426 5.530 -9.742 1.00 78.00 413 GLN A CA 1
ATOM 3295 C C . GLN A 1 413 ? 7.372 6.418 -10.991 1.00 78.00 413 GLN A C 1
ATOM 3297 O O . GLN A 1 413 ? 6.333 7.026 -11.234 1.00 78.00 413 GLN A O 1
ATOM 3302 N N . LEU A 1 414 ? 8.417 6.407 -11.833 1.00 82.44 414 LEU A N 1
ATOM 3303 C CA . LEU A 1 414 ? 8.424 7.105 -13.131 1.00 82.44 414 LEU A CA 1
ATOM 3304 C C . LEU A 1 414 ? 7.432 6.493 -14.119 1.00 82.44 414 LEU A C 1
ATOM 3306 O O . LEU A 1 414 ? 6.608 7.182 -14.707 1.00 82.44 414 LEU A O 1
ATOM 3310 N N . THR A 1 415 ? 7.485 5.174 -14.290 1.00 79.06 415 THR A N 1
ATOM 3311 C CA . THR A 1 415 ? 6.724 4.511 -15.362 1.00 79.06 415 THR A CA 1
ATOM 3312 C C . THR A 1 415 ? 5.240 4.326 -15.054 1.00 79.06 415 THR A C 1
ATOM 3314 O O . THR A 1 415 ? 4.454 4.082 -15.968 1.00 79.06 415 THR A O 1
ATOM 3317 N N . GLN A 1 416 ? 4.844 4.408 -13.781 1.00 73.69 416 GLN A N 1
ATOM 3318 C CA . GLN A 1 416 ? 3.483 4.074 -13.339 1.00 73.69 416 GLN A CA 1
ATOM 3319 C C . GLN A 1 416 ? 2.801 5.207 -12.566 1.00 73.69 416 GLN A C 1
ATOM 3321 O O . GLN A 1 416 ? 1.618 5.095 -12.249 1.00 73.69 416 GLN A O 1
ATOM 3326 N N . GLY A 1 417 ? 3.510 6.303 -12.281 1.00 69.31 417 GLY A N 1
ATOM 3327 C CA . GLY A 1 417 ? 2.941 7.487 -11.639 1.00 69.31 417 GLY A CA 1
ATOM 3328 C C . GLY A 1 417 ? 2.657 7.329 -10.143 1.00 69.31 417 GLY A C 1
ATOM 3329 O O . GLY A 1 417 ? 1.852 8.077 -9.586 1.00 69.31 417 GLY A O 1
ATOM 3330 N N . PHE A 1 418 ? 3.291 6.360 -9.475 1.00 68.38 418 PHE A N 1
ATOM 3331 C CA . PHE A 1 418 ? 3.169 6.161 -8.027 1.00 68.38 418 PHE A CA 1
ATOM 3332 C C . PHE A 1 418 ? 4.094 7.115 -7.254 1.00 68.38 418 PHE A C 1
ATOM 3334 O O . PHE A 1 418 ? 5.077 6.700 -6.644 1.00 68.38 418 PHE A O 1
ATOM 3341 N N . TYR A 1 419 ? 3.775 8.410 -7.274 1.00 70.69 419 TYR A N 1
ATOM 3342 C CA . TYR A 1 419 ? 4.535 9.468 -6.594 1.00 70.69 419 TYR A CA 1
ATOM 3343 C C . TYR A 1 419 ? 4.223 9.527 -5.090 1.00 70.69 419 TYR A C 1
ATOM 3345 O O . TYR A 1 419 ? 3.681 10.509 -4.582 1.00 70.69 419 TYR A O 1
ATOM 3353 N N . THR A 1 420 ? 4.503 8.433 -4.383 1.00 55.41 420 THR A N 1
ATOM 3354 C CA . THR A 1 420 ? 4.196 8.253 -2.954 1.00 55.41 420 THR A CA 1
ATOM 3355 C C . THR A 1 420 ? 5.069 9.118 -2.043 1.00 55.41 420 THR A C 1
ATOM 3357 O O . THR A 1 420 ? 4.582 9.622 -1.033 1.00 55.41 420 THR A O 1
ATOM 3360 N N . SER A 1 421 ? 6.344 9.305 -2.398 1.00 58.06 421 SER A N 1
ATOM 3361 C CA . SER A 1 421 ? 7.358 9.943 -1.545 1.00 58.06 421 SER A CA 1
ATOM 3362 C C . SER A 1 421 ? 8.083 11.125 -2.198 1.00 58.06 421 SER A C 1
ATOM 3364 O O . SER A 1 421 ? 8.547 12.019 -1.490 1.00 58.06 421 SER A O 1
ATOM 3366 N N . SER A 1 422 ? 8.164 11.169 -3.530 1.00 70.44 422 SER A N 1
ATOM 3367 C CA . SER A 1 422 ? 8.822 12.241 -4.280 1.00 70.44 422 SER A CA 1
ATOM 3368 C C . SER A 1 422 ? 8.145 12.467 -5.640 1.00 70.44 422 SER A C 1
ATOM 3370 O O . SER A 1 422 ? 7.433 11.598 -6.143 1.00 70.44 422 SER A O 1
ATOM 3372 N N . GLN A 1 423 ? 8.310 13.666 -6.206 1.00 83.56 423 GLN A N 1
ATOM 3373 C CA . GLN A 1 423 ? 7.825 14.015 -7.547 1.00 83.56 423 GLN A CA 1
ATOM 3374 C C . GLN A 1 423 ? 8.986 13.936 -8.550 1.00 83.56 423 GLN A C 1
ATOM 3376 O O . GLN A 1 423 ? 10.113 14.269 -8.167 1.00 83.56 423 GLN A O 1
ATOM 3381 N N . PRO A 1 424 ? 8.740 13.551 -9.816 1.00 90.88 424 PRO A N 1
ATOM 3382 C CA . PRO A 1 424 ? 9.765 13.594 -10.850 1.00 90.88 424 PRO A CA 1
ATOM 3383 C C . PRO A 1 424 ? 10.283 15.016 -11.068 1.00 90.88 424 PRO A C 1
ATOM 3385 O O . PRO A 1 424 ? 9.518 15.984 -11.068 1.00 90.88 424 PRO A O 1
ATOM 3388 N N . ILE A 1 425 ? 11.590 15.133 -11.283 1.00 94.44 425 ILE A N 1
ATOM 3389 C CA . ILE A 1 425 ? 12.235 16.355 -11.752 1.00 94.44 425 ILE A CA 1
ATOM 3390 C C . ILE A 1 425 ? 12.536 16.180 -13.233 1.00 94.44 425 ILE A C 1
ATOM 3392 O O . ILE A 1 425 ? 13.242 15.254 -13.633 1.00 94.44 425 ILE A O 1
ATOM 3396 N N . ASN A 1 426 ? 12.026 17.104 -14.038 1.00 97.44 426 ASN A N 1
ATOM 3397 C CA . ASN A 1 426 ? 12.292 17.126 -15.465 1.00 97.44 426 ASN A CA 1
ATOM 3398 C C . ASN A 1 426 ? 13.642 17.794 -15.695 1.00 97.44 426 ASN A C 1
ATOM 3400 O O . ASN A 1 426 ? 13.962 18.804 -15.060 1.00 97.44 426 ASN A O 1
ATOM 3404 N N . PHE A 1 427 ? 14.414 17.272 -16.636 1.00 98.00 427 PHE A N 1
ATOM 3405 C CA . PHE A 1 427 ? 15.680 17.869 -17.023 1.00 98.00 427 PHE A CA 1
ATOM 3406 C C . PHE A 1 427 ? 15.833 17.937 -18.537 1.00 98.00 427 PHE A C 1
ATOM 3408 O O . PHE A 1 427 ? 15.243 17.167 -19.296 1.00 98.00 427 PHE A O 1
ATOM 3415 N N . SER A 1 428 ? 16.671 18.873 -18.964 1.00 97.81 428 SER A N 1
ATOM 3416 C CA . SER A 1 428 ? 17.152 18.970 -20.334 1.00 97.81 428 SER A CA 1
ATOM 3417 C C . SER A 1 428 ? 18.646 19.247 -20.338 1.00 97.81 428 SER A C 1
ATOM 3419 O O . SER A 1 428 ? 19.120 20.096 -19.581 1.00 97.81 428 SER A O 1
ATOM 3421 N N . TYR A 1 429 ? 19.379 18.586 -21.220 1.00 97.50 429 TYR A N 1
ATOM 3422 C CA . TYR A 1 429 ? 20.787 18.827 -21.473 1.00 97.50 429 TYR A CA 1
ATOM 3423 C C . TYR A 1 429 ? 21.001 19.148 -22.947 1.00 97.50 429 TYR A C 1
ATOM 3425 O O . TYR A 1 429 ? 20.671 18.345 -23.816 1.00 97.50 429 TYR A O 1
ATOM 3433 N N . ILE A 1 430 ? 21.558 20.322 -23.226 1.00 96.12 430 ILE A N 1
ATOM 3434 C CA . ILE A 1 430 ? 21.968 20.702 -24.579 1.00 96.12 430 ILE A CA 1
ATOM 3435 C C . ILE A 1 430 ? 23.417 20.261 -24.771 1.00 96.12 430 ILE A C 1
ATOM 3437 O O . ILE A 1 430 ? 24.293 20.755 -24.056 1.00 96.12 430 ILE A O 1
ATOM 3441 N N . ILE A 1 431 ? 23.662 19.352 -25.720 1.00 92.75 431 ILE A N 1
ATOM 3442 C CA . ILE A 1 431 ? 24.950 18.665 -25.895 1.00 92.75 431 ILE A CA 1
ATOM 3443 C C . ILE A 1 431 ? 26.080 19.670 -26.206 1.00 92.75 431 ILE A C 1
ATOM 3445 O O . ILE A 1 431 ? 27.021 19.742 -25.416 1.00 92.75 431 ILE A O 1
ATOM 3449 N N . PRO A 1 432 ? 25.989 20.527 -27.244 1.00 88.38 432 PRO A N 1
ATOM 3450 C CA . PRO A 1 432 ? 26.780 21.757 -27.328 1.00 88.38 432 PRO A CA 1
ATOM 3451 C C . PRO A 1 432 ? 25.916 22.968 -26.921 1.00 88.38 432 PRO A C 1
ATOM 3453 O O . PRO A 1 432 ? 24.917 23.245 -27.579 1.00 88.38 432 PRO A O 1
ATOM 3456 N N . PRO A 1 433 ? 26.264 23.734 -25.869 1.00 87.81 433 PRO A N 1
ATOM 3457 C CA . PRO A 1 433 ? 27.587 23.826 -25.246 1.00 87.81 433 PRO A CA 1
ATOM 3458 C C . PRO A 1 433 ? 27.792 22.940 -24.001 1.00 87.81 433 PRO A C 1
ATOM 3460 O O . PRO A 1 433 ? 28.799 23.098 -23.317 1.00 87.81 433 PRO A O 1
ATOM 3463 N N . GLY A 1 434 ? 26.857 22.049 -23.666 1.00 91.69 434 GLY A N 1
ATOM 3464 C CA . GLY A 1 434 ? 26.931 21.186 -22.484 1.00 91.69 434 GLY A CA 1
ATOM 3465 C C . GLY A 1 434 ? 26.160 21.752 -21.293 1.00 91.69 434 GLY A C 1
ATOM 3466 O O . GLY A 1 434 ? 26.656 21.762 -20.168 1.00 91.69 434 GLY A O 1
ATOM 3467 N N . THR A 1 435 ? 24.961 22.286 -21.538 1.00 95.88 435 THR A N 1
ATOM 3468 C CA . THR A 1 435 ? 24.157 22.990 -20.523 1.00 95.88 435 THR A CA 1
ATOM 3469 C C . THR A 1 435 ? 23.054 22.097 -19.971 1.00 95.88 435 THR A C 1
ATOM 3471 O O . THR A 1 435 ? 22.158 21.723 -20.720 1.00 95.88 435 THR A O 1
ATOM 3474 N N . LEU A 1 436 ? 23.097 21.802 -18.666 1.00 97.50 436 LEU A N 1
ATOM 3475 C CA . LEU A 1 436 ? 22.066 21.050 -17.938 1.00 97.50 436 LEU A CA 1
ATOM 3476 C C . LEU A 1 436 ? 21.097 21.995 -17.205 1.00 97.50 436 LEU A C 1
ATOM 3478 O O . LEU A 1 436 ? 21.519 22.793 -16.361 1.00 97.50 436 LEU A O 1
ATOM 3482 N N . THR A 1 437 ? 19.802 21.848 -17.468 1.00 97.75 437 THR A N 1
ATOM 3483 C CA . THR A 1 437 ? 18.701 22.596 -16.842 1.00 97.75 437 THR A CA 1
ATOM 3484 C C . THR A 1 437 ? 17.733 21.632 -16.164 1.00 97.75 437 THR A C 1
ATOM 3486 O O . THR A 1 437 ? 17.403 20.598 -16.741 1.00 97.75 437 THR A O 1
ATOM 3489 N N . LEU A 1 438 ? 17.282 21.969 -14.953 1.00 97.62 438 LEU A N 1
ATOM 3490 C CA . LEU A 1 438 ? 16.316 21.189 -14.178 1.00 97.62 438 LEU A CA 1
ATOM 3491 C C . LEU A 1 438 ? 15.048 22.024 -13.954 1.00 97.62 438 LEU A C 1
ATOM 3493 O O . LEU A 1 438 ? 15.120 23.244 -13.812 1.00 97.62 438 LEU A O 1
ATOM 3497 N N . SER A 1 439 ? 13.883 21.375 -13.887 1.00 95.12 439 SER A N 1
ATOM 3498 C CA . SER A 1 439 ? 12.619 22.037 -13.532 1.00 95.12 439 SER A CA 1
ATOM 3499 C C . SER A 1 439 ? 12.574 22.479 -12.068 1.00 95.12 439 SER A C 1
ATOM 3501 O O . SER A 1 439 ? 11.858 23.418 -11.726 1.00 95.12 439 SER A O 1
ATOM 3503 N N . LEU A 1 440 ? 13.336 21.797 -11.211 1.00 92.44 440 LEU A N 1
ATOM 3504 C CA . LEU A 1 440 ? 13.556 22.121 -9.810 1.00 92.44 440 LEU A CA 1
ATOM 3505 C C . LEU A 1 440 ? 15.036 21.875 -9.498 1.00 92.44 440 LEU A C 1
ATOM 3507 O O . LEU A 1 440 ? 15.534 20.775 -9.717 1.00 92.44 440 LEU A O 1
ATOM 3511 N N . GLU A 1 441 ? 15.743 22.901 -9.027 1.00 94.00 441 GLU A N 1
ATOM 3512 C CA . GLU A 1 441 ? 17.173 22.789 -8.729 1.00 94.00 441 GLU A CA 1
ATOM 3513 C C . GLU A 1 441 ? 17.424 21.917 -7.492 1.00 94.00 441 GLU A C 1
ATOM 3515 O O . GLU A 1 441 ? 16.953 22.225 -6.396 1.00 94.00 441 GLU A O 1
ATOM 3520 N N . ASP A 1 442 ? 18.220 20.864 -7.677 1.00 91.19 442 ASP A N 1
ATOM 3521 C CA . ASP A 1 442 ? 18.730 19.971 -6.636 1.00 91.19 442 ASP A CA 1
ATOM 3522 C C . ASP A 1 442 ? 20.195 19.620 -6.992 1.00 91.19 442 ASP A C 1
ATOM 3524 O O . ASP A 1 442 ? 20.440 19.047 -8.062 1.00 91.19 442 ASP A O 1
ATOM 3528 N N . PRO A 1 443 ? 21.187 19.992 -6.154 1.00 92.75 443 PRO A N 1
ATOM 3529 C CA . PRO A 1 443 ? 22.603 19.741 -6.436 1.00 92.75 443 PRO A CA 1
ATOM 3530 C C . PRO A 1 443 ? 22.961 18.258 -6.584 1.00 92.75 443 PRO A C 1
ATOM 3532 O O . PRO A 1 443 ? 23.763 17.908 -7.444 1.00 92.75 443 PRO A O 1
ATOM 3535 N N . GLU A 1 444 ? 22.349 17.383 -5.786 1.00 91.69 444 GLU A N 1
ATOM 3536 C CA . GLU A 1 444 ? 22.644 15.948 -5.792 1.00 91.69 444 GLU A CA 1
ATOM 3537 C C . GLU A 1 444 ? 22.128 15.297 -7.080 1.00 91.69 444 GLU A C 1
ATOM 3539 O O . GLU A 1 444 ? 22.816 14.500 -7.721 1.00 91.69 444 GLU A O 1
ATOM 3544 N N . ILE A 1 445 ? 20.932 15.703 -7.511 1.00 93.88 445 ILE A N 1
ATOM 3545 C CA . ILE A 1 445 ? 20.348 15.262 -8.780 1.00 93.88 445 ILE A CA 1
ATOM 3546 C C . ILE A 1 445 ? 21.150 15.804 -9.964 1.00 93.88 445 ILE A C 1
ATOM 3548 O O . ILE A 1 445 ? 21.370 15.087 -10.939 1.00 93.88 445 ILE A O 1
ATOM 3552 N N . ARG A 1 446 ? 21.634 17.047 -9.893 1.00 96.25 446 ARG A N 1
ATOM 3553 C CA . ARG A 1 446 ? 22.492 17.631 -10.933 1.00 96.25 446 ARG A CA 1
ATOM 3554 C C . ARG A 1 446 ? 23.803 16.858 -11.096 1.00 96.25 446 ARG A C 1
ATOM 3556 O O . ARG A 1 446 ? 24.213 16.602 -12.233 1.00 96.25 446 ARG A O 1
ATOM 3563 N N . ASP A 1 447 ? 24.438 16.471 -9.994 1.00 94.25 447 ASP A N 1
ATOM 3564 C CA . ASP A 1 447 ? 25.653 15.651 -10.015 1.00 94.25 447 ASP A CA 1
ATOM 3565 C C . ASP A 1 447 ? 25.364 14.255 -10.583 1.00 94.25 447 ASP A C 1
ATOM 3567 O O . ASP A 1 447 ? 26.067 13.794 -11.485 1.00 94.25 447 ASP A O 1
ATOM 3571 N N . THR A 1 448 ? 24.259 13.646 -10.149 1.00 94.31 448 THR A N 1
ATOM 3572 C CA . THR A 1 448 ? 23.777 12.345 -10.634 1.00 94.31 448 THR A CA 1
ATOM 3573 C C . THR A 1 448 ? 23.530 12.349 -12.146 1.00 94.31 448 THR A C 1
ATOM 3575 O O . THR A 1 448 ? 24.039 11.501 -12.879 1.00 94.31 448 THR A O 1
ATOM 3578 N N . LEU A 1 449 ? 22.790 13.338 -12.654 1.00 97.00 449 LEU A N 1
ATOM 3579 C CA . LEU A 1 449 ? 22.539 13.491 -14.088 1.00 97.00 449 LEU A CA 1
ATOM 3580 C C . LEU A 1 449 ? 23.834 13.735 -14.865 1.00 97.00 449 LEU A C 1
ATOM 3582 O O . LEU A 1 449 ? 23.996 13.215 -15.966 1.00 97.00 449 LEU A O 1
ATOM 3586 N N . SER A 1 450 ? 24.779 14.485 -14.294 1.00 95.38 450 SER A N 1
ATOM 3587 C CA . SER A 1 450 ? 26.085 14.708 -14.918 1.00 95.38 450 SER A CA 1
ATOM 3588 C C . SER A 1 450 ? 26.896 13.414 -15.037 1.00 95.38 450 SER A C 1
ATOM 3590 O O . SER A 1 450 ? 27.624 13.245 -16.014 1.00 95.38 450 SER A O 1
ATOM 3592 N N . GLU A 1 451 ? 26.786 12.498 -14.074 1.00 94.25 451 GLU A N 1
ATOM 3593 C CA . GLU A 1 451 ? 27.388 11.163 -14.152 1.00 94.25 451 GLU A CA 1
ATOM 3594 C C . GLU A 1 451 ? 26.725 10.306 -15.236 1.00 94.25 451 GLU A C 1
ATOM 3596 O O . GLU A 1 451 ? 27.421 9.752 -16.086 1.00 94.25 451 GLU A O 1
ATOM 3601 N N . ILE A 1 452 ? 25.392 10.279 -15.288 1.00 94.81 452 ILE A N 1
ATOM 3602 C CA . ILE A 1 452 ? 24.646 9.532 -16.311 1.00 94.81 452 ILE A CA 1
ATOM 3603 C C . ILE A 1 452 ? 24.983 10.039 -17.716 1.00 94.81 452 ILE A C 1
ATOM 3605 O O . ILE A 1 452 ? 25.278 9.239 -18.601 1.00 94.81 452 ILE A O 1
ATOM 3609 N N . ILE A 1 453 ? 25.008 11.362 -17.916 1.00 95.38 453 ILE A N 1
ATOM 3610 C CA . ILE A 1 453 ? 25.370 11.982 -19.199 1.00 95.38 453 ILE A CA 1
ATOM 3611 C C . ILE A 1 453 ? 26.790 11.585 -19.612 1.00 95.38 453 ILE A C 1
ATOM 3613 O O . ILE A 1 453 ? 27.023 11.316 -20.787 1.00 95.38 453 ILE A O 1
ATOM 3617 N N . LYS A 1 454 ? 27.737 11.505 -18.667 1.00 93.56 454 LYS A N 1
ATOM 3618 C CA . LYS A 1 454 ? 29.094 11.012 -18.953 1.00 93.56 454 LYS A CA 1
ATOM 3619 C C . LYS A 1 454 ? 29.092 9.542 -19.367 1.00 93.56 454 LYS A C 1
ATOM 3621 O O . LYS A 1 454 ? 29.826 9.195 -20.281 1.00 93.56 454 LYS A O 1
ATOM 3626 N N . VAL A 1 455 ? 28.281 8.705 -18.724 1.00 94.00 455 VAL A N 1
ATOM 3627 C CA . VAL A 1 455 ? 28.190 7.262 -19.007 1.00 94.00 455 VAL A CA 1
ATOM 3628 C C . VAL A 1 455 ? 27.623 6.980 -20.396 1.00 94.00 455 VAL A C 1
ATOM 3630 O O . VAL A 1 455 ? 28.119 6.094 -21.085 1.00 94.00 455 VAL A O 1
ATOM 3633 N N . ILE A 1 456 ? 26.632 7.754 -20.843 1.00 94.19 456 ILE A N 1
ATOM 3634 C CA . ILE A 1 456 ? 26.075 7.620 -22.200 1.00 94.19 456 ILE A CA 1
ATOM 3635 C C . ILE A 1 456 ? 26.870 8.399 -23.264 1.00 94.19 456 ILE A C 1
ATOM 3637 O O . ILE A 1 456 ? 26.533 8.350 -24.446 1.00 94.19 456 ILE A O 1
ATOM 3641 N N . SER A 1 457 ? 27.919 9.121 -22.858 1.00 93.19 457 SER A N 1
ATOM 3642 C CA . SER A 1 457 ? 28.792 9.894 -23.739 1.00 93.19 457 SER A CA 1
ATOM 3643 C C . SER A 1 457 ? 29.989 9.061 -24.191 1.00 93.19 457 SER A C 1
ATOM 3645 O O . SER A 1 457 ? 30.933 8.818 -23.438 1.00 93.19 457 SER A O 1
ATOM 3647 N N . LEU A 1 458 ? 29.974 8.665 -25.458 1.00 91.88 458 LEU A N 1
ATOM 3648 C CA . LEU A 1 458 ? 30.973 7.789 -26.056 1.00 91.88 458 LEU A CA 1
ATOM 3649 C C . LEU A 1 458 ? 32.091 8.606 -26.713 1.00 91.88 458 LEU A C 1
ATOM 3651 O O . LEU A 1 458 ? 31.869 9.721 -27.189 1.00 91.88 458 LEU A O 1
ATOM 3655 N N . ASP A 1 459 ? 33.308 8.070 -26.751 1.00 86.12 459 ASP A N 1
ATOM 3656 C CA . ASP A 1 459 ? 34.437 8.760 -27.379 1.00 86.12 459 ASP A CA 1
ATOM 3657 C C . ASP A 1 459 ? 34.348 8.701 -28.909 1.00 86.12 459 ASP A C 1
ATOM 3659 O O . ASP A 1 459 ? 34.106 7.650 -29.503 1.00 86.12 459 ASP A O 1
ATOM 3663 N N . SER A 1 460 ? 34.564 9.846 -29.566 1.00 77.88 460 SER A N 1
ATOM 3664 C CA . SER A 1 460 ? 34.370 9.981 -31.024 1.00 77.88 460 SER A CA 1
ATOM 3665 C C . SER A 1 460 ? 35.433 9.287 -31.879 1.00 77.88 460 SER A C 1
ATOM 3667 O O . SER A 1 460 ? 35.238 9.116 -33.076 1.00 77.88 460 SER A O 1
ATOM 3669 N N . ASN A 1 461 ? 36.561 8.896 -31.279 1.00 75.31 461 ASN A N 1
ATOM 3670 C CA . ASN A 1 461 ? 37.705 8.305 -31.983 1.00 75.31 461 ASN A CA 1
ATOM 3671 C C . ASN A 1 461 ? 37.871 6.801 -31.719 1.00 75.31 461 ASN A C 1
ATOM 3673 O O . ASN A 1 461 ? 38.882 6.220 -32.116 1.00 75.31 461 ASN A O 1
ATOM 3677 N N . ASP A 1 462 ? 36.925 6.176 -31.021 1.00 81.25 462 ASP A N 1
ATOM 3678 C CA . ASP A 1 462 ? 37.020 4.767 -30.658 1.00 81.25 462 ASP A CA 1
ATOM 3679 C C . ASP A 1 462 ? 36.378 3.875 -31.734 1.00 81.25 462 ASP A C 1
ATOM 3681 O O . ASP A 1 462 ? 35.183 3.950 -32.026 1.00 81.25 462 ASP A O 1
ATOM 3685 N N . GLN A 1 463 ? 37.193 2.998 -32.323 1.00 83.50 463 GLN A N 1
ATOM 3686 C CA . GLN A 1 463 ? 36.775 2.065 -33.367 1.00 83.50 463 GLN A CA 1
ATOM 3687 C C . GLN A 1 463 ? 35.729 1.048 -32.873 1.00 83.50 463 GLN A C 1
ATOM 3689 O O . GLN A 1 463 ? 34.939 0.551 -33.678 1.00 83.50 463 GLN A O 1
ATOM 3694 N N . LEU A 1 464 ? 35.703 0.726 -31.575 1.00 86.44 464 LEU A N 1
ATOM 3695 C CA . LEU A 1 464 ? 34.672 -0.138 -30.995 1.00 86.44 464 LEU A CA 1
ATOM 3696 C C . LEU A 1 464 ? 33.302 0.545 -31.009 1.00 86.44 464 LEU A C 1
ATOM 3698 O O . LEU A 1 464 ? 32.294 -0.123 -31.233 1.00 86.44 464 LEU A O 1
ATOM 3702 N N . ILE A 1 465 ? 33.264 1.870 -30.858 1.00 88.12 465 ILE A N 1
ATOM 3703 C CA . ILE A 1 465 ? 32.019 2.640 -30.892 1.00 88.12 465 ILE A CA 1
ATOM 3704 C C . ILE A 1 465 ? 31.439 2.692 -32.305 1.00 88.12 465 ILE A C 1
ATOM 3706 O O . ILE A 1 465 ? 30.235 2.540 -32.470 1.00 88.12 465 ILE A O 1
ATOM 3710 N N . GLU A 1 466 ? 32.262 2.789 -33.347 1.00 89.06 466 GLU A N 1
ATOM 3711 C CA . GLU A 1 466 ? 31.751 2.684 -34.724 1.00 89.06 466 GLU A CA 1
ATOM 3712 C C . GLU A 1 466 ? 31.132 1.301 -34.999 1.00 89.06 466 GLU A C 1
ATOM 3714 O O . GLU A 1 466 ? 30.064 1.204 -35.600 1.00 89.06 466 GLU A O 1
ATOM 3719 N N . GLN A 1 467 ? 31.729 0.222 -34.476 1.00 89.50 467 GLN A N 1
ATOM 3720 C CA . GLN A 1 467 ? 31.130 -1.117 -34.576 1.00 89.50 467 GLN A CA 1
ATOM 3721 C C . GLN A 1 467 ? 29.808 -1.227 -33.809 1.00 89.50 467 GLN A C 1
ATOM 3723 O O . GLN A 1 467 ? 28.898 -1.926 -34.260 1.00 89.50 467 GLN A O 1
ATOM 3728 N N . LEU A 1 468 ? 29.701 -0.565 -32.655 1.00 92.00 468 LEU A N 1
ATOM 3729 C CA . LEU A 1 468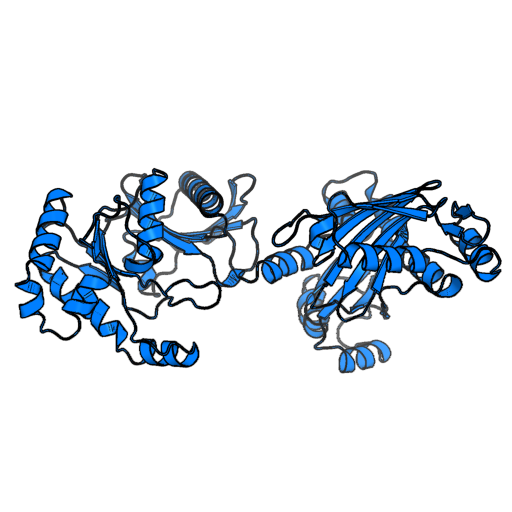 ? 28.463 -0.480 -31.885 1.00 92.00 468 LEU A CA 1
ATOM 3730 C C . LEU A 1 468 ? 27.356 0.187 -32.702 1.00 92.00 468 LEU A C 1
ATOM 3732 O O . LEU A 1 468 ? 26.264 -0.367 -32.823 1.00 92.00 468 LEU A O 1
ATOM 3736 N N . ILE A 1 469 ? 27.661 1.348 -33.280 1.00 91.19 469 ILE A N 1
ATOM 3737 C CA . ILE A 1 469 ? 26.731 2.148 -34.081 1.00 91.19 469 ILE A CA 1
ATOM 3738 C C . ILE A 1 469 ? 26.220 1.336 -35.274 1.00 91.19 469 ILE A C 1
ATOM 3740 O O . ILE A 1 469 ? 25.007 1.254 -35.480 1.00 91.19 469 ILE A O 1
ATOM 3744 N N . ASP A 1 470 ? 27.120 0.667 -35.996 1.00 92.19 470 ASP A N 1
ATOM 3745 C CA . ASP A 1 470 ? 26.771 -0.183 -37.137 1.00 92.19 470 ASP A CA 1
ATOM 3746 C C . ASP A 1 470 ? 25.888 -1.372 -36.725 1.00 92.19 470 ASP A C 1
ATOM 3748 O O . ASP A 1 470 ? 24.890 -1.670 -37.383 1.00 92.19 470 ASP A O 1
ATOM 3752 N N . ARG A 1 471 ? 26.220 -2.056 -35.620 1.00 92.56 471 ARG A N 1
ATOM 3753 C CA . ARG A 1 471 ? 25.457 -3.222 -35.132 1.00 92.56 471 ARG A CA 1
ATOM 3754 C C . ARG A 1 471 ? 24.072 -2.852 -34.617 1.00 92.56 471 ARG A C 1
ATOM 3756 O O . ARG A 1 471 ? 23.138 -3.634 -34.787 1.00 92.56 471 ARG A O 1
ATOM 3763 N N . LEU A 1 472 ? 23.944 -1.685 -33.992 1.00 91.19 472 LEU A N 1
ATOM 3764 C CA . LEU A 1 472 ? 22.657 -1.142 -33.563 1.00 91.19 472 LEU A CA 1
ATOM 3765 C C . LEU A 1 472 ? 21.872 -0.521 -34.724 1.00 91.19 472 LEU A C 1
ATOM 3767 O O . LEU A 1 472 ? 20.665 -0.329 -34.589 1.00 91.19 472 LEU A O 1
ATOM 3771 N N . ASN A 1 473 ? 22.531 -0.234 -35.855 1.00 91.81 473 ASN A N 1
ATOM 3772 C CA . ASN A 1 473 ? 21.992 0.584 -36.939 1.00 91.81 473 ASN A CA 1
ATOM 3773 C C . ASN A 1 473 ? 21.437 1.917 -36.396 1.00 91.81 473 ASN A C 1
ATOM 3775 O O . ASN A 1 473 ? 20.290 2.287 -36.657 1.00 91.81 473 ASN A O 1
ATOM 3779 N N . ALA A 1 474 ? 22.240 2.583 -35.563 1.00 91.56 474 ALA A N 1
ATOM 3780 C CA . ALA A 1 474 ? 21.802 3.719 -34.764 1.00 91.56 474 ALA A CA 1
ATOM 3781 C C . ALA A 1 474 ? 22.107 5.076 -35.413 1.00 91.56 474 ALA A C 1
ATOM 3783 O O . ALA A 1 474 ? 23.123 5.258 -36.085 1.00 91.56 474 ALA A O 1
ATOM 3784 N N . THR A 1 475 ? 21.248 6.059 -35.140 1.00 94.31 475 THR A N 1
ATOM 3785 C CA . THR A 1 475 ? 21.552 7.474 -35.384 1.00 94.31 475 THR A CA 1
ATOM 3786 C C . THR A 1 475 ? 22.440 7.994 -34.259 1.00 94.31 475 THR A C 1
ATOM 3788 O O . THR A 1 475 ? 22.280 7.606 -33.103 1.00 94.31 475 THR A O 1
ATOM 3791 N N . VAL A 1 476 ? 23.393 8.866 -34.589 1.00 93.00 476 VAL A N 1
ATOM 3792 C CA . VAL A 1 476 ? 24.393 9.353 -33.634 1.00 93.00 476 VAL A CA 1
ATOM 3793 C C . VAL A 1 476 ? 24.566 10.850 -33.763 1.00 93.00 476 VAL A C 1
ATOM 3795 O O . VAL A 1 476 ? 24.728 11.385 -34.861 1.00 93.00 476 VAL A O 1
ATOM 3798 N N . VAL A 1 477 ? 24.608 11.509 -32.617 1.00 91.69 477 VAL A N 1
ATOM 3799 C CA . VAL A 1 477 ? 24.901 12.930 -32.478 1.00 91.69 477 VAL A CA 1
ATOM 3800 C C . VAL A 1 477 ? 26.383 13.057 -32.169 1.00 91.69 477 VAL A C 1
ATOM 3802 O O . VAL A 1 477 ? 26.852 12.550 -31.151 1.00 91.69 477 VAL A O 1
ATOM 3805 N N . ARG A 1 478 ? 27.136 13.704 -33.059 1.00 89.62 478 ARG A N 1
ATOM 3806 C CA . ARG A 1 478 ? 28.596 13.813 -32.964 1.00 89.62 478 ARG A CA 1
ATOM 3807 C C . ARG A 1 478 ? 29.006 15.239 -32.612 1.00 89.62 478 ARG A C 1
ATOM 3809 O O . ARG A 1 478 ? 28.554 16.193 -33.234 1.00 89.62 478 ARG A O 1
ATOM 3816 N N . THR A 1 479 ? 29.896 15.357 -31.639 1.00 86.06 479 THR A N 1
ATOM 3817 C CA . THR A 1 479 ? 30.620 16.584 -31.281 1.00 86.06 479 THR A CA 1
ATOM 3818 C C . THR A 1 479 ? 32.117 16.371 -31.510 1.00 86.06 479 THR A C 1
ATOM 3820 O O . THR A 1 479 ? 32.542 15.259 -31.816 1.00 86.06 479 THR A O 1
ATOM 3823 N N . ASP A 1 480 ? 32.938 17.406 -31.315 1.00 82.69 480 ASP A N 1
ATOM 3824 C CA . ASP A 1 480 ? 34.390 17.326 -31.541 1.00 82.69 480 ASP A CA 1
ATOM 3825 C C . ASP A 1 480 ? 35.095 16.232 -30.716 1.00 82.69 480 ASP A C 1
ATOM 3827 O O . ASP A 1 480 ? 36.124 15.703 -31.134 1.00 82.69 480 ASP A O 1
ATOM 3831 N N . GLN A 1 481 ? 34.574 15.901 -29.529 1.00 82.62 481 GLN A N 1
ATOM 3832 C CA . GLN A 1 481 ? 35.190 14.921 -28.623 1.00 82.62 481 GLN A CA 1
ATOM 3833 C C . GLN A 1 481 ? 34.273 13.743 -28.307 1.00 82.62 481 GLN A C 1
ATOM 3835 O O . GLN A 1 481 ? 34.741 12.616 -28.135 1.00 82.62 481 GLN A O 1
ATOM 3840 N N . LYS A 1 482 ? 32.963 13.976 -28.264 1.00 89.50 482 LYS A N 1
ATOM 3841 C CA . LYS A 1 482 ? 31.974 13.016 -27.775 1.00 89.50 482 LYS A CA 1
ATOM 3842 C C . LYS A 1 482 ? 30.901 12.709 -28.804 1.00 89.50 482 LYS A C 1
ATOM 3844 O O . LYS A 1 482 ? 30.524 13.573 -29.591 1.00 89.50 482 LYS A O 1
ATOM 3849 N N . GLN A 1 483 ? 30.366 11.505 -28.733 1.00 91.62 483 GLN A N 1
ATOM 3850 C CA . GLN A 1 483 ? 29.232 11.073 -29.522 1.00 91.62 483 GLN A CA 1
ATOM 3851 C C . GLN A 1 483 ? 28.168 10.430 -28.634 1.00 91.62 483 GLN A C 1
ATOM 3853 O O . GLN A 1 483 ? 28.480 9.786 -27.633 1.00 91.62 483 GLN A O 1
ATOM 3858 N N . PHE A 1 484 ? 26.909 10.647 -28.992 1.00 94.75 484 PHE A N 1
ATOM 3859 C CA . PHE A 1 484 ? 25.747 10.147 -28.270 1.00 94.75 484 PHE A CA 1
ATOM 3860 C C . PHE A 1 484 ? 24.887 9.358 -29.241 1.00 94.75 484 PHE A C 1
ATOM 3862 O O . PHE A 1 484 ? 24.547 9.855 -30.316 1.00 94.75 484 PHE A O 1
ATOM 3869 N N . ILE A 1 485 ? 24.552 8.129 -28.873 1.00 95.50 485 ILE A N 1
ATOM 3870 C CA . ILE A 1 485 ? 23.613 7.323 -29.643 1.00 95.50 485 ILE A CA 1
ATOM 3871 C C . ILE A 1 485 ? 22.207 7.872 -29.367 1.00 95.50 485 ILE A C 1
ATOM 3873 O O . ILE A 1 485 ? 21.828 8.064 -28.213 1.00 95.50 485 ILE A O 1
ATOM 3877 N N . GLU A 1 486 ? 21.452 8.180 -30.420 1.00 96.19 486 GLU A N 1
ATOM 3878 C CA . GLU A 1 486 ? 20.050 8.561 -30.264 1.00 96.19 486 GLU A CA 1
ATOM 3879 C C . GLU A 1 486 ? 19.230 7.360 -29.800 1.00 96.19 486 GLU A C 1
ATOM 3881 O O . GLU A 1 486 ? 19.445 6.233 -30.252 1.00 96.19 486 GLU A O 1
ATOM 3886 N N . GLY A 1 487 ? 18.268 7.613 -28.919 1.00 94.94 487 GLY A N 1
ATOM 3887 C CA . GLY A 1 487 ? 17.392 6.569 -28.409 1.00 94.94 487 GLY A CA 1
ATOM 3888 C C . GLY A 1 487 ? 16.770 6.906 -27.065 1.00 94.94 487 GLY A C 1
ATOM 3889 O O . GLY A 1 487 ? 17.025 7.957 -26.467 1.00 94.94 487 GLY A O 1
ATOM 3890 N N . TYR A 1 488 ? 15.928 5.988 -26.608 1.00 94.75 488 TYR A N 1
ATOM 3891 C CA . TYR A 1 488 ? 15.316 6.022 -25.286 1.00 94.75 488 TYR A CA 1
ATOM 3892 C C . TYR A 1 488 ? 16.126 5.166 -24.319 1.00 94.75 488 TYR A C 1
ATOM 3894 O O . TYR A 1 488 ? 16.369 3.995 -24.600 1.00 94.75 488 TYR A O 1
ATOM 3902 N N . TYR A 1 489 ? 16.497 5.733 -23.177 1.00 95.56 489 TYR A N 1
ATOM 3903 C CA . TYR A 1 489 ? 17.265 5.068 -22.134 1.00 95.56 489 TYR A CA 1
ATOM 3904 C C . TYR A 1 489 ? 16.480 5.048 -20.825 1.00 95.56 489 TYR A C 1
ATOM 3906 O O . TYR A 1 489 ? 15.897 6.055 -20.414 1.00 95.56 489 TYR A O 1
ATOM 3914 N N . GLU A 1 490 ? 16.557 3.919 -20.130 1.00 95.31 490 GLU A N 1
ATOM 3915 C CA . GLU A 1 490 ? 16.167 3.803 -18.726 1.00 95.31 490 GLU A CA 1
ATOM 3916 C C . GLU A 1 490 ? 17.411 3.494 -17.899 1.00 95.31 490 GLU A C 1
ATOM 3918 O O . GLU A 1 490 ? 18.196 2.607 -18.250 1.00 95.31 490 GLU A O 1
ATOM 3923 N N . ALA A 1 491 ? 17.580 4.196 -16.783 1.00 95.06 491 ALA A N 1
ATOM 3924 C CA . ALA A 1 491 ? 18.663 3.956 -15.844 1.00 95.06 491 ALA A CA 1
ATOM 3925 C C . ALA A 1 491 ? 18.152 3.920 -14.404 1.00 95.06 491 ALA A C 1
ATOM 3927 O O . ALA A 1 491 ? 17.154 4.553 -14.051 1.00 95.06 491 ALA A O 1
ATOM 3928 N N . GLN A 1 492 ? 18.868 3.188 -13.559 1.00 93.00 492 GLN A N 1
ATOM 3929 C CA . GLN A 1 492 ? 18.633 3.149 -12.123 1.00 93.00 492 GLN A CA 1
ATOM 3930 C C . GLN A 1 492 ? 19.945 3.281 -11.361 1.00 93.00 492 GLN A C 1
ATOM 3932 O O . GLN A 1 492 ? 20.998 2.854 -11.833 1.00 93.00 492 GLN A O 1
ATOM 3937 N N . ILE A 1 493 ? 19.858 3.832 -10.158 1.00 92.25 493 ILE A N 1
ATOM 3938 C CA . ILE A 1 493 ? 20.943 3.883 -9.187 1.00 92.25 493 ILE A CA 1
ATOM 3939 C C . ILE A 1 493 ? 20.426 3.240 -7.913 1.00 92.25 493 ILE A C 1
ATOM 3941 O O . ILE A 1 493 ? 19.389 3.636 -7.383 1.00 92.25 493 ILE A O 1
ATOM 3945 N N . SER A 1 494 ? 21.145 2.236 -7.435 1.00 89.62 494 SER A N 1
ATOM 3946 C CA . SER A 1 494 ? 20.780 1.440 -6.263 1.00 89.62 494 SER A CA 1
ATOM 3947 C C . SER A 1 494 ? 22.031 1.029 -5.489 1.00 89.62 494 SER A C 1
ATOM 3949 O O . SER A 1 494 ? 23.139 1.470 -5.805 1.00 89.62 494 SER A O 1
ATOM 3951 N N . GLU A 1 495 ? 21.892 0.129 -4.518 1.00 86.56 495 GLU A N 1
ATOM 3952 C CA . GLU A 1 495 ? 23.034 -0.527 -3.879 1.00 86.56 495 GLU A CA 1
ATOM 3953 C C . GLU A 1 495 ? 23.922 -1.323 -4.858 1.00 86.56 495 GLU A C 1
ATOM 3955 O O . GLU A 1 495 ? 25.069 -1.624 -4.535 1.00 86.56 495 GLU A O 1
ATOM 3960 N N . LEU A 1 496 ? 23.415 -1.641 -6.056 1.00 86.19 496 LEU A N 1
ATOM 3961 C CA . LEU A 1 496 ? 24.162 -2.302 -7.133 1.00 86.19 496 LEU A CA 1
ATOM 3962 C C . LEU A 1 496 ? 24.928 -1.312 -8.034 1.00 86.19 496 LEU A C 1
ATOM 3964 O O . LEU A 1 496 ? 25.576 -1.731 -8.992 1.00 86.19 496 LEU A O 1
ATOM 3968 N N . GLY A 1 497 ? 24.863 -0.011 -7.736 1.00 90.81 497 GLY A N 1
ATOM 3969 C CA . GLY A 1 497 ? 25.450 1.061 -8.538 1.00 90.81 497 GLY A CA 1
ATOM 3970 C C . GLY A 1 497 ? 24.524 1.575 -9.643 1.00 90.81 497 GLY A C 1
ATOM 3971 O O . GLY A 1 497 ? 23.327 1.274 -9.669 1.00 90.81 497 GLY A O 1
ATOM 3972 N N . LEU A 1 498 ? 25.087 2.392 -10.538 1.00 93.44 498 LEU A N 1
ATOM 3973 C CA . LEU A 1 498 ? 24.409 2.897 -11.731 1.00 93.44 498 LEU A CA 1
ATOM 3974 C C . LEU A 1 498 ? 24.318 1.795 -12.790 1.00 93.44 498 LEU A C 1
ATOM 3976 O O . LEU A 1 498 ? 25.333 1.217 -13.172 1.00 93.44 498 LEU A O 1
ATOM 3980 N N . GLN A 1 499 ? 23.114 1.541 -13.290 1.00 94.00 499 GLN A N 1
ATOM 3981 C CA . GLN A 1 499 ? 22.852 0.565 -14.343 1.00 94.00 499 GLN A CA 1
ATOM 3982 C C . GLN A 1 499 ? 21.906 1.149 -15.390 1.00 94.00 499 GLN A C 1
ATOM 3984 O O . GLN A 1 499 ? 20.850 1.681 -15.050 1.00 94.00 499 GLN A O 1
ATOM 3989 N N . ILE A 1 500 ? 22.254 0.989 -16.663 1.00 94.69 500 ILE A N 1
ATOM 3990 C CA . ILE A 1 500 ? 21.341 1.136 -17.793 1.00 94.69 500 ILE A CA 1
ATOM 3991 C C . ILE A 1 500 ? 20.509 -0.143 -17.875 1.00 94.69 500 ILE A C 1
ATOM 3993 O O . ILE A 1 500 ? 21.034 -1.250 -18.027 1.00 94.69 500 ILE A O 1
ATOM 3997 N N . ILE A 1 501 ? 19.199 0.009 -17.732 1.00 91.44 501 ILE A N 1
ATOM 3998 C CA . ILE A 1 501 ? 18.258 -1.108 -17.652 1.00 91.44 501 ILE A CA 1
ATOM 3999 C C . ILE A 1 501 ? 17.377 -1.213 -18.891 1.00 91.44 501 ILE A C 1
ATOM 4001 O O . ILE A 1 501 ? 16.743 -2.251 -19.075 1.00 91.44 501 ILE A O 1
ATOM 4005 N N . ASP A 1 502 ? 17.335 -0.189 -19.749 1.00 91.31 502 ASP A N 1
ATOM 4006 C CA . ASP A 1 502 ? 16.689 -0.226 -21.064 1.00 91.31 502 ASP A CA 1
ATOM 4007 C C . ASP A 1 502 ? 17.379 0.684 -22.078 1.00 91.31 502 ASP A C 1
ATOM 4009 O O . ASP A 1 502 ? 17.949 1.713 -21.719 1.00 91.31 502 ASP A O 1
ATOM 4013 N N . PHE A 1 503 ? 17.300 0.274 -23.343 1.00 92.69 503 PHE A N 1
ATOM 4014 C CA . PHE A 1 503 ? 17.720 1.047 -24.499 1.00 92.69 503 PHE A CA 1
ATOM 4015 C C . PHE A 1 503 ? 16.907 0.644 -25.742 1.00 92.69 503 PHE A C 1
ATOM 4017 O O . PHE A 1 503 ? 16.847 -0.543 -26.101 1.00 92.69 503 PHE A O 1
ATOM 4024 N N . ASN A 1 504 ? 16.286 1.623 -26.409 1.00 88.50 504 ASN A N 1
ATOM 4025 C CA . ASN A 1 504 ? 15.474 1.425 -27.617 1.00 88.50 504 ASN A CA 1
ATOM 4026 C C . ASN A 1 504 ? 15.746 2.445 -28.712 1.00 88.50 504 ASN A C 1
ATOM 4028 O O . ASN A 1 504 ? 15.853 3.650 -28.379 1.00 88.50 504 ASN A O 1
#

Foldseek 3Di:
DAKAKLCDDDDCLFQAPFSNLSNVCVVVVAFAFIWIKFTLVLLVVPLPPDLVVSCPDPRVVVRQVVCVVVVHAQVWFKKKDKHFSVQDDLVHHCPPQFDIDTRHGPVCNSVVNNSSSCSQVDPSNVVSCVVVVNPDRGTIMIIIGTFDFFQKWWKKWCADLVLRNQKIKIWMDGTGPVVVVVVPDHTWIWIAGLPVRDTPDIDDDDPDDDDSVLSSVVNVVLVVSCVSVVAIKIWIWGHDPSGIHTHTIDHDSSCSVVVVSLLQCVQQDFDPLVVCVVVVHPCSLVVLVVVLCFVVLQVLCCVLVVFFAFDKDKAQQDDPDDGPPVRVVVCVVFQAFWKFKKKRFPDSVDGIDTGTRHGNVCCPPPVVVVVVDPRNRTMIMITGHFPFFQKKKKWFDDAQKIKIWMWGTDPCCVVPVCCPPTDIKIWMFRNVVTDIDIPDDDPVVVVVVVVVCVSQWGFPPRPSVVVSCVVVVFDWHDDPTTIGTGWMWIWTAHPVGIHTHGTD

Solvent-accessible surface area (backbone atoms only — not comparable to full-atom values): 27268 Å² total; per-residue (Å²): 133,73,72,38,48,40,82,47,94,69,61,42,84,43,30,0,55,55,49,40,44,52,24,50,39,40,75,74,67,47,50,53,63,59,38,36,38,39,32,29,72,56,38,77,74,44,68,90,53,56,70,66,63,45,59,74,28,72,67,44,51,47,52,56,51,52,36,46,75,72,72,44,48,87,92,38,35,24,29,41,31,60,14,25,53,74,31,74,48,99,88,42,70,50,77,85,48,52,44,68,46,72,77,37,44,62,90,48,42,64,62,52,55,49,50,36,54,53,26,47,74,31,72,64,32,49,49,51,32,59,75,70,69,50,86,67,83,75,66,50,8,39,36,43,29,48,58,71,84,15,64,34,13,33,44,33,28,36,33,30,90,89,47,39,74,60,28,28,36,35,35,36,41,75,28,47,56,69,54,63,75,67,74,74,59,75,53,26,38,37,35,26,36,62,92,78,57,42,78,76,48,73,50,80,70,57,98,64,75,81,53,70,70,53,53,42,53,50,51,53,51,41,52,50,47,23,63,75,71,71,46,53,28,36,33,36,36,33,24,47,96,91,40,68,32,48,76,46,61,43,74,46,67,90,46,67,41,64,63,54,34,48,45,52,42,63,16,63,48,75,50,73,43,52,53,32,47,76,68,66,40,89,56,24,60,60,48,34,51,53,62,70,47,34,57,63,50,49,52,42,39,30,76,43,60,66,34,52,52,67,66,66,50,80,43,81,29,62,71,96,86,59,68,54,72,69,52,43,55,50,40,73,78,38,30,84,40,33,18,37,38,32,41,43,44,74,47,70,88,50,80,69,48,58,40,35,70,45,27,41,46,47,44,62,72,56,54,53,63,74,66,73,68,73,35,84,50,31,34,34,37,41,25,76,35,78,91,50,48,52,30,17,35,42,38,35,35,55,75,67,34,35,42,35,38,37,32,71,24,51,60,61,34,77,79,66,65,58,62,83,87,46,71,74,37,42,38,39,33,32,58,81,94,60,50,78,49,57,78,60,91,48,73,67,60,52,52,52,51,53,50,52,55,52,57,60,46,39,63,65,84,44,71,50,43,56,52,38,36,63,74,67,70,52,56,70,40,78,53,100,60,38,27,33,68,46,32,41,38,31,35,39,30,33,87,86,43,69,23,41,73,44,56,90